Protein 9EDL (pdb70)

Structure (mmCIF, N/CA/C/O backbone):
data_9EDL
#
_entry.id   9EDL
#
_cell.length_a   43.744
_cell.length_b   57.275
_cell.length_c   168.809
_cell.angle_alpha   90.00
_cell.angle_beta   90.00
_cell.angle_gamma   90.00
#
_symmetry.space_group_name_H-M   'P 21 21 21'
#
loop_
_entity.id
_entity.type
_entity.pdbx_description
1 polymer 'Conserved hypothetical lipoprotein'
2 non-polymer 'ZINC ION'
3 non-polymer DI(HYDROXYETHYL)ETHER
4 water water
#
loop_
_atom_site.group_PDB
_atom_site.id
_atom_site.type_symbol
_atom_site.label_atom_id
_atom_site.label_alt_id
_atom_site.label_comp_id
_atom_site.label_asym_id
_atom_site.label_entity_id
_atom_site.label_seq_id
_atom_site.pdbx_PDB_ins_code
_atom_site.Cartn_x
_atom_site.Cartn_y
_atom_site.Cartn_z
_atom_site.occupancy
_atom_site.B_iso_or_equiv
_atom_site.auth_seq_i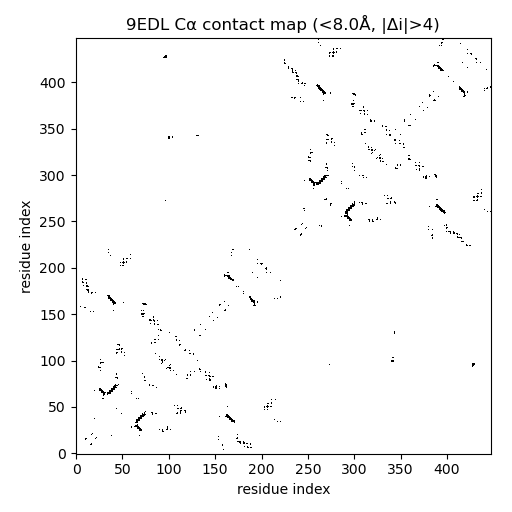d
_atom_site.auth_comp_id
_atom_site.auth_asym_id
_atom_site.auth_atom_id
_atom_site.pdbx_PDB_model_num
ATOM 1 N N . HIS A 1 14 ? 17.417 22.223 -13.380 1.00 94.55 12 HIS A N 1
ATOM 2 C CA . HIS A 1 14 ? 16.938 21.041 -12.665 1.00 99.60 12 HIS A CA 1
ATOM 3 C C . HIS A 1 14 ? 15.426 21.018 -12.509 1.00 96.58 12 HIS A C 1
ATOM 4 O O . HIS A 1 14 ? 14.915 21.001 -11.387 1.00 93.10 12 HIS A O 1
ATOM 11 N N . LYS A 1 15 ? 14.707 21.011 -13.626 1.00 92.16 13 LYS A N 1
ATOM 12 C CA . LYS A 1 15 ? 13.266 20.857 -13.550 1.00 92.39 13 LYS A CA 1
ATOM 13 C C . LYS A 1 15 ? 12.913 19.468 -13.011 1.00 92.94 13 LYS A C 1
ATOM 14 O O . LYS A 1 15 ? 13.753 18.567 -12.928 1.00 95.73 13 LYS A O 1
ATOM 16 N N . THR A 1 16 ? 11.644 19.315 -12.627 1.00 88.69 14 THR A N 1
ATOM 17 C CA . THR A 1 16 ? 11.047 18.059 -12.162 1.00 84.92 14 THR A CA 1
ATOM 18 C C . THR A 1 16 ? 11.696 17.514 -10.888 1.00 79.48 14 THR A C 1
ATOM 19 O O . THR A 1 16 ? 11.603 16.312 -10.610 1.00 79.91 14 THR A O 1
ATOM 23 N N . SER A 1 17 ? 12.338 18.359 -10.086 1.00 63.68 15 SER A N 1
ATOM 24 C CA . SER A 1 17 ? 12.833 17.941 -8.782 1.00 57.17 15 SER A CA 1
ATOM 25 C C . SER A 1 17 ? 11.860 18.406 -7.707 1.00 47.85 15 SER A C 1
ATOM 26 O O . SER A 1 17 ? 11.337 19.520 -7.765 1.00 43.35 15 SER A O 1
ATOM 29 N N . ASN A 1 18 ? 11.595 17.534 -6.742 1.00 39.46 16 ASN A N 1
ATOM 30 C CA . ASN A 1 18 ? 10.671 17.846 -5.665 1.00 33.71 16 ASN A CA 1
ATOM 31 C C . ASN A 1 18 ? 11.429 18.462 -4.495 1.00 31.70 16 ASN A C 1
ATOM 32 O O . ASN A 1 18 ? 12.526 18.015 -4.150 1.00 40.73 16 ASN A O 1
ATOM 37 N N . ASP A 1 19 ? 10.843 19.496 -3.890 1.00 32.91 17 ASP A N 1
ATOM 38 C CA . ASP A 1 19 ? 11.439 20.126 -2.707 1.00 26.13 17 ASP A CA 1
ATOM 39 C C . ASP A 1 19 ? 10.931 19.418 -1.448 1.00 28.73 17 ASP A C 1
ATOM 40 O O . ASP A 1 19 ? 10.148 19.950 -0.655 1.00 26.36 17 ASP A O 1
ATOM 45 N N . TYR A 1 20 ? 11.427 18.185 -1.277 1.00 27.28 18 TYR A N 1
ATOM 46 C CA . TYR A 1 20 ? 10.964 17.305 -0.200 1.00 30.18 18 TYR A CA 1
ATOM 47 C C . TYR A 1 20 ? 11.152 17.947 1.171 1.00 26.88 18 TYR A C 1
ATOM 48 O O . TYR A 1 20 ? 10.241 17.936 2.007 1.00 28.06 18 TYR A O 1
ATOM 57 N N . ALA A 1 21 ? 12.346 18.482 1.429 1.00 27.44 19 ALA A N 1
ATOM 58 C CA . ALA A 1 21 ? 12.634 19.076 2.731 1.00 30.54 19 ALA A CA 1
ATOM 59 C C . ALA A 1 21 ? 11.638 20.180 3.073 1.00 30.66 19 ALA A C 1
ATOM 60 O O . ALA A 1 21 ? 11.149 20.257 4.206 1.00 28.92 19 ALA A O 1
ATOM 62 N N . LYS A 1 22 ? 11.304 21.028 2.101 1.00 27.88 20 LYS A N 1
ATOM 63 C CA . LYS A 1 22 ? 10.369 22.120 2.366 1.00 30.91 20 LYS A CA 1
ATOM 64 C C . LYS A 1 22 ? 8.980 21.589 2.691 1.00 27.80 20 LYS A C 1
ATOM 65 O O . LYS A 1 22 ? 8.282 22.129 3.562 1.00 25.79 20 LYS A O 1
ATOM 71 N N . ILE A 1 23 ? 8.554 20.540 1.986 1.00 30.10 21 ILE A N 1
ATOM 72 C CA . ILE A 1 23 ? 7.268 19.912 2.275 1.00 25.37 21 ILE A CA 1
ATOM 73 C C . ILE A 1 23 ? 7.290 19.277 3.656 1.00 24.76 21 ILE A C 1
ATOM 74 O O . ILE A 1 23 ? 6.320 19.361 4.417 1.00 26.88 21 ILE A O 1
ATOM 79 N N . ILE A 1 24 ? 8.405 18.635 3.998 1.00 21.41 22 ILE A N 1
ATOM 80 C CA . ILE A 1 24 ? 8.523 17.936 5.268 1.00 25.79 22 ILE A CA 1
ATOM 81 C C . ILE A 1 24 ? 8.471 18.911 6.432 1.00 22.32 22 ILE A C 1
ATOM 82 O O . ILE A 1 24 ? 7.901 18.607 7.488 1.00 22.90 22 ILE A O 1
ATOM 87 N N . ALA A 1 25 ? 9.063 20.093 6.264 1.00 26.44 23 ALA A N 1
ATOM 88 C CA . ALA A 1 25 ? 9.342 20.992 7.384 1.00 29.92 23 ALA A CA 1
ATOM 89 C C . ALA A 1 25 ? 8.107 21.801 7.784 1.00 30.31 23 ALA A C 1
ATOM 90 O O . ALA A 1 25 ? 8.109 23.029 7.804 1.00 31.09 23 ALA A O 1
ATOM 92 N N . ILE A 1 26 ? 7.041 21.085 8.126 1.00 28.87 24 ILE A N 1
ATOM 93 C CA . ILE A 1 26 ? 5.888 21.685 8.793 1.00 29.25 24 ILE A CA 1
ATOM 94 C C . ILE A 1 26 ? 5.580 20.807 10.001 1.00 30.75 24 ILE A C 1
ATOM 95 O O . ILE A 1 26 ? 5.877 19.601 9.974 1.00 28.12 24 ILE A O 1
ATOM 100 N N . PRO A 1 27 ? 5.026 21.358 11.086 1.00 31.25 25 PRO A N 1
ATOM 101 C CA . PRO A 1 27 ? 4.896 20.557 12.324 1.00 28.81 25 PRO A CA 1
ATOM 102 C C . PRO A 1 27 ? 4.135 19.253 12.148 1.00 33.09 25 PRO A C 1
ATOM 103 O O . PRO A 1 27 ? 4.500 18.239 12.759 1.00 29.48 25 PRO A O 1
ATOM 107 N N . ASP A 1 28 ? 3.092 19.259 11.318 1.00 28.86 26 ASP A N 1
ATOM 108 C CA . ASP A 1 28 ? 2.250 18.079 11.140 1.00 34.51 26 ASP A CA 1
ATOM 109 C C . ASP A 1 28 ? 3.046 16.904 10.574 1.00 37.68 26 ASP A C 1
ATOM 110 O O . ASP A 1 28 ? 2.941 15.771 11.060 1.00 36.08 26 ASP A O 1
ATOM 115 N N . ILE A 1 29 ? 3.840 17.158 9.530 1.00 33.63 27 ILE A N 1
ATOM 116 C CA . ILE A 1 29 ? 4.582 16.090 8.875 1.00 32.23 27 ILE A CA 1
ATOM 117 C C . ILE A 1 29 ? 5.766 15.661 9.722 1.00 28.23 27 ILE A C 1
ATOM 118 O O . ILE A 1 29 ? 6.075 14.471 9.807 1.00 27.94 27 ILE A O 1
ATOM 123 N N . VAL A 1 30 ? 6.438 16.618 10.369 1.00 25.92 28 VAL A N 1
ATOM 124 C CA . VAL A 1 30 ? 7.586 16.296 11.212 1.00 27.18 28 VAL A CA 1
ATOM 125 C C . VAL A 1 30 ? 7.167 15.396 12.370 1.00 30.06 28 VAL A C 1
ATOM 126 O O . VAL A 1 30 ? 7.846 14.407 12.690 1.00 26.70 28 VAL A O 1
ATOM 130 N N . LYS A 1 31 ? 6.039 15.717 13.010 1.00 27.76 29 LYS A N 1
ATOM 131 C CA . LYS A 1 31 ? 5.574 14.893 14.115 1.00 29.29 29 LYS A CA 1
ATOM 132 C C . LYS A 1 31 ? 5.079 13.533 13.638 1.00 28.13 29 LYS A C 1
ATOM 133 O O . LYS A 1 31 ? 5.166 12.550 14.382 1.00 26.76 29 LYS A O 1
ATOM 139 N N . ASP A 1 32 ? 4.549 13.448 12.418 1.00 29.72 30 ASP A N 1
ATOM 140 C CA . ASP A 1 32 ? 4.207 12.136 11.878 1.00 25.03 30 ASP A CA 1
ATOM 141 C C . ASP A 1 32 ? 5.464 11.312 11.616 1.00 27.98 30 ASP A C 1
ATOM 142 O O . ASP A 1 32 ? 5.527 10.128 11.981 1.00 26.40 30 ASP A O 1
ATOM 147 N N . LEU A 1 33 ? 6.489 11.935 11.030 1.00 24.64 31 LEU A N 1
ATOM 148 C CA . LEU A 1 33 ? 7.740 11.231 10.754 1.00 25.32 31 LEU A CA 1
ATOM 149 C C . LEU A 1 33 ? 8.406 10.750 12.035 1.00 25.76 31 LEU A C 1
ATOM 150 O O . LEU A 1 33 ? 8.842 9.595 12.127 1.00 26.74 31 LEU A O 1
ATOM 155 N N . LEU A 1 34 ? 8.476 11.615 13.045 1.00 22.51 32 LEU A N 1
ATOM 156 C CA . LEU A 1 34 ? 9.312 11.371 14.212 1.00 23.37 32 LEU A CA 1
ATOM 157 C C . LEU A 1 34 ? 8.564 10.817 15.415 1.00 26.75 32 LEU A C 1
ATOM 158 O O . LEU A 1 34 ? 9.206 10.242 16.295 1.00 28.02 32 LEU A O 1
ATOM 163 N N . SER A 1 35 ? 7.242 11.015 15.505 1.00 25.99 33 SER A N 1
ATOM 164 C CA . SER A 1 35 ? 6.535 10.860 16.774 1.00 28.19 33 SER A CA 1
ATOM 165 C C . SER A 1 35 ? 5.273 10.019 16.642 1.00 27.91 33 SER A C 1
ATOM 166 O O . SER A 1 35 ? 4.409 10.091 17.515 1.00 30.56 33 SER A O 1
ATOM 169 N N . ASP A 1 36 ? 5.122 9.255 15.572 1.00 28.74 34 ASP A N 1
ATOM 170 C CA . ASP A 1 36 ? 3.947 8.397 15.516 1.00 27.51 34 ASP A CA 1
ATOM 171 C C . ASP A 1 36 ? 4.203 7.182 16.403 1.00 29.12 34 ASP A C 1
ATOM 172 O O . ASP A 1 36 ? 5.068 6.351 16.088 1.00 25.03 34 ASP A O 1
ATOM 177 N N . PRO A 1 37 ? 3.466 7.046 17.509 1.00 28.67 35 PRO A N 1
ATOM 178 C CA . PRO A 1 37 ? 3.750 5.952 18.461 1.00 30.37 35 PRO A CA 1
ATOM 179 C C . PRO A 1 37 ? 3.559 4.563 17.877 1.00 24.27 35 PRO A C 1
ATOM 180 O O . PRO A 1 37 ? 4.163 3.613 18.385 1.00 29.22 35 PRO A O 1
ATOM 184 N N . SER A 1 38 ? 2.749 4.417 16.835 1.00 24.28 36 SER A N 1
ATOM 185 C CA . SER A 1 38 ? 2.470 3.113 16.259 1.00 27.88 36 SER A CA 1
ATOM 186 C C . SER A 1 38 ? 3.516 2.689 15.238 1.00 26.49 36 SER A C 1
ATOM 187 O O . SER A 1 38 ? 3.550 1.516 14.863 1.00 23.80 36 SER A O 1
ATOM 190 N N . THR A 1 39 ? 4.386 3.606 14.805 1.00 26.04 37 THR A N 1
ATOM 191 C CA . THR A 1 39 ? 5.378 3.280 13.787 1.00 21.96 37 THR A CA 1
ATOM 192 C C . THR A 1 39 ? 6.564 2.561 14.411 1.00 22.69 37 THR A C 1
ATOM 193 O O . THR A 1 39 ? 7.150 3.075 15.367 1.00 18.09 37 THR A O 1
ATOM 197 N N . PRO A 1 40 ? 6.950 1.388 13.891 1.00 19.10 38 PRO A N 1
ATOM 198 C CA . PRO A 1 40 ? 8.109 0.674 14.443 1.00 20.35 38 PRO A CA 1
ATOM 199 C C . PRO A 1 40 ? 9.367 1.526 14.419 1.00 22.62 38 PRO A C 1
ATOM 200 O O . PRO A 1 40 ? 9.698 2.174 13.415 1.00 22.72 38 PRO A O 1
ATOM 204 N N . THR A 1 41 ? 10.058 1.537 15.551 1.00 18.84 39 THR A N 1
ATOM 205 C CA . THR A 1 41 ? 11.304 2.266 15.706 1.00 23.80 39 THR A CA 1
ATOM 206 C C . THR A 1 41 ? 12.344 1.357 16.342 1.00 33.98 39 THR A C 1
ATOM 207 O O . THR A 1 41 ? 12.016 0.335 16.950 1.00 33.73 39 THR A O 1
ATOM 211 N N . VAL A 1 42 ? 13.607 1.743 16.184 1.00 33.13 40 VAL A N 1
ATOM 212 C CA . VAL A 1 42 ? 14.743 1.076 16.810 1.00 30.71 40 VAL A CA 1
ATOM 213 C C . VAL A 1 42 ? 15.662 2.157 17.352 1.00 32.89 40 VAL A C 1
ATOM 214 O O . VAL A 1 42 ? 15.929 3.153 16.672 1.00 31.08 40 VAL A O 1
ATOM 218 N N . GLY A 1 43 ? 16.121 1.980 18.588 1.00 30.76 41 GLY A N 1
ATOM 219 C CA . GLY A 1 43 ? 17.019 2.929 19.197 1.00 33.38 41 GLY A CA 1
ATOM 220 C C . GLY A 1 43 ? 16.356 3.762 20.272 1.00 33.25 41 GLY A C 1
ATOM 221 O O . GLY A 1 43 ? 15.146 3.677 20.507 1.00 38.17 41 GLY A O 1
ATOM 222 N N . PRO A 1 44 ? 17.146 4.599 20.940 1.00 35.57 42 PRO A N 1
ATOM 223 C CA . PRO A 1 44 ? 16.649 5.283 22.138 1.00 43.55 42 PRO A CA 1
ATOM 224 C C . PRO A 1 44 ? 15.588 6.306 21.781 1.00 47.12 42 PRO A C 1
ATOM 225 O O . PRO A 1 44 ? 15.651 6.948 20.732 1.00 40.60 42 PRO A O 1
ATOM 229 N N . GLN A 1 45 ? 14.605 6.452 22.669 1.00 52.42 43 GLN A N 1
ATOM 230 C CA . GLN A 1 45 ? 13.579 7.460 22.438 1.00 51.86 43 GLN A CA 1
ATOM 231 C C . GLN A 1 45 ? 14.145 8.863 22.586 1.00 49.99 43 GLN A C 1
ATOM 232 O O . GLN A 1 45 ? 13.596 9.809 22.012 1.00 59.14 43 GLN A O 1
ATOM 238 N N . ASP A 1 46 ? 15.239 9.020 23.336 1.00 49.65 44 ASP A N 1
ATOM 239 C CA . ASP A 1 46 ? 15.884 10.316 23.509 1.00 47.93 44 ASP A CA 1
ATOM 240 C C . ASP A 1 46 ? 17.045 10.530 22.545 1.00 45.23 44 ASP A C 1
ATOM 241 O O . ASP A 1 46 ? 17.923 11.357 22.825 1.00 43.09 44 ASP A O 1
ATOM 246 N N . ALA A 1 47 ? 17.079 9.797 21.433 1.00 40.57 45 ALA A N 1
ATOM 247 C CA . ALA A 1 47 ? 18.093 10.032 20.417 1.00 36.19 45 ALA A CA 1
ATOM 248 C C . ALA A 1 47 ? 17.985 11.460 19.901 1.00 31.77 45 ALA A C 1
ATOM 249 O O . ALA A 1 47 ? 16.897 12.034 19.841 1.00 32.73 45 ALA A O 1
ATOM 251 N N . ASN A 1 48 ? 19.138 12.045 19.564 1.00 32.11 46 ASN A N 1
ATOM 252 C CA . ASN A 1 48 ? 19.181 13.378 18.973 1.00 35.14 46 ASN A CA 1
ATOM 253 C C . ASN A 1 48 ? 19.039 13.355 17.459 1.00 29.31 46 ASN A C 1
ATOM 254 O O . ASN A 1 48 ? 18.734 14.395 16.865 1.00 32.66 46 ASN A O 1
ATOM 259 N N . LYS A 1 49 ? 19.285 12.207 16.828 1.00 28.06 47 LYS A N 1
ATOM 260 C CA . LYS A 1 49 ? 19.209 12.052 15.386 1.00 27.20 47 LYS A CA 1
ATOM 261 C C . LYS A 1 49 ? 18.280 10.896 15.049 1.00 30.05 47 LYS A C 1
ATOM 262 O O . LYS A 1 49 ? 18.218 9.892 15.771 1.00 30.09 47 LYS A O 1
ATOM 268 N N . ALA A 1 50 ? 17.586 11.032 13.920 1.00 22.12 48 ALA A N 1
ATOM 269 C CA . ALA A 1 50 ? 16.667 10.015 13.441 1.00 25.75 48 ALA A CA 1
ATOM 270 C C . ALA A 1 50 ? 16.869 9.765 11.948 1.00 27.96 48 ALA A C 1
ATOM 271 O O . ALA A 1 50 ? 17.218 10.674 11.183 1.00 26.04 48 ALA A O 1
ATOM 273 N N . VAL A 1 51 ? 16.664 8.507 11.555 1.00 26.04 49 VAL A N 1
ATOM 274 C CA . VAL A 1 51 ? 16.631 8.072 10.163 1.00 21.76 49 VAL A CA 1
ATOM 275 C C . VAL A 1 51 ? 15.269 7.447 9.931 1.00 23.46 49 VAL A C 1
ATOM 276 O O . VAL A 1 51 ? 14.905 6.482 10.612 1.00 25.21 49 VAL A O 1
ATOM 280 N N . VAL A 1 52 ? 14.527 7.977 8.977 1.00 23.14 50 VAL A N 1
ATOM 281 C CA . VAL A 1 52 ? 13.245 7.414 8.589 1.00 24.16 50 VAL A CA 1
ATOM 282 C C . VAL A 1 52 ? 13.447 6.628 7.305 1.00 22.66 50 VAL A C 1
ATOM 283 O O . VAL A 1 52 ? 13.976 7.153 6.317 1.00 22.48 50 VAL A O 1
ATOM 287 N N . VAL A 1 53 ? 13.037 5.366 7.322 1.00 22.29 51 VAL A N 1
ATOM 288 C CA . VAL A 1 53 ? 13.212 4.451 6.200 1.00 19.60 51 VAL A CA 1
ATOM 289 C C . VAL A 1 53 ? 11.833 4.130 5.646 1.00 22.86 51 VAL A C 1
ATOM 290 O O . VAL A 1 53 ? 11.000 3.549 6.355 1.00 24.43 51 VAL A O 1
ATOM 294 N N . PHE A 1 54 ? 11.587 4.481 4.383 1.00 23.40 52 PHE A N 1
ATOM 295 C CA . PHE A 1 54 ? 10.378 4.029 3.697 1.00 24.34 52 PHE A CA 1
ATOM 296 C C . PHE A 1 54 ? 10.682 2.745 2.926 1.00 27.36 52 PHE A C 1
ATOM 297 O O . PHE A 1 54 ? 11.636 2.689 2.145 1.00 28.27 52 PHE A O 1
ATOM 305 N N . PHE A 1 55 ? 9.866 1.717 3.147 1.00 25.75 53 PHE A N 1
ATOM 306 C CA . PHE A 1 55 ? 10.246 0.359 2.774 1.00 22.03 53 PHE A CA 1
ATOM 307 C C . PHE A 1 55 ? 9.024 -0.422 2.309 1.00 25.59 53 PHE A C 1
ATOM 308 O O . PHE A 1 55 ? 7.884 -0.111 2.655 1.00 23.98 53 PHE A O 1
ATOM 316 N N . ASP A 1 56 ? 9.290 -1.504 1.589 1.00 23.23 54 ASP A N 1
ATOM 317 C CA . ASP A 1 56 ? 8.258 -2.339 0.987 1.00 25.71 54 ASP A CA 1
ATOM 318 C C . ASP A 1 56 ? 8.701 -3.782 1.215 1.00 25.50 54 ASP A C 1
ATOM 319 O O . ASP A 1 56 ? 9.705 -4.201 0.637 1.00 24.58 54 ASP A O 1
ATOM 324 N N . TYR A 1 57 ? 7.989 -4.517 2.090 1.00 25.22 55 TYR A N 1
ATOM 325 C CA . TYR A 1 57 ? 8.306 -5.925 2.376 1.00 26.36 55 TYR A CA 1
ATOM 326 C C . TYR A 1 57 ? 8.258 -6.808 1.138 1.00 28.54 55 TYR A C 1
ATOM 327 O O . TYR A 1 57 ? 8.859 -7.892 1.135 1.00 32.53 55 TYR A O 1
ATOM 336 N N . GLY A 1 58 ? 7.531 -6.396 0.105 1.00 28.99 56 GLY A N 1
ATOM 337 C CA . GLY A 1 58 ? 7.490 -7.137 -1.130 1.00 34.17 56 GLY A CA 1
ATOM 338 C C . GLY A 1 58 ? 8.569 -6.787 -2.118 1.00 36.52 56 GLY A C 1
ATOM 339 O O . GLY A 1 58 ? 8.618 -7.389 -3.190 1.00 34.51 56 GLY A O 1
ATOM 340 N N . CYS A 1 59 ? 9.435 -5.824 -1.806 1.00 38.69 57 CYS A N 1
ATOM 341 C CA . CYS A 1 59 ? 10.421 -5.321 -2.753 1.00 35.08 57 CYS A CA 1
ATOM 342 C C . CYS A 1 59 ? 11.776 -5.962 -2.474 1.00 37.97 57 CYS A C 1
ATOM 343 O O . CYS A 1 59 ? 12.287 -5.890 -1.350 1.00 36.65 57 CYS A O 1
ATOM 346 N N . GLY A 1 60 ? 12.355 -6.585 -3.506 1.00 40.42 58 GLY A N 1
ATOM 347 C CA . GLY A 1 60 ? 13.650 -7.221 -3.349 1.00 38.09 58 GLY A CA 1
ATOM 348 C C . GLY A 1 60 ? 14.764 -6.252 -3.011 1.00 35.49 58 GLY A C 1
ATOM 349 O O . GLY A 1 60 ? 15.687 -6.601 -2.273 1.00 34.71 58 GLY A O 1
ATOM 350 N N . LYS A 1 61 ? 14.689 -5.020 -3.525 1.00 37.34 59 LYS A N 1
ATOM 351 C CA . LYS A 1 61 ? 15.733 -4.042 -3.230 1.00 36.82 59 LYS A CA 1
ATOM 352 C C . LYS A 1 61 ? 15.679 -3.613 -1.767 1.00 36.05 59 LYS A C 1
ATOM 353 O O . LYS A 1 61 ? 16.717 -3.516 -1.099 1.00 30.77 59 LYS A O 1
ATOM 359 N N . CYS A 1 62 ? 14.471 -3.357 -1.252 1.00 38.01 60 CYS A N 1
ATOM 360 C CA . CYS A 1 62 ? 14.303 -3.115 0.180 1.00 35.53 60 CYS A CA 1
ATOM 361 C C . CYS A 1 62 ? 14.907 -4.228 1.026 1.00 32.61 60 CYS A C 1
ATOM 362 O O . CYS A 1 62 ? 15.406 -3.968 2.129 1.00 26.64 60 CYS A O 1
ATOM 365 N N . ALA A 1 63 ? 14.882 -5.469 0.527 1.00 33.49 61 ALA A N 1
ATOM 366 C CA . ALA A 1 63 ? 15.461 -6.574 1.284 1.00 29.03 61 ALA A CA 1
ATOM 367 C C . ALA A 1 63 ? 16.972 -6.426 1.417 1.00 33.08 61 ALA A C 1
ATOM 368 O O . ALA A 1 63 ? 17.532 -6.710 2.479 1.00 31.30 61 ALA A O 1
ATOM 370 N N . GLU A 1 64 ? 17.654 -5.985 0.353 1.00 32.48 62 GLU A N 1
ATOM 371 C CA . GLU A 1 64 ? 19.093 -5.752 0.459 1.00 32.71 62 GLU A CA 1
ATOM 372 C C . GLU A 1 64 ? 19.385 -4.526 1.312 1.00 31.19 62 GLU A C 1
ATOM 373 O O . GLU A 1 64 ? 20.309 -4.533 2.135 1.00 31.59 62 GLU A O 1
ATOM 379 N N . ILE A 1 65 ? 18.615 -3.457 1.109 1.00 29.70 63 ILE A N 1
ATOM 380 C CA . ILE A 1 65 ? 18.796 -2.251 1.902 1.00 28.40 63 ILE A CA 1
ATOM 381 C C . ILE A 1 65 ? 18.634 -2.563 3.384 1.00 29.51 63 ILE A C 1
ATOM 382 O O . ILE A 1 65 ? 19.426 -2.109 4.220 1.00 25.42 63 ILE A O 1
ATOM 387 N N . SER A 1 66 ? 17.647 -3.399 3.721 1.00 28.98 64 SER A N 1
ATOM 388 C CA . SER A 1 66 ? 17.375 -3.738 5.114 1.00 24.44 64 SER A CA 1
ATOM 389 C C . SER A 1 66 ? 18.613 -4.284 5.824 1.00 29.00 64 SER A C 1
ATOM 390 O O . SER A 1 66 ? 18.859 -3.976 6.997 1.00 30.20 64 SER A O 1
ATOM 393 N N . LYS A 1 67 ? 19.403 -5.099 5.127 1.00 31.21 65 LYS A N 1
ATOM 394 C CA . LYS A 1 67 ? 20.603 -5.670 5.734 1.00 30.64 65 LYS A CA 1
ATOM 395 C C . LYS A 1 67 ? 21.677 -4.611 5.973 1.00 32.84 65 LYS A C 1
ATOM 396 O O . LYS A 1 67 ? 22.380 -4.657 6.989 1.00 31.57 65 LYS A O 1
ATOM 402 N N . GLU A 1 68 ? 21.834 -3.659 5.044 1.00 29.46 66 GLU A N 1
ATOM 403 C CA . GLU A 1 68 ? 22.745 -2.544 5.291 1.00 31.47 66 GLU A CA 1
ATOM 404 C C . GLU A 1 68 ? 22.253 -1.662 6.431 1.00 30.42 66 GLU A C 1
ATOM 405 O O . GLU A 1 68 ? 23.062 -1.160 7.217 1.00 33.15 66 GLU A O 1
ATOM 411 N N . ILE A 1 69 ? 20.937 -1.479 6.551 1.00 26.88 67 ILE A N 1
ATOM 412 C CA . ILE A 1 69 ? 20.391 -0.703 7.658 1.00 25.56 67 ILE A CA 1
ATOM 413 C C . ILE A 1 69 ? 20.627 -1.413 8.986 1.00 26.78 67 ILE A C 1
ATOM 414 O O . ILE A 1 69 ? 20.923 -0.768 9.998 1.00 24.40 67 ILE A O 1
ATOM 419 N N . ASN A 1 70 ? 20.498 -2.747 9.008 1.00 30.31 68 ASN A N 1
ATOM 420 C CA . ASN A 1 70 ? 20.800 -3.503 10.222 1.00 29.65 68 ASN A CA 1
ATOM 421 C C . ASN A 1 70 ? 22.189 -3.153 10.745 1.00 24.36 68 ASN A C 1
ATOM 422 O O . ASN A 1 70 ? 22.372 -2.873 11.935 1.00 28.13 68 ASN A O 1
ATOM 427 N N . LYS A 1 71 ? 23.182 -3.162 9.856 1.00 26.16 69 LYS A N 1
ATOM 428 C CA . LYS A 1 71 ? 24.538 -2.802 10.257 1.00 28.94 69 LYS A CA 1
ATOM 429 C C . LYS A 1 71 ? 24.599 -1.358 10.739 1.00 30.59 69 LYS A C 1
ATOM 430 O O . LYS A 1 71 ? 25.198 -1.067 11.781 1.00 30.15 69 LYS A O 1
ATOM 436 N N . LEU A 1 72 ? 23.974 -0.445 9.993 1.00 28.77 70 LEU A N 1
ATOM 437 C CA . LEU A 1 72 ? 23.926 0.960 10.395 1.00 29.50 70 LEU A CA 1
ATOM 438 C C . LEU A 1 72 ? 23.408 1.122 11.815 1.00 28.56 70 LEU A C 1
ATOM 439 O O . LEU A 1 72 ? 23.941 1.919 12.596 1.00 29.39 70 LEU A O 1
ATOM 444 N N . MET A 1 73 ? 22.355 0.381 12.165 1.00 29.95 71 MET A N 1
ATOM 445 C CA . MET A 1 73 ? 21.791 0.489 13.506 1.00 30.62 71 MET A CA 1
ATOM 446 C C . MET A 1 73 ? 22.782 0.012 14.561 1.00 32.08 71 MET A C 1
ATOM 447 O O . MET A 1 73 ? 22.865 0.593 15.650 1.00 31.87 71 MET A O 1
ATOM 452 N N . LYS A 1 74 ? 23.549 -1.038 14.257 1.00 32.99 72 LYS A N 1
ATOM 453 C CA . LYS A 1 74 ? 24.554 -1.492 15.214 1.00 34.24 72 LYS A CA 1
ATOM 454 C C . LYS A 1 74 ? 25.696 -0.491 15.318 1.00 33.58 72 LYS A C 1
ATOM 455 O O . LYS A 1 74 ? 26.230 -0.261 16.409 1.00 38.12 72 LYS A O 1
ATOM 461 N N . GLU A 1 75 ? 26.088 0.112 14.193 1.00 32.86 73 GLU A N 1
ATOM 462 C CA . GLU A 1 75 ? 27.155 1.110 14.202 1.00 38.41 73 GLU A CA 1
ATOM 463 C C . GLU A 1 75 ? 26.719 2.416 14.844 1.00 36.71 73 GLU A C 1
ATOM 464 O O . GLU A 1 75 ? 27.574 3.169 15.326 1.00 37.95 73 GLU A O 1
ATOM 470 N N . ASN A 1 76 ? 25.417 2.704 14.854 1.00 35.74 74 ASN A N 1
ATOM 471 C CA . ASN A 1 76 ? 24.864 3.952 15.382 1.00 34.14 74 ASN A CA 1
ATOM 472 C C . ASN A 1 76 ? 23.841 3.640 16.465 1.00 33.26 74 ASN A C 1
ATOM 473 O O . ASN A 1 76 ? 22.654 3.949 16.317 1.00 30.37 74 ASN A O 1
ATOM 478 N N . PRO A 1 77 ? 24.269 3.022 17.571 1.00 34.75 75 PRO A N 1
ATOM 479 C CA . PRO A 1 77 ? 23.294 2.560 18.572 1.00 38.16 75 PRO A CA 1
ATOM 480 C C . PRO A 1 77 ? 22.512 3.682 19.226 1.00 37.32 75 PRO A C 1
ATOM 481 O O . PRO A 1 77 ? 21.430 3.422 19.762 1.00 32.71 75 PRO A O 1
ATOM 485 N N . ASN A 1 78 ? 23.014 4.917 19.189 1.00 38.53 76 ASN A N 1
ATOM 486 C CA . ASN A 1 78 ? 22.341 6.061 19.791 1.00 37.03 76 ASN A CA 1
ATOM 487 C C . ASN A 1 78 ? 21.421 6.788 18.820 1.00 35.94 76 ASN A C 1
ATOM 488 O O . ASN A 1 78 ? 20.912 7.865 19.155 1.00 32.99 76 ASN A O 1
ATOM 493 N N . VAL A 1 79 ? 21.205 6.239 17.631 1.00 36.07 77 VAL A N 1
ATOM 494 C CA . VAL A 1 79 ? 20.388 6.877 16.608 1.00 33.89 77 VAL A CA 1
ATOM 495 C C . VAL A 1 79 ? 19.061 6.141 16.533 1.00 31.05 77 VAL A C 1
ATOM 496 O O . VAL A 1 79 ? 19.004 4.915 16.691 1.00 27.30 77 VAL A O 1
ATOM 500 N N . LYS A 1 80 ? 17.995 6.897 16.321 1.00 25.62 78 LYS A N 1
ATOM 501 C CA . LYS A 1 80 ? 16.645 6.367 16.210 1.00 26.37 78 LYS A CA 1
ATOM 502 C C . LYS A 1 80 ? 16.338 6.049 14.747 1.00 26.16 78 LYS A C 1
ATOM 503 O O . LYS A 1 80 ? 16.505 6.899 13.868 1.00 27.32 78 LYS A O 1
ATOM 509 N N . PHE A 1 81 ? 15.909 4.824 14.480 1.00 25.27 79 PHE A N 1
ATOM 510 C CA . PHE A 1 81 ? 15.508 4.419 13.141 1.00 20.44 79 PHE A CA 1
ATOM 511 C C . PHE A 1 81 ? 14.010 4.165 13.143 1.00 25.67 79 PHE A C 1
ATOM 512 O O . PHE A 1 81 ? 13.505 3.420 13.988 1.00 24.12 79 PHE A O 1
ATOM 520 N N . ILE A 1 82 ? 13.311 4.779 12.194 1.00 21.96 80 ILE A N 1
ATOM 521 C CA . ILE A 1 82 ? 11.855 4.768 12.125 1.00 19.26 80 ILE A CA 1
ATOM 522 C C . ILE A 1 82 ? 11.464 4.157 10.782 1.00 23.42 80 ILE A C 1
ATOM 523 O O . ILE A 1 82 ? 11.927 4.617 9.729 1.00 22.31 80 ILE A O 1
ATOM 528 N N . PHE A 1 83 ? 10.622 3.119 10.815 1.00 19.93 81 PHE A N 1
ATOM 529 C CA . PHE A 1 83 ? 10.339 2.291 9.643 1.00 18.12 81 PHE A CA 1
ATOM 530 C C . PHE A 1 83 ? 8.910 2.530 9.175 1.00 21.78 81 PHE A C 1
ATOM 531 O O . PHE A 1 83 ? 7.955 2.112 9.837 1.00 21.88 81 PHE A O 1
ATOM 539 N N . LYS A 1 84 ? 8.779 3.216 8.027 1.00 21.55 82 LYS A N 1
ATOM 540 C CA . LYS A 1 84 ? 7.507 3.634 7.437 1.00 20.58 82 LYS A CA 1
ATOM 541 C C . LYS A 1 84 ? 7.231 2.778 6.202 1.00 21.77 82 LYS A C 1
ATOM 542 O O . LYS A 1 84 ? 7.950 2.871 5.204 1.00 25.29 82 LYS A O 1
ATOM 548 N N . ALA A 1 85 ? 6.180 1.968 6.251 1.00 24.01 83 ALA A N 1
ATOM 549 C CA . ALA A 1 85 ? 5.873 1.088 5.130 1.00 23.38 83 ALA A CA 1
ATOM 550 C C . ALA A 1 85 ? 5.321 1.880 3.950 1.00 24.41 83 ALA A C 1
ATOM 551 O O . ALA A 1 85 ? 4.405 2.695 4.103 1.00 23.84 83 ALA A O 1
ATOM 553 N N . TYR A 1 86 ? 5.866 1.619 2.766 1.00 25.14 84 TYR A N 1
ATOM 554 C CA . TYR A 1 86 ? 5.428 2.257 1.522 1.00 25.01 84 TYR A CA 1
ATOM 555 C C . TYR A 1 86 ? 5.398 1.199 0.431 1.00 24.98 84 TYR A C 1
ATOM 556 O O . TYR A 1 86 ? 6.331 1.098 -0.376 1.00 24.67 84 TYR A O 1
ATOM 565 N N . PRO A 1 87 ? 4.339 0.387 0.372 1.00 28.78 85 PRO A N 1
ATOM 566 C CA . PRO A 1 87 ? 4.258 -0.619 -0.699 1.00 30.86 85 PRO A CA 1
ATOM 567 C C . PRO A 1 87 ? 4.296 0.039 -2.068 1.00 33.51 85 PRO A C 1
ATOM 568 O O . PRO A 1 87 ? 3.647 1.063 -2.307 1.00 28.41 85 PRO A O 1
ATOM 572 N N . SER A 1 88 ? 5.085 -0.561 -2.958 1.00 31.97 86 SER A N 1
ATOM 573 C CA . SER A 1 88 ? 5.286 -0.034 -4.296 1.00 30.44 86 SER A CA 1
ATOM 574 C C . SER A 1 88 ? 3.976 -0.014 -5.066 1.00 39.21 86 SER A C 1
ATOM 575 O O . SER A 1 88 ? 3.110 -0.874 -4.896 1.00 39.14 86 SER A O 1
ATOM 578 N N . VAL A 1 89 ? 3.829 1.005 -5.914 1.00 45.13 87 VAL A N 1
ATOM 579 C CA . VAL A 1 89 ? 2.674 1.062 -6.803 1.00 47.22 87 VAL A CA 1
ATOM 580 C C . VAL A 1 89 ? 2.852 0.146 -8.002 1.00 53.40 87 VAL A C 1
ATOM 581 O O . VAL A 1 89 ? 1.899 -0.053 -8.766 1.00 61.45 87 VAL A O 1
ATOM 585 N N . LYS A 1 90 ? 4.039 -0.443 -8.173 1.00 63.65 88 LYS A N 1
ATOM 586 C CA . LYS A 1 90 ? 4.245 -1.506 -9.152 1.00 64.55 88 LYS A CA 1
ATOM 587 C C . LYS A 1 90 ? 3.302 -2.671 -8.877 1.00 65.53 88 LYS A C 1
ATOM 588 O O . LYS A 1 90 ? 2.392 -2.944 -9.666 1.00 73.51 88 LYS A O 1
ATOM 594 N N . ARG A 1 91 ? 3.511 -3.352 -7.752 1.00 61.06 89 ARG A N 1
ATOM 595 C CA . ARG A 1 91 ? 2.793 -4.567 -7.394 1.00 54.13 89 ARG A CA 1
ATOM 596 C C . ARG A 1 91 ? 1.506 -4.268 -6.630 1.00 52.19 89 ARG A C 1
ATOM 597 O O . ARG A 1 91 ? 1.346 -3.220 -5.995 1.00 45.65 89 ARG A O 1
ATOM 605 N N . ASP A 1 92 ? 0.591 -5.233 -6.676 1.00 48.32 90 ASP A N 1
ATOM 606 C CA . ASP A 1 92 ? -0.525 -5.224 -5.745 1.00 42.20 90 ASP A CA 1
ATOM 607 C C . ASP A 1 92 ? 0.011 -5.178 -4.318 1.00 42.76 90 ASP A C 1
ATOM 608 O O . ASP A 1 92 ? 1.018 -5.815 -3.990 1.00 42.30 90 ASP A O 1
ATOM 613 N N . ALA A 1 93 ? -0.656 -4.405 -3.470 1.00 35.57 91 ALA A N 1
ATOM 614 C CA . ALA A 1 93 ? -0.104 -4.050 -2.169 1.00 36.56 91 ALA A CA 1
ATOM 615 C C . ALA A 1 93 ? -0.685 -4.870 -1.030 1.00 32.18 91 ALA A C 1
ATOM 616 O O . ALA A 1 93 ? -0.278 -4.674 0.113 1.00 33.38 91 ALA A O 1
ATOM 618 N N . LYS A 1 94 ? -1.604 -5.798 -1.315 1.00 36.45 92 LYS A N 1
ATOM 619 C CA . LYS A 1 94 ? -2.346 -6.458 -0.243 1.00 38.96 92 LYS A CA 1
ATOM 620 C C . LYS A 1 94 ? -1.425 -7.243 0.682 1.00 33.22 92 LYS A C 1
ATOM 621 O O . LYS A 1 94 ? -1.549 -7.152 1.909 1.00 30.34 92 LYS A O 1
ATOM 627 N N . VAL A 1 95 ? -0.488 -8.005 0.120 1.00 31.02 93 VAL A N 1
ATOM 628 C CA . VAL A 1 95 ? 0.433 -8.761 0.964 1.00 34.24 93 VAL A CA 1
ATOM 629 C C . VAL A 1 95 ? 1.340 -7.816 1.750 1.00 29.96 93 VAL A C 1
ATOM 630 O O . VAL A 1 95 ? 1.528 -7.977 2.960 1.00 28.97 93 VAL A O 1
ATOM 634 N N . ALA A 1 96 ? 1.947 -6.842 1.069 1.00 29.66 94 ALA A N 1
ATOM 635 C CA . ALA A 1 96 ? 2.851 -5.929 1.763 1.00 28.99 94 ALA A CA 1
ATOM 636 C C . ALA A 1 96 ? 2.099 -5.116 2.808 1.00 24.39 94 ALA A C 1
ATOM 637 O O . ALA A 1 96 ? 2.625 -4.850 3.895 1.00 24.69 94 ALA A O 1
ATOM 639 N N . ASN A 1 97 ? 0.860 -4.720 2.494 1.00 28.87 95 ASN A N 1
ATOM 640 C CA . ASN A 1 97 ? -0.009 -4.089 3.481 1.00 27.66 95 ASN A CA 1
ATOM 641 C C . ASN A 1 97 ? -0.184 -4.980 4.697 1.00 27.30 95 ASN A C 1
ATOM 642 O O . ASN A 1 97 ? -0.043 -4.527 5.840 1.00 24.83 95 ASN A O 1
ATOM 647 N N . TYR A 1 98 ? -0.530 -6.256 4.465 1.00 25.96 96 TYR A N 1
ATOM 648 C CA . TYR A 1 98 ? -0.757 -7.177 5.568 1.00 26.22 96 TYR A CA 1
ATOM 649 C C . TYR A 1 98 ? 0.501 -7.329 6.403 1.00 22.24 96 TYR A C 1
ATOM 650 O O . TYR A 1 98 ? 0.452 -7.283 7.636 1.00 26.77 96 TYR A O 1
ATOM 659 N N . ALA A 1 99 ? 1.647 -7.513 5.743 1.00 23.60 97 ALA A N 1
ATOM 660 C CA . ALA A 1 99 ? 2.895 -7.694 6.477 1.00 23.07 97 ALA A CA 1
ATOM 661 C C . ALA A 1 99 ? 3.230 -6.445 7.287 1.00 20.83 97 ALA A C 1
ATOM 662 O O . ALA A 1 99 ? 3.756 -6.536 8.400 1.00 20.68 97 ALA A O 1
ATOM 664 N N . SER A 1 100 ? 2.911 -5.270 6.745 1.00 21.96 98 SER A N 1
ATOM 665 C CA . SER A 1 100 ? 3.188 -4.034 7.462 1.00 20.48 98 SER A CA 1
ATOM 666 C C . SER A 1 100 ? 2.260 -3.878 8.653 1.00 20.48 98 SER A C 1
ATOM 667 O O . SER A 1 100 ? 2.693 -3.460 9.726 1.00 22.09 98 SER A O 1
ATOM 670 N N . LEU A 1 101 ? 0.984 -4.237 8.494 1.00 23.07 99 LEU A N 1
ATOM 671 C CA . LEU A 1 101 ? 0.064 -4.153 9.625 1.00 22.95 99 LEU A CA 1
ATOM 672 C C . LEU A 1 101 ? 0.446 -5.142 10.719 1.00 27.33 99 LEU A C 1
ATOM 673 O O . LEU A 1 101 ? 0.310 -4.844 11.912 1.00 24.81 99 LEU A O 1
ATOM 678 N N . VAL A 1 102 ? 0.936 -6.321 10.333 1.00 18.87 100 VAL A N 1
ATOM 679 C CA . VAL A 1 102 ? 1.444 -7.271 11.319 1.00 21.75 100 VAL A CA 1
ATOM 680 C C . VAL A 1 102 ? 2.688 -6.715 12.004 1.00 21.62 100 VAL A C 1
ATOM 681 O O . VAL A 1 102 ? 2.869 -6.871 13.219 1.00 24.03 100 VAL A O 1
ATOM 685 N N . ALA A 1 103 ? 3.567 -6.056 11.245 1.00 19.64 101 ALA A N 1
ATOM 686 C CA . ALA A 1 103 ? 4.729 -5.427 11.865 1.00 20.37 101 ALA A CA 1
ATOM 687 C C . ALA A 1 103 ? 4.307 -4.462 12.959 1.00 20.24 101 ALA A C 1
ATOM 688 O O . ALA A 1 103 ? 4.953 -4.392 14.008 1.00 17.79 101 ALA A O 1
ATOM 690 N N . ASN A 1 104 ? 3.211 -3.728 12.743 1.00 22.08 102 ASN A N 1
ATOM 691 C CA . ASN A 1 104 ? 2.736 -2.800 13.765 1.00 22.72 102 ASN A CA 1
ATOM 692 C C . ASN A 1 104 ? 2.321 -3.536 15.036 1.00 22.96 102 ASN A C 1
ATOM 693 O O . ASN A 1 104 ? 2.580 -3.061 16.148 1.00 20.53 102 ASN A O 1
ATOM 698 N N . GLU A 1 105 ? 1.679 -4.698 14.900 1.00 22.61 103 GLU A N 1
ATOM 699 C CA . GLU A 1 105 ? 1.289 -5.421 16.106 1.00 24.43 103 GLU A CA 1
ATOM 700 C C . GLU A 1 105 ? 2.505 -6.030 16.793 1.00 21.00 103 GLU A C 1
ATOM 701 O O . GLU A 1 105 ? 2.582 -6.047 18.025 1.00 23.61 103 GLU A O 1
ATOM 707 N N . ALA A 1 106 ? 3.476 -6.513 16.015 1.00 23.79 104 ALA A N 1
ATOM 708 C CA . ALA A 1 106 ? 4.714 -7.020 16.606 1.00 22.85 104 ALA A CA 1
ATOM 709 C C . ALA A 1 106 ? 5.420 -5.938 17.413 1.00 22.83 104 ALA A C 1
ATOM 710 O O . ALA A 1 106 ? 5.971 -6.206 18.486 1.00 19.32 104 ALA A O 1
ATOM 712 N N . TYR A 1 107 ? 5.421 -4.706 16.906 1.00 23.92 105 TYR A N 1
ATOM 713 C CA . TYR A 1 107 ? 6.075 -3.620 17.615 1.00 19.33 105 TYR A CA 1
ATOM 714 C C . TYR A 1 107 ? 5.304 -3.240 18.873 1.00 17.67 105 TYR A C 1
ATOM 715 O O . TYR A 1 107 ? 5.906 -3.008 19.922 1.00 20.73 105 TYR A O 1
ATOM 724 N N . LEU A 1 108 ? 3.972 -3.206 18.799 1.00 18.96 106 LEU A N 1
ATOM 725 C CA . LEU A 1 108 ? 3.177 -2.900 19.988 1.00 20.47 106 LEU A CA 1
ATOM 726 C C . LEU A 1 108 ? 3.366 -3.958 21.074 1.00 25.71 106 LEU A C 1
ATOM 727 O O . LEU A 1 108 ? 3.398 -3.638 22.268 1.00 20.23 106 LEU A O 1
ATOM 732 N N . GLN A 1 109 ? 3.502 -5.227 20.681 1.00 20.82 107 GLN A N 1
ATOM 733 C CA . GLN A 1 109 ? 3.676 -6.299 21.661 1.00 20.86 107 GLN A CA 1
ATOM 734 C C . GLN A 1 109 ? 5.107 -6.354 22.186 1.00 21.06 107 GLN A C 1
ATOM 735 O O . GLN A 1 109 ? 5.354 -6.156 23.378 1.00 23.27 107 GLN A O 1
ATOM 741 N N . GLY A 1 110 ? 6.077 -6.574 21.304 1.00 20.89 108 GLY A N 1
ATOM 742 C CA . GLY A 1 110 ? 7.443 -6.778 21.743 1.00 23.05 108 GLY A CA 1
ATOM 743 C C . GLY A 1 110 ? 8.409 -5.635 21.536 1.00 22.57 108 GLY A C 1
ATOM 744 O O . GLY A 1 110 ? 9.614 -5.827 21.724 1.00 23.84 108 GLY A O 1
ATOM 745 N N . GLY A 1 111 ? 7.936 -4.455 21.144 1.00 21.23 109 GLY A N 1
ATOM 746 C CA . GLY A 1 111 ? 8.865 -3.348 20.994 1.00 23.68 109 GLY A CA 1
ATOM 747 C C . GLY A 1 111 ? 9.847 -3.537 19.841 1.00 21.84 109 GLY A C 1
ATOM 748 O O . GLY A 1 111 ? 9.622 -4.304 18.900 1.00 20.23 109 GLY A O 1
ATOM 749 N N . SER A 1 112 ? 10.953 -2.789 19.931 1.00 19.62 110 SER A N 1
ATOM 750 C CA . SER A 1 112 ? 11.973 -2.815 18.887 1.00 22.91 110 SER A CA 1
ATOM 751 C C . SER A 1 112 ? 12.482 -4.226 18.624 1.00 22.60 110 SER A C 1
ATOM 752 O O . SER A 1 112 ? 12.776 -4.585 17.478 1.00 23.02 110 SER A O 1
ATOM 755 N N . GLU A 1 113 ? 12.630 -5.024 19.684 1.00 21.83 111 GLU A N 1
ATOM 756 C CA . GLU A 1 113 ? 13.266 -6.335 19.556 1.00 24.91 111 GLU A CA 1
ATOM 757 C C . GLU A 1 113 ? 12.415 -7.297 18.735 1.00 25.13 111 GLU A C 1
ATOM 758 O O . GLU A 1 113 ? 12.908 -7.913 17.780 1.00 25.55 111 GLU A O 1
ATOM 764 N N . LEU A 1 114 ? 11.136 -7.454 19.094 1.00 23.20 112 LEU A N 1
ATOM 765 C CA . LEU A 1 114 ? 10.260 -8.316 18.300 1.00 22.02 112 LEU A CA 1
ATOM 766 C C . LEU A 1 114 ? 10.045 -7.746 16.902 1.00 22.78 112 LEU A C 1
ATOM 767 O O . LEU A 1 114 ? 9.963 -8.503 15.927 1.00 21.70 112 LEU A O 1
ATOM 772 N N . PHE A 1 115 ? 9.950 -6.414 16.776 1.00 20.06 113 PHE A N 1
ATOM 773 C CA . PHE A 1 115 ? 9.831 -5.843 15.436 1.00 18.56 113 PHE A CA 1
ATOM 774 C C . PHE A 1 115 ? 11.007 -6.254 14.553 1.00 21.79 113 PHE A C 1
ATOM 775 O O . PHE A 1 115 ? 10.810 -6.730 13.430 1.00 21.49 113 PHE A O 1
ATOM 783 N N . LEU A 1 116 ? 12.239 -6.065 15.043 1.00 20.45 114 LEU A N 1
ATOM 784 C CA . LEU A 1 116 ? 13.422 -6.394 14.245 1.00 23.75 114 LEU A CA 1
ATOM 785 C C . LEU A 1 116 ? 13.463 -7.868 13.864 1.00 24.45 114 LEU A C 1
ATOM 786 O O . LEU A 1 116 ? 13.851 -8.217 12.742 1.00 25.31 114 LEU A O 1
ATOM 791 N N . ALA A 1 117 ? 13.106 -8.755 14.790 1.00 23.07 115 ALA A N 1
ATOM 792 C CA . ALA A 1 117 ? 13.121 -10.174 14.442 1.00 24.46 115 ALA A CA 1
ATOM 793 C C . ALA A 1 117 ? 12.086 -10.472 13.367 1.00 25.59 115 ALA A C 1
ATOM 794 O O . ALA A 1 117 ? 12.365 -11.206 12.405 1.00 25.04 115 ALA A O 1
ATOM 796 N N . TYR A 1 118 ? 10.892 -9.887 13.498 1.00 21.18 116 TYR A N 1
ATOM 797 C CA . TYR A 1 118 ? 9.875 -10.050 12.466 1.00 24.97 116 TYR A CA 1
ATOM 798 C C . TYR A 1 118 ? 10.347 -9.450 11.151 1.00 24.04 116 TYR A C 1
ATOM 799 O O . TYR A 1 118 ? 10.286 -10.094 10.094 1.00 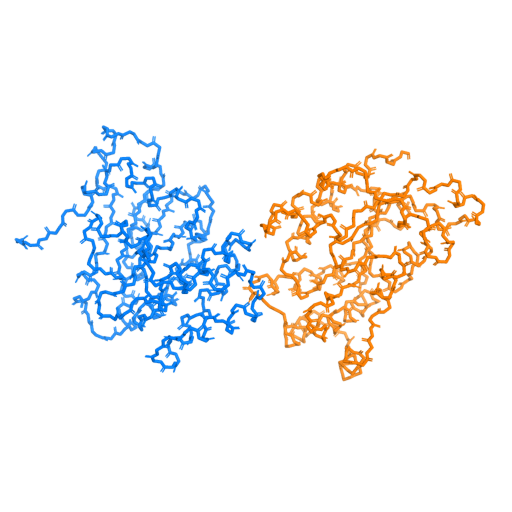26.27 116 TYR A O 1
ATOM 808 N N . ASN A 1 119 ? 10.851 -8.218 11.223 1.00 25.75 117 ASN A N 1
ATOM 809 C CA . ASN A 1 119 ? 11.322 -7.478 10.055 1.00 24.26 117 ASN A CA 1
ATOM 810 C C . ASN A 1 119 ? 12.386 -8.257 9.302 1.00 27.57 117 ASN A C 1
ATOM 811 O O . ASN A 1 119 ? 12.278 -8.469 8.089 1.00 27.58 117 ASN A O 1
ATOM 816 N N . LYS A 1 120 ? 13.417 -8.705 10.019 1.00 26.63 118 LYS A N 1
ATOM 817 C CA . LYS A 1 120 ? 14.491 -9.480 9.409 1.00 30.09 118 LYS A CA 1
ATOM 818 C C . LYS A 1 120 ? 13.966 -10.777 8.795 1.00 29.16 118 LYS A C 1
ATOM 819 O O . LYS A 1 120 ? 14.441 -11.208 7.737 1.00 31.04 118 LYS A O 1
ATOM 825 N N . ALA A 1 121 ? 12.975 -11.406 9.430 1.00 32.21 119 ALA A N 1
ATOM 826 C CA . ALA A 1 121 ? 12.491 -12.691 8.932 1.00 26.72 119 ALA A CA 1
ATOM 827 C C . ALA A 1 121 ? 11.606 -12.535 7.700 1.00 26.99 119 ALA A C 1
ATOM 828 O O . ALA A 1 121 ? 11.627 -13.394 6.809 1.00 29.15 119 ALA A O 1
ATOM 830 N N . ILE A 1 122 ? 10.808 -11.464 7.637 1.00 25.83 120 ILE A N 1
ATOM 831 C CA . ILE A 1 122 ? 9.986 -11.211 6.454 1.00 24.17 120 ILE A CA 1
ATOM 832 C C . ILE A 1 122 ? 10.864 -10.915 5.240 1.00 27.87 120 ILE A C 1
ATOM 833 O O . ILE A 1 122 ? 10.658 -11.464 4.147 1.00 25.10 120 ILE A O 1
ATOM 838 N N . PHE A 1 123 ? 11.842 -10.020 5.401 1.00 30.09 121 PHE A N 1
ATOM 839 C CA . PHE A 1 123 ? 12.704 -9.682 4.269 1.00 29.30 121 PHE A CA 1
ATOM 840 C C . PHE A 1 123 ? 13.534 -10.883 3.812 1.00 30.75 121 PHE A C 1
ATOM 841 O O . PHE A 1 123 ? 13.857 -10.993 2.624 1.00 34.66 121 PHE A O 1
ATOM 849 N N . ALA A 1 124 ? 13.907 -11.774 4.736 1.00 32.81 122 ALA A N 1
ATOM 850 C CA . ALA A 1 124 ? 14.601 -13.003 4.347 1.00 31.89 122 ALA A CA 1
ATOM 851 C C . ALA A 1 124 ? 13.730 -13.875 3.446 1.00 34.91 122 ALA A C 1
ATOM 852 O O . ALA A 1 124 ? 14.212 -14.417 2.442 1.00 37.08 122 ALA A O 1
ATOM 854 N N . GLN A 1 125 ? 12.448 -14.030 3.790 1.00 34.27 123 GLN A N 1
ATOM 855 C CA . GLN A 1 125 ? 11.526 -14.758 2.923 1.00 37.39 123 GLN A CA 1
ATOM 856 C C . GLN A 1 125 ? 11.452 -14.126 1.539 1.00 41.81 123 GLN A C 1
ATOM 857 O O . GLN A 1 125 ? 11.423 -14.832 0.519 1.00 37.74 123 GLN A O 1
ATOM 863 N N . ARG A 1 126 ? 11.408 -12.794 1.482 1.00 36.78 124 ARG A N 1
ATOM 864 C CA . ARG A 1 126 ? 11.333 -12.117 0.193 1.00 38.16 124 ARG A CA 1
ATOM 865 C C . ARG A 1 126 ? 12.624 -12.296 -0.600 1.00 41.65 124 ARG A C 1
ATOM 866 O O . ARG A 1 126 ? 12.590 -12.568 -1.807 1.00 38.80 124 ARG A O 1
ATOM 874 N N . GLU A 1 127 ? 13.774 -12.136 0.057 1.00 39.85 125 GLU A N 1
ATOM 875 C CA . GLU A 1 127 ? 15.044 -12.289 -0.645 1.00 44.73 125 GLU A CA 1
ATOM 876 C C . GLU A 1 127 ? 15.236 -13.720 -1.142 1.00 51.38 125 GLU A C 1
ATOM 877 O O . GLU A 1 127 ? 15.903 -13.945 -2.161 1.00 52.80 125 GLU A O 1
ATOM 883 N N . THR A 1 128 ? 14.633 -14.693 -0.457 1.00 44.46 126 THR A N 1
ATOM 884 C CA . THR A 1 128 ? 14.833 -16.112 -0.724 1.00 51.18 126 THR A CA 1
ATOM 885 C C . THR A 1 128 ? 13.923 -16.633 -1.830 1.00 53.89 126 THR A C 1
ATOM 886 O O . THR A 1 128 ? 14.377 -17.358 -2.722 1.00 56.03 126 THR A O 1
ATOM 890 N N . ASN A 1 129 ? 12.637 -16.286 -1.778 1.00 59.88 127 ASN A N 1
ATOM 891 C CA . ASN A 1 129 ? 11.662 -16.827 -2.713 1.00 61.55 127 ASN A CA 1
ATOM 892 C C . ASN A 1 129 ? 11.475 -15.967 -3.953 1.00 60.23 127 ASN A C 1
ATOM 893 O O . ASN A 1 129 ? 10.924 -16.453 -4.947 1.00 60.75 127 ASN A O 1
ATOM 898 N N . GLY A 1 130 ? 11.916 -14.712 -3.925 1.00 54.94 128 GLY A N 1
ATOM 899 C CA . GLY A 1 130 ? 11.635 -13.794 -5.007 1.00 49.44 128 GLY A CA 1
ATOM 900 C C . GLY A 1 130 ? 10.257 -13.173 -4.967 1.00 48.06 128 GLY A C 1
ATOM 901 O O . GLY A 1 130 ? 9.896 -12.451 -5.901 1.00 49.05 128 GLY A O 1
ATOM 902 N N . GLU A 1 131 ? 9.483 -13.427 -3.914 1.00 46.61 129 GLU A N 1
ATOM 903 C CA . GLU A 1 131 ? 8.141 -12.883 -3.752 1.00 46.10 129 GLU A CA 1
ATOM 904 C C . GLU A 1 131 ? 7.775 -12.987 -2.275 1.00 47.26 129 GLU A C 1
ATOM 905 O O . GLU A 1 131 ? 8.462 -13.650 -1.494 1.00 45.39 129 GLU A O 1
ATOM 911 N N . LEU A 1 132 ? 6.702 -12.298 -1.891 1.00 44.01 130 LEU A N 1
ATOM 912 C CA . LEU A 1 132 ? 6.153 -12.394 -0.545 1.00 40.63 130 LEU A CA 1
ATOM 913 C C . LEU A 1 132 ? 4.695 -12.816 -0.644 1.00 41.47 130 LEU A C 1
ATOM 914 O O . LEU A 1 132 ? 3.941 -12.272 -1.460 1.00 36.20 130 LEU A O 1
ATOM 919 N N . THR A 1 133 ? 4.300 -13.785 0.175 1.00 36.34 131 THR A N 1
ATOM 920 C CA . THR A 1 133 ? 2.929 -14.268 0.190 1.00 38.91 131 THR A CA 1
ATOM 921 C C . THR A 1 133 ? 2.331 -14.084 1.577 1.00 34.31 131 THR A C 1
ATOM 922 O O . THR A 1 133 ? 3.047 -13.938 2.568 1.00 34.33 131 THR A O 1
ATOM 926 N N A ASP A 1 134 ? 0.996 -14.091 1.621 0.45 35.18 132 ASP A N 1
ATOM 927 N N B ASP A 1 134 ? 0.998 -14.103 1.646 0.55 35.15 132 ASP A N 1
ATOM 928 C CA A ASP A 1 134 ? 0.282 -14.044 2.893 0.45 35.88 132 ASP A CA 1
ATOM 929 C CA B ASP A 1 134 ? 0.345 -13.999 2.946 0.55 35.88 132 ASP A CA 1
ATOM 930 C C A ASP A 1 134 ? 0.735 -15.162 3.823 0.45 36.85 132 ASP A C 1
ATOM 931 C C B ASP A 1 134 ? 0.696 -15.177 3.849 0.55 36.82 132 ASP A C 1
ATOM 932 O O A ASP A 1 134 ? 0.874 -14.955 5.034 0.45 35.78 132 ASP A O 1
ATOM 933 O O B ASP A 1 134 ? 0.731 -15.024 5.076 0.55 35.86 132 ASP A O 1
ATOM 942 N N . GLN A 1 135 ? 0.973 -16.355 3.271 1.00 33.08 133 GLN A N 1
ATOM 943 C CA . GLN A 1 135 ? 1.417 -17.480 4.093 1.00 38.21 133 GLN A CA 1
ATOM 944 C C . GLN A 1 135 ? 2.794 -17.220 4.686 1.00 32.97 133 GLN A C 1
ATOM 945 O O . GLN A 1 135 ? 3.084 -17.653 5.811 1.00 31.79 133 GLN A O 1
ATOM 951 N N . ASP A 1 136 ? 3.662 -16.537 3.936 1.00 31.97 134 ASP A N 1
ATOM 952 C CA . ASP A 1 136 ? 4.939 -16.123 4.505 1.00 38.53 134 ASP A CA 1
ATOM 953 C C . ASP A 1 136 ? 4.730 -15.309 5.770 1.00 32.13 134 ASP A C 1
ATOM 954 O O . ASP A 1 136 ? 5.445 -15.496 6.762 1.00 31.73 134 ASP A O 1
ATOM 959 N N . VAL A 1 137 ? 3.753 -14.401 5.759 1.00 30.64 135 VAL A N 1
ATOM 960 C CA . VAL A 1 137 ? 3.503 -13.597 6.954 1.00 31.97 135 VAL A CA 1
ATOM 961 C C . VAL A 1 137 ? 2.964 -14.473 8.079 1.00 28.85 135 VAL A C 1
ATOM 962 O O . VAL A 1 137 ? 3.398 -14.365 9.229 1.00 26.18 135 VAL A O 1
ATOM 966 N N . ASP A 1 138 ? 2.012 -15.358 7.762 1.00 30.21 136 ASP A N 1
ATOM 967 C CA . ASP A 1 138 ? 1.366 -16.154 8.804 1.00 32.96 136 ASP A CA 1
ATOM 968 C C . ASP A 1 138 ? 2.360 -17.081 9.488 1.00 31.30 136 ASP A C 1
ATOM 969 O O . ASP A 1 138 ? 2.326 -17.246 10.713 1.00 31.36 136 ASP A O 1
ATOM 974 N N . ASN A 1 139 ? 3.266 -17.680 8.716 1.00 31.40 137 ASN A N 1
ATOM 975 C CA . ASN A 1 139 ? 4.257 -18.576 9.296 1.00 32.23 137 ASN A CA 1
ATOM 976 C C . ASN A 1 139 ? 5.260 -17.820 10.160 1.00 26.37 137 ASN A C 1
ATOM 977 O O . ASN A 1 139 ? 5.711 -18.337 11.188 1.00 30.74 137 ASN A O 1
ATOM 982 N N . VAL A 1 140 ? 5.630 -16.599 9.769 1.00 25.90 138 VAL A N 1
ATOM 983 C CA . VAL A 1 140 ? 6.473 -15.797 10.651 1.00 25.23 138 VAL A CA 1
ATOM 984 C C . VAL A 1 140 ? 5.705 -15.437 11.913 1.00 22.37 138 VAL A C 1
ATOM 985 O O . VAL A 1 140 ? 6.243 -15.504 13.022 1.00 23.47 138 VAL A O 1
ATOM 989 N N . VAL A 1 141 ? 4.428 -15.085 11.765 1.00 25.14 139 VAL A N 1
ATOM 990 C CA . VAL A 1 141 ? 3.594 -14.754 12.920 1.00 24.27 139 VAL A CA 1
ATOM 991 C C . VAL A 1 141 ? 3.583 -15.908 13.915 1.00 28.48 139 VAL A C 1
ATOM 992 O O . VAL A 1 141 ? 3.876 -15.735 15.105 1.00 28.23 139 VAL A O 1
ATOM 996 N N . LYS A 1 142 ? 3.234 -17.103 13.436 1.00 25.62 140 LYS A N 1
ATOM 997 C CA . LYS A 1 142 ? 3.215 -18.288 14.288 1.00 27.61 140 LYS A CA 1
ATOM 998 C C . LYS A 1 142 ? 4.572 -18.525 14.930 1.00 23.46 140 LYS A C 1
ATOM 999 O O . LYS A 1 142 ? 4.669 -18.758 16.136 1.00 29.48 140 LYS A O 1
ATOM 1005 N N . ARG A 1 143 ? 5.631 -18.456 14.130 1.00 26.74 141 ARG A N 1
ATOM 1006 C CA . ARG A 1 143 ? 6.973 -18.766 14.609 1.00 26.57 141 ARG A CA 1
ATOM 1007 C C . ARG A 1 143 ? 7.409 -17.820 15.725 1.00 29.13 141 ARG A C 1
ATOM 1008 O O . ARG A 1 143 ? 7.997 -18.254 16.722 1.00 27.32 141 ARG A O 1
ATOM 1016 N N . LEU A 1 144 ? 7.124 -16.525 15.593 1.00 26.98 142 LEU A N 1
ATOM 1017 C CA . LEU A 1 144 ? 7.590 -15.560 16.576 1.00 27.93 142 LEU A CA 1
ATOM 1018 C C . LEU A 1 144 ? 6.535 -15.244 17.627 1.00 26.43 142 LEU A C 1
ATOM 1019 O O . LEU A 1 144 ? 6.746 -14.347 18.442 1.00 27.64 142 LEU A O 1
ATOM 1024 N N . GLY A 1 145 ? 5.410 -15.955 17.622 1.00 28.21 143 GLY A N 1
ATOM 1025 C CA . GLY A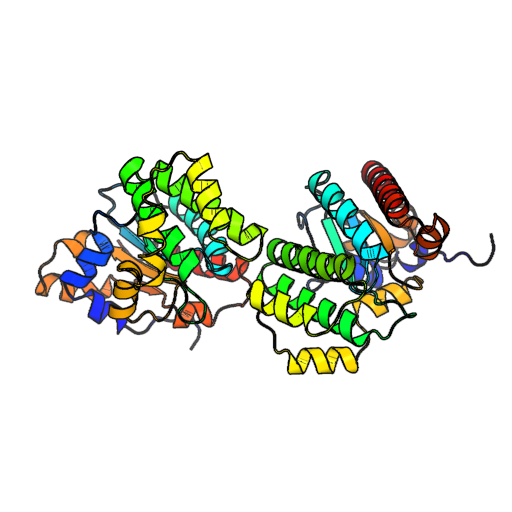 1 145 ? 4.408 -15.768 18.666 1.00 26.89 143 GLY A CA 1
ATOM 1026 C C . GLY A 1 145 ? 3.766 -14.394 18.704 1.00 26.47 143 GLY A C 1
ATOM 1027 O O . GLY A 1 145 ? 3.497 -13.867 19.791 1.00 25.89 143 GLY A O 1
ATOM 1028 N N . ILE A 1 146 ? 3.492 -13.812 17.538 1.00 25.87 144 ILE A N 1
ATOM 1029 C CA . ILE A 1 146 ? 2.814 -12.523 17.441 1.00 26.47 144 ILE A CA 1
ATOM 1030 C C . ILE A 1 146 ? 1.311 -12.763 17.478 1.00 30.22 144 ILE A C 1
ATOM 1031 O O . ILE A 1 146 ? 0.796 -13.626 16.756 1.00 26.43 144 ILE A O 1
ATOM 1036 N N . LYS A 1 147 ? 0.598 -11.999 18.304 1.00 25.19 145 LYS A N 1
ATOM 1037 C CA . LYS A 1 147 ? -0.856 -12.124 18.384 1.00 30.32 145 LYS A CA 1
ATOM 1038 C C . LYS A 1 147 ? -1.508 -11.177 17.382 1.00 33.53 145 LYS A C 1
ATOM 1039 O O . LYS A 1 147 ? -1.368 -9.952 17.495 1.00 31.01 145 LYS A O 1
ATOM 1045 N N . VAL A 1 148 ? -2.239 -11.732 16.420 1.00 29.54 146 VAL A N 1
ATOM 1046 C CA . VAL A 1 148 ? -2.950 -10.925 15.434 1.00 31.01 146 VAL A CA 1
ATOM 1047 C C . VAL A 1 148 ? -4.318 -11.531 15.170 1.00 37.00 146 VAL A C 1
ATOM 1048 O O . VAL A 1 148 ? -4.487 -12.754 15.193 1.00 38.61 146 VAL A O 1
ATOM 1052 N N . ASN A 1 149 ? -5.296 -10.663 14.919 1.00 36.73 147 ASN A N 1
ATOM 1053 C CA . ASN A 1 149 ? -6.578 -11.039 14.322 1.00 38.75 147 ASN A CA 1
ATOM 1054 C C . ASN A 1 149 ? -6.360 -11.043 12.810 1.00 40.16 147 ASN A C 1
ATOM 1055 O O . ASN A 1 149 ? -6.593 -10.046 12.120 1.00 38.43 147 ASN A O 1
ATOM 1060 N N . ASP A 1 150 ? -5.885 -12.177 12.286 1.00 40.11 148 ASP A N 1
ATOM 1061 C CA . ASP A 1 150 ? -5.416 -12.205 10.906 1.00 35.50 148 ASP A CA 1
ATOM 1062 C C . ASP A 1 150 ? -6.540 -11.886 9.930 1.00 36.90 148 ASP A C 1
ATOM 1063 O O . ASP A 1 150 ? -6.315 -11.209 8.924 1.00 33.93 148 ASP A O 1
ATOM 1068 N N . THR A 1 151 ? -7.763 -12.337 10.222 1.00 36.54 149 THR A N 1
ATOM 1069 C CA . THR A 1 151 ? -8.886 -12.031 9.342 1.00 38.73 149 THR A CA 1
ATOM 1070 C C . THR A 1 151 ? -9.134 -10.528 9.276 1.00 39.61 149 THR A C 1
ATOM 1071 O O . THR A 1 151 ? -9.342 -9.966 8.194 1.00 37.64 149 THR A O 1
ATOM 1075 N N . LYS A 1 152 ? -9.108 -9.857 10.428 1.00 39.58 150 LYS A N 1
ATOM 1076 C CA . LYS A 1 152 ? -9.360 -8.421 10.440 1.00 40.83 150 LYS A CA 1
ATOM 1077 C C . LYS A 1 152 ? -8.263 -7.676 9.691 1.00 35.95 150 LYS A C 1
ATOM 1078 O O . LYS A 1 152 ? -8.545 -6.811 8.855 1.00 36.04 150 LYS A O 1
ATOM 1084 N N . LEU A 1 153 ? -6.999 -8.034 9.947 1.00 33.45 151 LEU A N 1
ATOM 1085 C CA . LEU A 1 153 ? -5.890 -7.328 9.312 1.00 32.06 151 LEU A CA 1
ATOM 1086 C C . LEU A 1 153 ? -5.864 -7.566 7.809 1.00 36.25 151 LEU A C 1
ATOM 1087 O O . LEU A 1 153 ? -5.600 -6.635 7.037 1.00 34.95 151 LEU A O 1
ATOM 1092 N N . LYS A 1 154 ? -6.136 -8.807 7.375 1.00 33.49 152 LYS A N 1
ATOM 1093 C CA . LYS A 1 154 ? -6.211 -9.097 5.946 1.00 34.80 152 LYS A CA 1
ATOM 1094 C C . LYS A 1 154 ? -7.274 -8.248 5.274 1.00 32.04 152 LYS A C 1
ATOM 1095 O O . LYS A 1 154 ? -7.071 -7.759 4.159 1.00 32.64 152 LYS A O 1
ATOM 1101 N N . GLN A 1 155 ? -8.417 -8.062 5.932 1.00 31.92 153 GLN A N 1
ATOM 1102 C CA . GLN A 1 155 ? -9.454 -7.230 5.335 1.00 35.84 153 GLN A CA 1
ATOM 1103 C C . GLN A 1 155 ? -9.015 -5.774 5.286 1.00 34.81 153 GLN A C 1
ATOM 1104 O O . GLN A 1 155 ? -9.221 -5.095 4.276 1.00 36.25 153 GLN A O 1
ATOM 1110 N N . LYS A 1 156 ? -8.362 -5.298 6.348 1.00 38.16 154 LYS A N 1
ATOM 1111 C CA . LYS A 1 156 ? -7.833 -3.935 6.361 1.00 34.31 154 LYS A CA 1
ATOM 1112 C C . LYS A 1 156 ? -6.774 -3.739 5.282 1.00 38.18 154 LYS A C 1
ATOM 1113 O O . LYS A 1 156 ? -6.739 -2.693 4.610 1.00 36.85 154 LYS A O 1
ATOM 1119 N N . ALA A 1 157 ? -5.905 -4.740 5.101 1.00 32.23 155 ALA A N 1
ATOM 1120 C CA . ALA A 1 157 ? -4.877 -4.688 4.065 1.00 34.52 155 ALA A CA 1
ATOM 1121 C C . ALA A 1 157 ? -5.491 -4.579 2.678 1.00 37.56 155 ALA A C 1
ATOM 1122 O O . ALA A 1 157 ? -4.938 -3.910 1.797 1.00 38.37 155 ALA A O 1
ATOM 1124 N N . ALA A 1 158 ? -6.623 -5.245 2.457 1.00 36.20 156 ALA A N 1
ATOM 1125 C CA . ALA A 1 158 ? -7.245 -5.221 1.140 1.00 39.66 156 ALA A CA 1
ATOM 1126 C C . ALA A 1 158 ? -8.032 -3.942 0.906 1.00 43.53 156 ALA A C 1
ATOM 1127 O O . ALA A 1 158 ? -8.219 -3.537 -0.246 1.00 41.99 156 ALA A O 1
ATOM 1129 N N . ALA A 1 159 ? -8.493 -3.301 1.978 1.00 37.44 157 ALA A N 1
ATOM 1130 C CA . ALA A 1 159 ? -9.453 -2.209 1.893 1.00 42.99 157 ALA A CA 1
ATOM 1131 C C . ALA A 1 159 ? -8.810 -0.833 1.969 1.00 48.63 157 ALA A C 1
ATOM 1132 O O . ALA A 1 159 ? -9.248 0.087 1.271 1.00 47.64 157 ALA A O 1
ATOM 1134 N N . GLU A 1 160 ? -7.787 -0.667 2.798 1.00 49.23 158 GLU A N 1
ATOM 1135 C CA . GLU A 1 160 ? -7.223 0.641 3.085 1.00 47.11 158 GLU A CA 1
ATOM 1136 C C . GLU A 1 160 ? -5.823 0.781 2.505 1.00 50.55 158 GLU A C 1
ATOM 1137 O O . GLU A 1 160 ? -5.107 -0.199 2.269 1.00 46.37 158 GLU A O 1
ATOM 1143 N N . GLU A 1 161 ? -5.445 2.032 2.274 1.00 40.03 159 GLU A N 1
ATOM 1144 C CA . GLU A 1 161 ? -4.061 2.387 2.030 1.00 33.45 159 GLU A CA 1
ATOM 1145 C C . GLU A 1 161 ? -3.394 2.613 3.381 1.00 33.36 159 GLU A C 1
ATOM 1146 O O . GLU A 1 161 ? -4.019 3.138 4.309 1.00 38.23 159 GLU A O 1
ATOM 1152 N N . LEU A 1 162 ? -2.139 2.181 3.509 1.00 29.08 160 LEU A N 1
ATOM 1153 C CA . LEU A 1 162 ? -1.419 2.379 4.766 1.00 28.18 160 LEU A CA 1
ATOM 1154 C C . LEU A 1 162 ? -1.225 3.864 5.068 1.00 28.56 160 LEU A C 1
ATOM 1155 O O . LEU A 1 162 ? -0.887 4.651 4.183 1.00 26.26 160 LEU A O 1
ATOM 1160 N N . ASP A 1 163 ? -1.403 4.236 6.340 1.00 27.51 161 ASP A N 1
ATOM 1161 C CA . ASP A 1 163 ? -1.122 5.610 6.749 1.00 31.91 161 ASP A CA 1
ATOM 1162 C C . ASP A 1 163 ? 0.338 5.964 6.511 1.00 30.52 161 ASP A C 1
ATOM 1163 O O . ASP A 1 163 ? 0.660 7.102 6.150 1.00 23.72 161 ASP A O 1
ATOM 1168 N N . THR A 1 164 ? 1.241 5.000 6.704 1.00 23.43 162 THR A N 1
ATOM 1169 C CA . THR A 1 164 ? 2.649 5.268 6.445 1.00 23.41 162 THR A CA 1
ATOM 1170 C C . THR A 1 164 ? 2.891 5.518 4.965 1.00 26.27 162 THR A C 1
ATOM 1171 O O . THR A 1 164 ? 3.730 6.359 4.599 1.00 23.98 162 THR A O 1
ATOM 1175 N N . ARG A 1 165 ? 2.130 4.837 4.099 1.00 24.56 163 ARG A N 1
ATOM 1176 C CA . ARG A 1 165 ? 2.214 5.115 2.670 1.00 23.91 163 ARG A CA 1
ATOM 1177 C C . ARG A 1 165 ? 1.622 6.479 2.325 1.00 26.17 163 ARG A C 1
ATOM 1178 O O . ARG A 1 165 ? 2.152 7.191 1.459 1.00 26.03 163 ARG A O 1
ATOM 1186 N N . LYS A 1 166 ? 0.499 6.847 2.948 1.00 24.91 164 LYS A N 1
ATOM 1187 C CA . LYS A 1 166 ? -0.063 8.182 2.708 1.00 25.87 164 LYS A CA 1
ATOM 1188 C C . LYS A 1 166 ? 0.921 9.270 3.119 1.00 28.44 164 LYS A C 1
ATOM 1189 O O . LYS A 1 166 ? 1.041 10.306 2.446 1.00 26.41 164 LYS A O 1
ATOM 1195 N N . LEU A 1 167 ? 1.623 9.059 4.235 1.00 21.30 165 LEU A N 1
ATOM 1196 C CA . LEU A 1 167 ? 2.652 9.998 4.659 1.00 29.12 165 LEU A CA 1
ATOM 1197 C C . LEU A 1 167 ? 3.728 10.142 3.591 1.00 28.09 165 LEU A C 1
ATOM 1198 O O . LEU A 1 167 ? 4.073 11.261 3.183 1.00 25.98 165 LEU A O 1
ATOM 1203 N N . GLY A 1 168 ? 4.262 9.015 3.115 1.00 23.61 166 GLY A N 1
ATOM 1204 C CA . GLY A 1 168 ? 5.295 9.073 2.096 1.00 20.55 166 GLY A CA 1
ATOM 1205 C C . GLY A 1 168 ? 4.835 9.788 0.842 1.00 28.88 166 GLY A C 1
ATOM 1206 O O . GLY A 1 168 ? 5.580 10.587 0.260 1.00 26.43 166 GLY A O 1
ATOM 1207 N N . LYS A 1 169 ? 3.590 9.531 0.422 1.00 21.81 167 LYS A N 1
ATOM 1208 C CA . LYS A 1 169 ? 3.060 10.164 -0.781 1.00 23.76 167 LYS A CA 1
ATOM 1209 C C . LYS A 1 169 ? 2.904 11.669 -0.582 1.00 27.18 167 LYS A C 1
ATOM 1210 O O . LYS A 1 169 ? 3.241 12.452 -1.477 1.00 29.62 167 LYS A O 1
ATOM 1216 N N . LEU A 1 170 ? 2.405 12.084 0.592 1.00 28.30 168 LEU A N 1
ATOM 1217 C CA . LEU A 1 170 ? 2.240 13.505 0.905 1.00 29.37 168 LEU A CA 1
ATOM 1218 C C . LEU A 1 170 ? 3.570 14.244 0.838 1.00 28.74 168 LEU A C 1
ATOM 1219 O O . LEU A 1 170 ? 3.623 15.406 0.416 1.00 27.43 168 LEU A O 1
ATOM 1224 N N . ILE A 1 171 ? 4.656 13.581 1.244 1.00 24.41 169 ILE A N 1
ATOM 1225 C CA . ILE A 1 171 ? 5.983 14.177 1.191 1.00 27.18 169 ILE A CA 1
ATOM 1226 C C . ILE A 1 171 ? 6.472 14.324 -0.243 1.00 28.03 169 ILE A C 1
ATOM 1227 O O . ILE A 1 171 ? 7.302 15.195 -0.528 1.00 34.27 169 ILE A O 1
ATOM 1232 N N . GLY A 1 172 ? 5.944 13.532 -1.170 1.00 24.57 170 GLY A N 1
ATOM 1233 C CA . GLY A 1 172 ? 6.368 13.580 -2.553 1.00 29.71 170 GLY A CA 1
ATOM 1234 C C . GLY A 1 172 ? 7.142 12.365 -3.003 1.00 29.56 170 GLY A C 1
ATOM 1235 O O . GLY A 1 172 ? 7.558 12.318 -4.163 1.00 33.53 170 GLY A O 1
ATOM 1236 N N . PHE A 1 173 ? 7.361 11.391 -2.126 1.00 27.34 171 PHE A N 1
ATOM 1237 C CA . PHE A 1 173 ? 8.003 10.147 -2.530 1.00 27.26 171 PHE A CA 1
ATOM 1238 C C . PHE A 1 173 ? 7.056 9.326 -3.394 1.00 26.83 171 PHE A C 1
ATOM 1239 O O . PHE A 1 173 ? 5.858 9.235 -3.116 1.00 30.69 171 PHE A O 1
ATOM 1247 N N . GLN A 1 174 ? 7.586 8.730 -4.452 1.00 30.88 172 GLN A N 1
ATOM 1248 C CA . GLN A 1 174 ? 6.759 7.891 -5.310 1.00 31.64 172 GLN A CA 1
ATOM 1249 C C . GLN A 1 174 ? 6.826 6.416 -4.955 1.00 35.07 172 GLN A C 1
ATOM 1250 O O . GLN A 1 174 ? 6.185 5.601 -5.631 1.00 35.90 172 GLN A O 1
ATOM 1256 N N . GLY A 1 175 ? 7.582 6.047 -3.927 1.00 35.16 173 GLY A N 1
ATOM 1257 C CA . GLY A 1 175 ? 7.754 4.653 -3.604 1.00 27.91 173 GLY A CA 1
ATOM 1258 C C . GLY A 1 175 ? 8.752 4.436 -2.491 1.00 30.79 173 GLY A C 1
ATOM 1259 O O . GLY A 1 175 ? 9.296 5.384 -1.910 1.00 30.52 173 GLY A O 1
ATOM 1260 N N . PRO A 1 176 ? 9.020 3.162 -2.181 1.00 29.65 174 PRO A N 1
ATOM 1261 C CA . PRO A 1 176 ? 9.967 2.842 -1.108 1.00 29.21 174 PRO A CA 1
ATOM 1262 C C . PRO A 1 176 ? 11.403 3.175 -1.475 1.00 29.11 174 PRO A C 1
ATOM 1263 O O . PRO A 1 176 ? 11.672 3.728 -2.543 1.00 34.47 174 PRO A O 1
ATOM 1267 N N . HIS A 1 177 ? 12.326 2.753 -0.616 1.00 31.08 175 HIS A N 1
ATOM 1268 C CA . HIS A 1 177 ? 13.711 3.226 -0.559 1.00 31.21 175 HIS A CA 1
ATOM 1269 C C . HIS A 1 177 ? 13.795 4.734 -0.761 1.00 30.78 175 HIS A C 1
ATOM 1270 O O . HIS A 1 177 ? 14.590 5.245 -1.552 1.00 29.89 175 HIS A O 1
ATOM 1277 N N . SER A 1 178 ? 12.956 5.441 -0.004 1.00 31.01 176 SER A N 1
ATOM 1278 C CA . SER A 1 178 ? 13.088 6.860 0.284 1.00 28.06 176 SER A CA 1
ATOM 1279 C C . SER A 1 178 ? 13.484 7.004 1.747 1.00 26.69 176 SER A C 1
ATOM 1280 O O . SER A 1 178 ? 13.055 6.212 2.595 1.00 28.24 176 SER A O 1
ATOM 1283 N N . PHE A 1 179 ? 14.310 7.996 2.048 1.00 27.23 177 PHE A N 1
ATOM 1284 C CA . PHE A 1 179 ? 14.868 8.128 3.389 1.00 28.07 177 PHE A CA 1
ATOM 1285 C C . PHE A 1 179 ? 14.889 9.590 3.796 1.00 25.61 177 PHE A C 1
ATOM 1286 O O . PHE A 1 179 ? 15.106 10.471 2.953 1.00 26.42 177 PHE A O 1
ATOM 1294 N N . VAL A 1 180 ? 14.636 9.842 5.085 1.00 21.70 178 VAL A N 1
ATOM 1295 C CA . VAL A 1 180 ? 14.778 11.168 5.678 1.00 26.39 178 VAL A CA 1
ATOM 1296 C C . VAL A 1 180 ? 15.708 11.045 6.870 1.00 28.41 178 VAL A C 1
ATOM 1297 O O . VAL A 1 180 ? 15.505 10.177 7.726 1.00 26.86 178 VAL A O 1
ATOM 1301 N N . ILE A 1 181 ? 16.722 11.906 6.928 1.00 25.38 179 ILE A N 1
ATOM 1302 C CA . ILE A 1 181 ? 17.615 12.003 8.074 1.00 22.10 179 ILE A CA 1
ATOM 1303 C C . ILE A 1 181 ? 17.455 13.397 8.645 1.00 26.38 179 ILE A C 1
ATOM 1304 O O . ILE A 1 181 ? 17.575 14.384 7.908 1.00 24.78 179 ILE A O 1
ATOM 1309 N N . LEU A 1 182 ? 17.190 13.488 9.945 1.00 26.72 180 LEU A N 1
ATOM 1310 C CA . LEU A 1 182 ? 16.853 14.780 10.526 1.00 25.71 180 LEU A CA 1
ATOM 1311 C C . LEU A 1 182 ? 17.122 14.738 12.019 1.00 28.23 180 LEU A C 1
ATOM 1312 O O . LEU A 1 182 ? 17.134 13.655 12.624 1.00 25.29 180 LEU A O 1
ATOM 1317 N N . PRO A 1 183 ? 17.368 15.896 12.637 1.00 24.41 181 PRO A N 1
ATOM 1318 C CA . PRO A 1 183 ? 17.434 15.954 14.102 1.00 25.49 181 PRO A CA 1
ATOM 1319 C C . PRO A 1 183 ? 16.063 15.715 14.710 1.00 27.79 181 PRO A C 1
ATOM 1320 O O . PRO A 1 183 ? 15.039 16.128 14.157 1.00 27.65 181 PRO A O 1
ATOM 1324 N N . THR A 1 184 ? 16.052 15.062 15.876 1.00 24.30 182 THR A N 1
ATOM 1325 C CA . THR A 1 184 ? 14.803 14.810 16.585 1.00 25.53 182 THR A CA 1
ATOM 1326 C C . THR A 1 184 ? 14.234 16.059 17.250 1.00 30.73 182 THR A C 1
ATOM 1327 O O . THR A 1 184 ? 13.046 16.068 17.590 1.00 30.16 182 THR A O 1
ATOM 1331 N N . ASN A 1 185 ? 15.034 17.114 17.438 1.00 29.80 183 ASN A N 1
ATOM 1332 C CA . ASN A 1 185 ? 14.490 18.312 18.073 1.00 34.37 183 ASN A CA 1
ATOM 1333 C C . ASN A 1 185 ? 13.570 19.112 17.156 1.00 31.22 183 ASN A C 1
ATOM 1334 O O . ASN A 1 185 ? 12.919 20.044 17.636 1.00 34.26 183 ASN A O 1
ATOM 1339 N N . LEU A 1 186 ? 13.482 18.773 15.864 1.00 29.52 184 LEU A N 1
ATOM 1340 C CA . LEU A 1 186 ? 12.492 19.422 15.009 1.00 33.13 184 LEU A CA 1
ATOM 1341 C C . LEU A 1 186 ? 11.067 19.066 15.416 1.00 31.45 184 LEU A C 1
ATOM 1342 O O . LEU A 1 186 ? 10.134 19.796 15.063 1.00 33.19 184 LEU A O 1
ATOM 1347 N N . ALA A 1 187 ? 10.877 17.963 16.145 1.00 29.89 185 ALA A N 1
ATOM 1348 C CA . ALA A 1 187 ? 9.544 17.593 16.612 1.00 33.52 185 ALA A CA 1
ATOM 1349 C C . ALA A 1 187 ? 8.964 18.601 17.594 1.00 37.68 185 ALA A C 1
ATOM 1350 O O . ALA A 1 187 ? 7.741 18.665 17.748 1.00 35.35 185 ALA A O 1
ATOM 1352 N N . SER A 1 188 ? 9.799 19.375 18.276 1.00 29.54 186 SER A N 1
ATOM 1353 C CA . SER A 1 188 ? 9.308 20.309 19.273 1.00 32.20 186 SER A CA 1
ATOM 1354 C C . SER A 1 188 ? 9.251 21.740 18.748 1.00 36.88 186 SER A C 1
ATOM 1355 O O . SER A 1 188 ? 9.117 22.678 19.542 1.00 38.25 186 SER A O 1
ATOM 1358 N N . MET A 1 189 ? 9.346 21.929 17.434 1.00 30.22 187 MET A N 1
ATOM 1359 C CA . MET A 1 189 ? 9.379 23.261 16.844 1.00 34.47 187 MET A CA 1
ATOM 1360 C C . MET A 1 189 ? 8.012 23.629 16.289 1.00 35.83 187 MET A C 1
ATOM 1361 O O . MET A 1 189 ? 7.255 22.767 15.835 1.00 35.71 187 MET A O 1
ATOM 1366 N N . ASN A 1 190 ? 7.702 24.920 16.309 1.00 35.52 188 ASN A N 1
ATOM 1367 C CA . ASN A 1 190 ? 6.471 25.363 15.682 1.00 34.12 188 ASN A CA 1
ATOM 1368 C C . ASN A 1 190 ? 6.748 25.638 14.215 1.00 32.80 188 ASN A C 1
ATOM 1369 O O . ASN A 1 190 ? 7.871 25.467 13.733 1.00 32.75 188 ASN A O 1
ATOM 1374 N N . ALA A 1 191 ? 5.712 26.083 13.499 1.00 32.92 189 ALA A N 1
ATOM 1375 C CA . ALA A 1 191 ? 5.824 26.258 12.055 1.00 31.86 189 ALA A CA 1
ATOM 1376 C C . ALA A 1 191 ? 6.869 27.305 11.699 1.00 36.26 189 ALA A C 1
ATOM 1377 O O . ALA A 1 191 ? 7.618 27.132 10.730 1.00 27.63 189 ALA A O 1
ATOM 1379 N N A ASN A 1 192 ? 6.934 28.399 12.469 0.51 33.73 190 ASN A N 1
ATOM 1380 N N B ASN A 1 192 ? 6.937 28.404 12.465 0.49 33.57 190 ASN A N 1
ATOM 1381 C CA A ASN A 1 192 ? 7.924 29.437 12.201 0.51 32.86 190 ASN A CA 1
ATOM 1382 C CA B ASN A 1 192 ? 7.940 29.426 12.179 0.49 33.02 190 ASN A CA 1
ATOM 1383 C C A ASN A 1 192 ? 9.342 28.925 12.442 0.51 33.01 190 ASN A C 1
ATOM 1384 C C B ASN A 1 192 ? 9.349 28.901 12.428 0.49 33.56 190 ASN A C 1
ATOM 1385 O O A ASN A 1 192 ? 10.228 29.114 11.600 0.51 32.68 190 ASN A O 1
ATOM 1386 O O B ASN A 1 192 ? 10.238 29.069 11.585 0.49 33.10 190 ASN A O 1
ATOM 1395 N N . ASP A 1 193 ? 9.575 28.279 13.590 1.00 32.67 191 ASP A N 1
ATOM 1396 C CA . ASP A 1 193 ? 10.859 27.622 13.856 1.00 34.92 191 ASP A CA 1
ATOM 1397 C C . ASP A 1 193 ? 11.258 26.691 12.713 1.00 35.04 191 ASP A C 1
ATOM 1398 O O . ASP A 1 193 ? 12.387 26.737 12.210 1.00 35.23 191 ASP A O 1
ATOM 1403 N N . LEU A 1 194 ? 10.337 25.813 12.317 1.00 33.98 192 LEU A N 1
ATOM 1404 C CA . LEU A 1 194 ? 10.660 24.754 11.363 1.00 36.25 192 LEU A CA 1
ATOM 1405 C C . LEU A 1 194 ? 11.032 25.313 9.999 1.00 34.95 192 LEU A C 1
ATOM 1406 O O . LEU A 1 194 ? 11.929 24.784 9.334 1.00 36.68 192 LEU A O 1
ATOM 1411 N N . GLY A 1 195 ? 10.326 26.356 9.549 1.00 35.92 193 GLY A N 1
ATOM 1412 C CA . GLY A 1 195 ? 10.626 26.941 8.251 1.00 38.60 193 GLY A CA 1
ATOM 1413 C C . GLY A 1 195 ? 12.013 27.548 8.179 1.00 43.41 193 GLY A C 1
ATOM 1414 O O . GLY A 1 195 ? 12.638 27.557 7.114 1.00 53.30 193 GLY A O 1
ATOM 1415 N N . ASN A 1 196 ? 12.514 28.060 9.302 1.00 39.92 194 ASN A N 1
ATOM 1416 C CA . ASN A 1 196 ? 13.890 28.532 9.388 1.00 41.37 194 ASN A CA 1
ATOM 1417 C C . ASN A 1 196 ? 14.894 27.398 9.512 1.00 37.70 194 ASN A C 1
ATOM 1418 O O . ASN A 1 196 ? 16.093 27.673 9.618 1.00 38.85 194 ASN A O 1
ATOM 1423 N N . ASN A 1 197 ? 14.439 26.136 9.515 1.00 36.86 195 ASN A N 1
ATOM 1424 C CA . ASN A 1 197 ? 15.309 24.983 9.729 1.00 35.70 195 ASN A CA 1
ATOM 1425 C C . ASN A 1 197 ? 15.129 23.916 8.650 1.00 38.86 195 ASN A C 1
ATOM 1426 O O . ASN A 1 197 ? 15.460 22.748 8.889 1.00 35.21 195 ASN A O 1
ATOM 1431 N N . VAL A 1 198 ? 14.615 24.291 7.471 1.00 32.25 196 VAL A N 1
ATOM 1432 C CA . VAL A 1 198 ? 14.482 23.359 6.349 1.00 38.31 196 VAL A CA 1
ATOM 1433 C C . VAL A 1 198 ? 15.814 22.692 6.039 1.00 36.81 196 VAL A C 1
ATOM 1434 O O . VAL A 1 198 ? 15.853 21.532 5.612 1.00 34.32 196 VAL A O 1
ATOM 1438 N N . ASP A 1 199 ? 16.924 23.399 6.279 1.00 30.92 197 ASP A N 1
ATOM 1439 C CA . ASP A 1 199 ? 18.262 22.894 5.972 1.00 37.10 197 ASP A CA 1
ATOM 1440 C C . ASP A 1 199 ? 18.641 21.666 6.788 1.00 34.37 197 ASP A C 1
ATOM 1441 O O . ASP A 1 199 ? 19.546 20.926 6.389 1.00 38.71 197 ASP A O 1
ATOM 1446 N N . LYS A 1 200 ? 18.002 21.453 7.934 1.00 32.81 198 LYS A N 1
ATOM 1447 C CA . LYS A 1 200 ? 18.317 20.320 8.782 1.00 33.88 198 LYS A CA 1
ATOM 1448 C C . LYS A 1 200 ? 17.581 19.059 8.358 1.00 31.58 198 LYS A C 1
ATOM 1449 O O . LYS A 1 200 ? 17.855 17.987 8.902 1.00 32.86 198 LYS A O 1
ATOM 1455 N N . VAL A 1 201 ? 16.670 19.167 7.400 1.00 32.05 199 VAL A N 1
ATOM 1456 C CA . VAL A 1 201 ? 15.965 18.018 6.847 1.00 30.20 199 VAL A CA 1
ATOM 1457 C C . VAL A 1 201 ? 16.729 17.531 5.622 1.00 32.69 199 VAL A C 1
ATOM 1458 O O . VAL A 1 201 ? 16.818 18.239 4.614 1.00 28.75 199 VAL A O 1
ATOM 1462 N N . TYR A 1 202 ? 17.277 16.324 5.693 1.00 25.59 200 TYR A N 1
ATOM 1463 C CA . TYR A 1 202 ? 17.976 15.744 4.555 1.00 27.24 200 TYR A CA 1
ATOM 1464 C C . TYR A 1 202 ? 17.189 14.563 4.002 1.00 30.12 200 TYR A C 1
ATOM 1465 O O . TYR A 1 202 ? 16.698 13.724 4.764 1.00 30.51 200 TYR A O 1
ATOM 1474 N N . VAL A 1 203 ? 17.104 14.479 2.676 1.00 26.76 201 VAL A N 1
ATOM 1475 C CA . VAL A 1 203 ? 16.244 13.514 1.999 1.00 25.27 201 VAL A CA 1
ATOM 1476 C C . VAL A 1 203 ? 17.048 12.778 0.937 1.00 31.80 201 VAL A C 1
ATOM 1477 O O . VAL A 1 203 ? 17.732 13.409 0.121 1.00 29.16 201 VAL A O 1
ATOM 1481 N N . ILE A 1 204 ? 16.967 11.450 0.954 1.00 26.33 202 ILE A N 1
ATOM 1482 C CA . ILE A 1 204 ? 17.345 10.607 -0.176 1.00 29.92 202 ILE A CA 1
ATOM 1483 C C . ILE A 1 204 ? 16.046 10.100 -0.790 1.00 26.37 202 ILE A C 1
ATOM 1484 O O . ILE A 1 204 ? 15.358 9.260 -0.200 1.00 27.31 202 ILE A O 1
ATOM 1489 N N . SER A 1 205 ? 15.696 10.597 -1.969 1.00 24.86 203 SER A N 1
ATOM 1490 C CA . SER A 1 205 ? 14.405 10.231 -2.521 1.00 27.86 203 SER A CA 1
ATOM 1491 C C . SER A 1 205 ? 14.472 8.867 -3.204 1.00 32.29 203 SER A C 1
ATOM 1492 O O . SER A 1 205 ? 15.547 8.332 -3.492 1.00 28.13 203 SER A O 1
ATOM 1495 N N . ASP A 1 206 ? 13.289 8.311 -3.473 1.00 29.98 204 ASP A N 1
ATOM 1496 C CA . ASP A 1 206 ? 13.217 7.079 -4.247 1.00 36.67 204 ASP A CA 1
ATOM 1497 C C . ASP A 1 206 ? 13.719 7.288 -5.667 1.00 40.12 204 ASP A C 1
ATOM 1498 O O . ASP A 1 206 ? 14.278 6.362 -6.266 1.00 36.08 204 ASP A O 1
ATOM 1503 N N . LYS A 1 207 ? 13.530 8.491 -6.223 1.00 35.94 205 LYS A N 1
ATOM 1504 C CA . LYS A 1 207 ? 14.077 8.772 -7.545 1.00 40.20 205 LYS A CA 1
ATOM 1505 C C . LYS A 1 207 ? 15.598 8.735 -7.521 1.00 38.97 205 LYS A C 1
ATOM 1506 O O . LYS A 1 207 ? 16.230 8.255 -8.469 1.00 38.11 205 LYS A O 1
ATOM 1512 N N . GLN A 1 208 ? 16.200 9.232 -6.441 1.00 32.64 206 GLN A N 1
ATOM 1513 C CA . GLN A 1 208 ? 17.649 9.154 -6.295 1.00 36.82 206 GLN A CA 1
ATOM 1514 C C . GLN A 1 2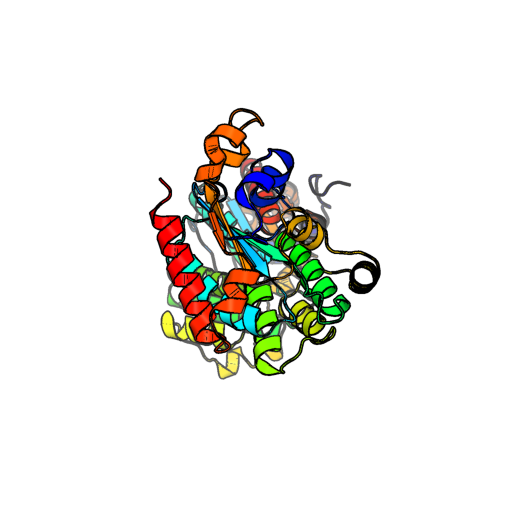08 ? 18.102 7.705 -6.126 1.00 40.65 206 GLN A C 1
ATOM 1515 O O . GLN A 1 208 ? 19.019 7.243 -6.816 1.00 39.60 206 GLN A O 1
ATOM 1521 N N . THR A 1 209 ? 17.448 6.965 -5.229 1.00 32.45 207 THR A N 1
ATOM 1522 C CA . THR A 1 209 ? 17.851 5.587 -4.978 1.00 36.67 207 THR A CA 1
ATOM 1523 C C . THR A 1 209 ? 17.712 4.732 -6.228 1.00 35.69 207 THR A C 1
ATOM 1524 O O . THR A 1 209 ? 18.562 3.881 -6.500 1.00 42.03 207 THR A O 1
ATOM 1528 N N . ASN A 1 210 ? 16.653 4.950 -7.007 1.00 35.70 208 ASN A N 1
ATOM 1529 C CA . ASN A 1 210 ? 16.445 4.153 -8.214 1.00 42.85 208 ASN A CA 1
ATOM 1530 C C . ASN A 1 210 ? 17.385 4.551 -9.343 1.00 45.42 208 ASN A C 1
ATOM 1531 O O . ASN A 1 210 ? 17.632 3.741 -10.240 1.00 45.15 208 ASN A O 1
ATOM 1536 N N . ALA A 1 211 ? 17.914 5.773 -9.318 1.00 48.27 209 ALA A N 1
ATOM 1537 C CA . ALA A 1 211 ? 18.846 6.216 -10.343 1.00 53.32 209 ALA A CA 1
ATOM 1538 C C . ALA A 1 211 ? 20.261 5.695 -10.136 1.00 57.04 209 ALA A C 1
ATOM 1539 O O . ALA A 1 211 ? 21.077 5.808 -11.056 1.00 61.62 209 ALA A O 1
ATOM 1541 N N . ILE A 1 212 ? 20.571 5.136 -8.962 1.00 62.30 210 ILE A N 1
ATOM 1542 C CA . ILE A 1 212 ? 21.943 4.722 -8.665 1.00 59.55 210 ILE A CA 1
ATOM 1543 C C . ILE A 1 212 ? 22.397 3.655 -9.651 1.00 64.23 210 ILE A C 1
ATOM 1544 O O . ILE A 1 212 ? 23.356 3.843 -10.410 1.00 66.70 210 ILE A O 1
ATOM 1549 N N . THR A 1 213 ? 21.701 2.527 -9.658 1.00 64.16 211 THR A N 1
ATOM 1550 C CA . THR A 1 213 ? 22.194 1.304 -10.273 1.00 57.53 211 THR A CA 1
ATOM 1551 C C . THR A 1 213 ? 21.037 0.316 -10.289 1.00 65.49 211 THR A C 1
ATOM 1552 O O . THR A 1 213 ? 19.935 0.620 -9.823 1.00 67.23 211 THR A O 1
ATOM 1556 N N . ASP A 1 214 ? 21.289 -0.870 -10.842 1.00 74.07 212 ASP A N 1
ATOM 1557 C CA . ASP A 1 214 ? 20.380 -1.998 -10.706 1.00 69.48 212 ASP A CA 1
ATOM 1558 C C . ASP A 1 214 ? 20.968 -3.124 -9.864 1.00 70.78 212 ASP A C 1
ATOM 1559 O O . ASP A 1 214 ? 20.250 -4.080 -9.545 1.00 74.25 212 ASP A O 1
ATOM 1564 N N . ASN A 1 215 ? 22.249 -3.035 -9.507 1.00 59.75 213 ASN A N 1
ATOM 1565 C CA . ASN A 1 215 ? 22.853 -3.866 -8.468 1.00 50.18 213 ASN A CA 1
ATOM 1566 C C . ASN A 1 215 ? 22.233 -3.485 -7.128 1.00 49.57 213 ASN A C 1
ATOM 1567 O O . ASN A 1 215 ? 22.493 -2.395 -6.604 1.00 45.09 213 ASN A O 1
ATOM 1572 N N . TYR A 1 216 ? 21.407 -4.380 -6.576 1.00 35.36 214 TYR A N 1
ATOM 1573 C CA . TYR A 1 216 ? 20.718 -4.096 -5.322 1.00 37.70 214 TYR A CA 1
ATOM 1574 C C . TYR A 1 216 ? 21.705 -3.873 -4.184 1.00 38.04 214 TYR A C 1
ATOM 1575 O O . TYR A 1 216 ? 21.493 -3.010 -3.324 1.00 37.49 214 TYR A O 1
ATOM 1584 N N . GLN A 1 217 ? 22.792 -4.636 -4.162 1.00 32.91 215 GLN A N 1
ATOM 1585 C CA . GLN A 1 217 ? 23.696 -4.561 -3.022 1.00 37.98 215 GLN A CA 1
ATOM 1586 C C . GLN A 1 217 ? 24.496 -3.258 -3.016 1.00 37.44 215 GLN A C 1
ATOM 1587 O O . GLN A 1 217 ? 24.688 -2.647 -1.959 1.00 34.73 215 GLN A O 1
ATOM 1593 N N . GLN A 1 218 ? 24.995 -2.836 -4.178 1.00 38.24 216 GLN A N 1
ATOM 1594 C CA . GLN A 1 218 ? 25.780 -1.612 -4.226 1.00 38.28 216 GLN A CA 1
ATOM 1595 C C . GLN A 1 218 ? 24.893 -0.390 -4.015 1.00 36.78 216 GLN A C 1
ATOM 1596 O O . GLN A 1 218 ? 25.356 0.625 -3.488 1.00 40.37 216 GLN A O 1
ATOM 1602 N N . ALA A 1 219 ? 23.615 -0.482 -4.394 1.00 35.24 217 ALA A N 1
ATOM 1603 C CA . ALA A 1 219 ? 22.660 0.563 -4.058 1.00 36.00 217 ALA A CA 1
ATOM 1604 C C . ALA A 1 219 ? 22.463 0.653 -2.551 1.00 35.26 217 ALA A C 1
ATOM 1605 O O . ALA A 1 219 ? 22.466 1.748 -1.975 1.00 29.55 217 ALA A O 1
ATOM 1607 N N . ALA A 1 220 ? 22.278 -0.498 -1.901 1.00 26.23 218 ALA A N 1
ATOM 1608 C CA . ALA A 1 220 ? 22.121 -0.538 -0.453 1.00 30.04 218 ALA A CA 1
ATOM 1609 C C . ALA A 1 220 ? 23.353 0.009 0.251 1.00 28.87 218 ALA A C 1
ATOM 1610 O O . ALA A 1 220 ? 23.241 0.717 1.262 1.00 29.45 218 ALA A O 1
ATOM 1612 N N . LYS A 1 221 ? 24.535 -0.312 -0.263 1.00 24.20 219 LYS A N 1
ATOM 1613 C CA . LYS A 1 221 ? 25.755 0.180 0.358 1.00 29.65 219 LYS A CA 1
ATOM 1614 C C . LYS A 1 221 ? 25.927 1.683 0.141 1.00 27.33 219 LYS A C 1
ATOM 1615 O O . LYS A 1 221 ? 26.353 2.393 1.055 1.00 26.67 219 LYS A O 1
ATOM 1621 N N . TRP A 1 222 ? 25.596 2.190 -1.046 1.00 27.65 220 TRP A N 1
ATOM 1622 C CA . TRP A 1 222 ? 25.651 3.638 -1.241 1.00 27.13 220 TRP A CA 1
ATOM 1623 C C . TRP A 1 222 ? 24.689 4.349 -0.296 1.00 30.14 220 TRP A C 1
ATOM 1624 O O . TRP A 1 222 ? 25.042 5.364 0.326 1.00 26.37 220 TRP A O 1
ATOM 1635 N N . VAL A 1 223 ? 23.453 3.849 -0.202 1.00 23.96 221 VAL A N 1
ATOM 1636 C CA . VAL A 1 223 ? 22.476 4.447 0.704 1.00 24.23 221 VAL A CA 1
ATOM 1637 C C . VAL A 1 223 ? 23.015 4.464 2.125 1.00 28.69 221 VAL A C 1
ATOM 1638 O O . VAL A 1 223 ? 22.928 5.478 2.830 1.00 25.52 221 VAL A O 1
ATOM 1642 N N . ALA A 1 224 ? 23.585 3.343 2.571 1.00 24.62 222 ALA A N 1
ATOM 1643 C CA . ALA A 1 224 ? 24.069 3.279 3.947 1.00 25.27 222 ALA A CA 1
ATOM 1644 C C . ALA A 1 224 ? 25.218 4.259 4.179 1.00 24.02 222 ALA A C 1
ATOM 1645 O O . ALA A 1 224 ? 25.279 4.922 5.221 1.00 24.43 222 ALA A O 1
ATOM 1647 N N . THR A 1 225 ? 26.141 4.350 3.219 1.00 22.10 223 THR A N 1
ATOM 1648 C CA . THR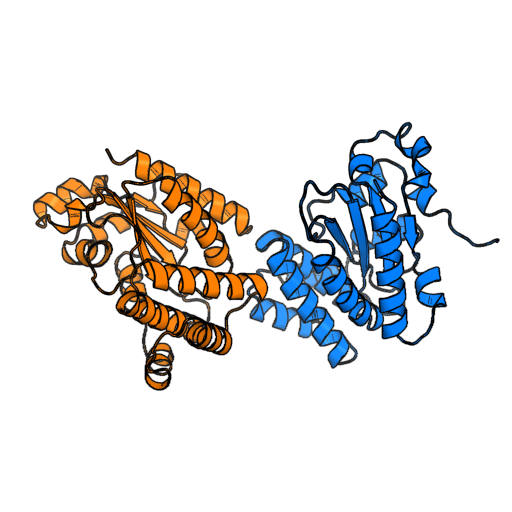 A 1 225 ? 27.279 5.259 3.334 1.00 25.35 223 THR A CA 1
ATOM 1649 C C . THR A 1 225 ? 26.818 6.713 3.365 1.00 29.81 223 THR A C 1
ATOM 1650 O O . THR A 1 225 ? 27.367 7.546 4.104 1.00 24.70 223 THR A O 1
ATOM 1654 N N . ASN A 1 226 ? 25.805 7.027 2.561 1.00 23.95 224 ASN A N 1
ATOM 1655 C CA . ASN A 1 226 ? 25.281 8.378 2.510 1.00 25.65 224 ASN A CA 1
ATOM 1656 C C . ASN A 1 226 ? 24.537 8.729 3.792 1.00 29.09 224 ASN A C 1
ATOM 1657 O O . ASN A 1 226 ? 24.692 9.838 4.315 1.00 26.07 224 ASN A O 1
ATOM 1662 N N . ILE A 1 227 ? 23.742 7.797 4.326 1.00 23.42 225 ILE A N 1
ATOM 1663 C CA . ILE A 1 227 ? 23.058 8.048 5.593 1.00 23.69 225 ILE A CA 1
ATOM 1664 C C . I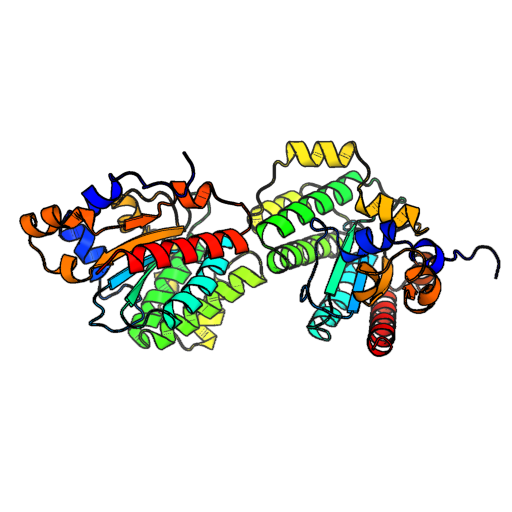LE A 1 227 ? 24.067 8.307 6.706 1.00 27.46 225 ILE A C 1
ATOM 1665 O O . ILE A 1 227 ? 23.886 9.213 7.533 1.00 23.86 225 ILE A O 1
ATOM 1670 N N . GLN A 1 228 ? 25.140 7.515 6.751 1.00 25.48 226 GLN A N 1
ATOM 1671 C CA . GLN A 1 228 ? 26.140 7.696 7.796 1.00 26.46 226 GLN A CA 1
ATOM 1672 C C . GLN A 1 228 ? 26.739 9.091 7.746 1.00 25.03 226 GLN A C 1
ATOM 1673 O O . GLN A 1 228 ? 26.931 9.730 8.787 1.00 24.86 226 GLN A O 1
ATOM 1679 N N . ALA A 1 229 ? 27.067 9.567 6.546 1.00 26.21 227 ALA A N 1
ATOM 1680 C CA . ALA A 1 229 ? 27.645 10.898 6.411 1.00 26.96 227 ALA A CA 1
ATOM 1681 C C . ALA A 1 229 ? 26.677 11.969 6.895 1.00 29.48 227 ALA A C 1
ATOM 1682 O O . ALA A 1 229 ? 27.075 12.894 7.610 1.00 27.85 227 ALA A O 1
ATOM 1684 N N . GLN A 1 230 ? 25.397 11.850 6.526 1.00 24.09 228 GLN A N 1
ATOM 1685 C CA . GLN A 1 230 ? 24.408 12.825 6.975 1.00 30.48 228 GLN A CA 1
ATOM 1686 C C . GLN A 1 230 ? 24.241 12.779 8.484 1.00 33.23 228 GLN A C 1
ATOM 1687 O O . GLN A 1 230 ? 24.131 13.826 9.137 1.00 32.21 228 GLN A O 1
ATOM 1693 N N . LEU A 1 231 ? 24.208 11.568 9.051 1.00 27.68 229 LEU A N 1
ATOM 1694 C CA . LEU A 1 231 ? 24.218 11.413 10.500 1.00 28.84 229 LEU A CA 1
ATOM 1695 C C . LEU A 1 231 ? 25.416 12.122 11.114 1.00 31.79 229 LEU A C 1
ATOM 1696 O O . LEU A 1 231 ? 25.269 12.900 12.063 1.00 36.14 229 LEU A O 1
ATOM 1701 N N . ASN A 1 232 ? 26.613 11.862 10.578 1.00 27.46 230 ASN A N 1
ATOM 1702 C CA . ASN A 1 232 ? 27.823 12.513 11.067 1.00 30.76 230 ASN A CA 1
ATOM 1703 C C . ASN A 1 232 ? 27.708 14.030 10.998 1.00 35.91 230 ASN A C 1
ATOM 1704 O O . ASN A 1 232 ? 28.337 14.740 11.791 1.00 36.95 230 ASN A O 1
ATOM 1709 N N . ASN A 1 233 ? 26.923 14.546 10.059 1.00 37.28 231 ASN A N 1
ATOM 1710 C CA . ASN A 1 233 ? 26.845 15.983 9.856 1.00 36.83 231 ASN A CA 1
ATOM 1711 C C . ASN A 1 233 ? 25.829 16.665 10.761 1.00 38.17 231 ASN A C 1
ATOM 1712 O O . ASN A 1 233 ? 25.860 17.893 10.874 1.00 41.06 231 ASN A O 1
ATOM 1717 N N . ILE A 1 234 ? 24.946 15.910 11.413 1.00 36.64 232 ILE A N 1
ATOM 1718 C CA . ILE A 1 234 ? 24.020 16.477 12.388 1.00 42.62 232 ILE A CA 1
ATOM 1719 C C . ILE A 1 234 ? 24.712 16.591 13.740 1.00 48.34 232 ILE A C 1
ATOM 1720 O O . ILE A 1 234 ? 25.383 15.656 14.195 1.00 44.30 232 ILE A O 1
ATOM 1725 N N . LYS A 1 235 ? 24.539 17.740 14.389 1.00 62.30 233 LYS A N 1
ATOM 1726 C CA . LYS A 1 235 ? 25.135 18.011 15.699 1.00 64.93 233 LYS A CA 1
ATOM 1727 C C . LYS A 1 235 ? 24.755 16.961 16.748 1.00 68.63 233 LYS A C 1
ATOM 1728 O O . LYS A 1 235 ? 23.730 17.072 17.420 1.00 70.56 233 LYS A O 1
ATOM 1730 N N . ALA B 1 10 ? -13.552 -6.883 36.688 1.00 95.16 8 ALA B N 1
ATOM 1731 C CA . ALA B 1 10 ? -12.531 -6.801 37.727 1.00 87.56 8 ALA B CA 1
ATOM 1732 C C . ALA B 1 10 ? -11.163 -6.518 37.118 1.00 85.79 8 ALA B C 1
ATOM 1733 O O . ALA B 1 10 ? -10.676 -7.287 36.284 1.00 86.62 8 ALA B O 1
ATOM 1735 N N . SER B 1 11 ? -10.552 -5.407 37.530 1.00 62.18 9 SER B N 1
ATOM 1736 C CA . SER B 1 11 ? -9.203 -5.099 37.081 1.00 53.39 9 SER B CA 1
ATOM 1737 C C . SER B 1 11 ? -8.217 -6.122 37.629 1.00 48.51 9 SER B C 1
ATOM 1738 O O . SER B 1 11 ? -8.418 -6.709 38.696 1.00 43.54 9 SER B O 1
ATOM 1741 N N . VAL B 1 12 ? -7.129 -6.322 36.887 1.00 46.83 10 VAL B N 1
ATOM 1742 C CA . VAL B 1 12 ? -6.082 -7.243 37.297 1.00 46.81 10 VAL B CA 1
ATOM 1743 C C . VAL B 1 12 ? -5.407 -6.816 38.591 1.00 45.85 10 VAL B C 1
ATOM 1744 O O . VAL B 1 12 ? -4.697 -7.619 39.206 1.00 34.49 10 VAL B O 1
ATOM 1748 N N . ASN B 1 13 ? -5.628 -5.570 39.024 1.00 44.86 11 ASN B N 1
ATOM 1749 C CA . ASN B 1 13 ? -4.973 -5.018 40.204 1.00 44.17 11 ASN B CA 1
ATOM 1750 C C . ASN B 1 13 ? -5.642 -5.423 41.510 1.00 46.98 11 ASN B C 1
ATOM 1751 O O . ASN B 1 13 ? -4.994 -5.377 42.564 1.00 46.41 11 ASN B O 1
ATOM 1756 N N . HIS B 1 14 ? -6.917 -5.803 41.469 1.00 42.70 12 HIS B N 1
ATOM 1757 C CA . HIS B 1 14 ? -7.635 -6.128 42.689 1.00 45.29 12 HIS B CA 1
ATOM 1758 C C . HIS B 1 14 ? -7.081 -7.402 43.314 1.00 48.73 12 HIS B C 1
ATOM 1759 O O . HIS B 1 14 ? -6.280 -8.129 42.717 1.00 44.62 12 HIS B O 1
ATOM 1766 N N . LYS B 1 15 ? -7.516 -7.655 44.549 1.00 59.98 13 LYS B N 1
ATOM 1767 C CA . LYS B 1 15 ? -7.059 -8.821 45.292 1.00 61.01 13 LYS B CA 1
ATOM 1768 C C . LYS B 1 15 ? -7.472 -10.097 44.568 1.00 57.75 13 LYS B C 1
ATOM 1769 O O . LYS B 1 15 ? -8.646 -10.285 44.235 1.00 63.44 13 LYS B O 1
ATOM 1775 N N . THR B 1 16 ? -6.497 -10.961 44.300 1.00 48.44 14 THR B N 1
ATOM 1776 C CA . THR B 1 16 ? -6.765 -12.154 43.512 1.00 49.88 14 THR B CA 1
ATOM 1777 C C . THR B 1 16 ? -7.595 -13.157 44.314 1.00 50.02 14 THR B C 1
ATOM 1778 O O . THR B 1 16 ? -7.736 -13.054 45.537 1.00 42.77 14 THR B O 1
ATOM 1782 N N . SER B 1 17 ? -8.170 -14.124 43.598 1.00 52.05 15 SER B N 1
ATOM 1783 C CA . SER B 1 17 ? -8.816 -15.259 44.246 1.00 49.33 15 SER B CA 1
ATOM 1784 C C . SER B 1 17 ? -7.885 -15.867 45.287 1.00 46.75 15 SER B C 1
ATOM 1785 O O . SER B 1 17 ? -6.673 -15.960 45.075 1.00 44.70 15 SER B O 1
ATOM 1788 N N . ASN B 1 18 ? -8.449 -16.249 46.431 1.00 45.42 16 ASN B N 1
ATOM 1789 C CA . ASN B 1 18 ? -7.688 -16.948 47.462 1.00 44.12 16 ASN B CA 1
ATOM 1790 C C . ASN B 1 18 ? -7.651 -18.459 47.251 1.00 42.51 16 ASN B C 1
ATOM 1791 O O . ASN B 1 18 ? -7.236 -19.190 48.156 1.00 37.76 16 ASN B O 1
ATOM 1796 N N . ASP B 1 19 ? -8.080 -18.948 46.086 1.00 37.87 17 ASP B N 1
ATOM 1797 C CA . ASP B 1 19 ? -8.001 -20.383 45.839 1.00 41.60 17 ASP B CA 1
ATOM 1798 C C . ASP B 1 19 ? -6.556 -20.861 45.784 1.00 37.41 17 ASP B C 1
ATOM 1799 O O . ASP B 1 19 ? -6.254 -21.983 46.219 1.00 33.54 17 ASP B O 1
ATOM 1804 N N . TYR B 1 20 ? -5.649 -20.026 45.273 1.00 32.13 18 TYR B N 1
ATOM 1805 C CA . TYR B 1 20 ? -4.257 -20.442 45.142 1.00 30.43 18 TYR B CA 1
ATOM 1806 C C . TYR B 1 20 ? -3.597 -20.589 46.504 1.00 33.04 18 TYR B C 1
ATOM 1807 O O . TYR B 1 20 ? -2.908 -21.584 46.768 1.00 28.75 18 TYR B O 1
ATOM 1816 N N . ALA B 1 21 ? -3.802 -19.606 47.388 1.00 28.13 19 ALA B N 1
ATOM 1817 C CA . ALA B 1 21 ? -3.225 -19.680 48.724 1.00 28.42 19 ALA B CA 1
ATOM 1818 C C . ALA B 1 21 ? -3.741 -20.887 49.494 1.00 30.58 19 ALA B C 1
ATOM 1819 O O . ALA B 1 21 ? -2.999 -21.465 50.295 1.00 26.73 19 ALA B O 1
ATOM 1821 N N . LYS B 1 22 ? -5.000 -21.288 49.268 1.00 29.00 20 LYS B N 1
ATOM 1822 C CA . LYS B 1 22 ? -5.535 -22.455 49.967 1.00 31.46 20 LYS B CA 1
ATOM 1823 C C . LYS B 1 22 ? -4.757 -23.721 49.625 1.00 32.45 20 LYS B C 1
ATOM 1824 O O . LYS B 1 22 ? -4.610 -24.609 50.472 1.00 32.12 20 LYS B O 1
ATOM 1830 N N . ILE B 1 23 ? -4.261 -23.826 48.393 1.00 30.99 21 ILE B N 1
ATOM 1831 C CA . ILE B 1 23 ? -3.407 -24.949 48.023 1.00 30.96 21 ILE B CA 1
ATOM 1832 C C . ILE B 1 23 ? -2.011 -24.765 48.605 1.00 28.60 21 ILE B C 1
ATOM 1833 O O . ILE B 1 23 ? -1.390 -25.719 49.097 1.00 25.41 21 ILE B O 1
ATOM 1838 N N . ILE B 1 24 ? -1.495 -23.534 48.567 1.00 24.99 22 ILE B N 1
ATOM 1839 C CA . ILE B 1 24 ? -0.184 -23.264 49.145 1.00 27.84 22 ILE B CA 1
ATOM 1840 C C . ILE B 1 24 ? -0.188 -23.516 50.652 1.00 27.93 22 ILE B C 1
ATOM 1841 O O . ILE B 1 24 ? 0.864 -23.777 51.244 1.00 27.89 22 ILE B O 1
ATOM 1846 N N . ALA B 1 25 ? -1.366 -23.489 51.277 1.00 29.88 23 ALA B N 1
ATOM 1847 C CA . ALA B 1 25 ? -1.541 -23.803 52.688 1.00 28.18 23 ALA B CA 1
ATOM 1848 C C . ALA B 1 25 ? -1.249 -25.258 53.022 1.00 30.77 23 ALA B C 1
ATOM 1849 O O . ALA B 1 25 ? -1.247 -25.613 54.205 1.00 36.40 23 ALA B O 1
ATOM 1851 N N . ILE B 1 26 ? -1.056 -26.113 52.025 1.00 26.74 24 ILE B N 1
ATOM 1852 C CA . ILE B 1 26 ? -0.679 -27.500 52.260 1.00 29.06 24 ILE B CA 1
ATOM 1853 C C . ILE B 1 26 ? 0.822 -27.523 52.519 1.00 26.61 24 ILE B C 1
ATOM 1854 O O . ILE B 1 26 ? 1.593 -27.015 51.688 1.00 26.39 24 ILE B O 1
ATOM 1859 N N . PRO B 1 27 ? 1.271 -28.061 53.660 1.00 24.80 25 PRO B N 1
ATOM 1860 C CA . PRO B 1 27 ? 2.717 -28.091 53.958 1.00 25.10 25 PRO B CA 1
ATOM 1861 C C . PRO B 1 27 ? 3.588 -28.568 52.808 1.00 30.15 25 PRO B C 1
ATOM 1862 O O . PRO B 1 27 ? 4.627 -27.962 52.515 1.00 24.16 25 PRO B O 1
ATOM 1866 N N . ASP B 1 28 ? 3.169 -29.625 52.118 1.00 25.33 26 ASP B N 1
ATOM 1867 C CA . ASP B 1 28 ? 4.001 -30.185 51.058 1.00 26.34 26 ASP B CA 1
ATOM 1868 C C . ASP B 1 28 ? 4.066 -29.268 49.840 1.00 26.16 26 ASP B C 1
ATOM 1869 O O . ASP B 1 28 ? 5.063 -29.278 49.108 1.00 30.33 26 ASP B O 1
ATOM 1874 N N . ILE B 1 29 ? 3.029 -28.468 49.611 1.00 21.53 27 ILE B N 1
ATOM 1875 C CA . ILE B 1 29 ? 3.069 -27.493 48.525 1.00 23.81 27 ILE B CA 1
ATOM 1876 C C . ILE B 1 29 ? 4.022 -26.347 48.865 1.00 23.97 27 ILE B C 1
ATOM 1877 O O . ILE B 1 29 ? 4.897 -25.993 48.068 1.00 23.74 27 ILE B O 1
ATOM 1882 N N . VAL B 1 30 ? 3.887 -25.760 50.062 1.00 19.76 28 VAL B N 1
ATOM 1883 C CA . VAL B 1 30 ? 4.702 -24.578 50.364 1.00 23.31 28 VAL B CA 1
ATOM 1884 C C . VAL B 1 30 ? 6.173 -24.962 50.509 1.00 24.75 28 VAL B C 1
ATOM 1885 O O . VAL B 1 30 ? 7.069 -24.164 50.197 1.00 20.50 28 VAL B O 1
ATOM 1889 N N . LYS B 1 31 ? 6.452 -26.185 50.963 1.00 23.64 29 LYS B N 1
ATOM 1890 C CA . LYS B 1 31 ? 7.837 -26.638 51.058 1.00 26.89 29 LYS B CA 1
ATOM 1891 C C . LYS B 1 31 ? 8.457 -26.820 49.682 1.00 24.59 29 LYS B C 1
ATOM 1892 O O . LYS B 1 31 ? 9.641 -26.527 49.485 1.00 24.79 29 LYS B O 1
ATOM 1898 N N . ASP B 1 32 ? 7.689 -27.354 48.730 1.00 26.81 30 ASP B N 1
ATOM 1899 C CA . ASP B 1 32 ? 8.180 -27.453 47.359 1.00 22.41 30 ASP B CA 1
ATOM 1900 C C . ASP B 1 32 ? 8.393 -26.068 46.751 1.00 26.22 30 ASP B C 1
ATOM 1901 O O . ASP B 1 32 ? 9.367 -25.839 46.023 1.00 21.87 30 ASP B O 1
ATOM 1906 N N . LEU B 1 33 ? 7.480 -25.136 47.028 1.00 20.97 31 LEU B N 1
ATOM 1907 C CA . LEU B 1 33 ? 7.663 -23.767 46.556 1.00 22.99 31 LEU B CA 1
ATOM 1908 C C . LEU B 1 33 ? 8.952 -23.162 47.095 1.00 23.28 31 LEU B C 1
ATOM 1909 O O . LEU B 1 33 ? 9.748 -22.596 46.336 1.00 26.53 31 LEU B O 1
ATOM 1914 N N . LEU B 1 34 ? 9.175 -23.277 48.409 1.00 25.89 32 LEU B N 1
ATOM 1915 C CA . LEU B 1 34 ? 10.196 -22.502 49.109 1.00 23.73 32 LEU B CA 1
ATOM 1916 C C . LEU B 1 34 ? 11.516 -23.224 49.306 1.00 28.62 32 LEU B C 1
ATOM 1917 O O . LEU B 1 34 ? 12.535 -22.551 49.492 1.00 26.62 32 LEU B O 1
ATOM 1922 N N . SER B 1 35 ? 11.525 -24.562 49.298 1.00 24.59 33 SER B N 1
ATOM 1923 C CA . SER B 1 35 ? 12.649 -25.321 49.834 1.00 30.11 33 SER B CA 1
ATOM 1924 C C . SER B 1 35 ? 13.164 -26.417 48.906 1.00 30.00 33 SER B C 1
ATOM 1925 O O . SER B 1 35 ? 14.001 -27.220 49.340 1.00 30.72 33 SER B O 1
ATOM 1928 N N . ASP B 1 36 ? 12.690 -26.497 47.669 1.00 28.04 34 ASP B N 1
ATOM 1929 C CA . ASP B 1 36 ? 13.202 -27.515 46.741 1.00 29.74 34 ASP B CA 1
ATOM 1930 C C . ASP B 1 36 ? 14.681 -27.268 46.468 1.00 27.92 34 ASP B C 1
ATOM 1931 O O . ASP B 1 36 ? 15.021 -26.249 45.854 1.00 29.22 34 ASP B O 1
ATOM 1936 N N . PRO B 1 37 ? 15.582 -28.176 46.852 1.00 28.48 35 PRO B N 1
ATOM 1937 C CA . PRO B 1 37 ? 17.016 -27.908 46.668 1.00 28.82 35 PRO B CA 1
ATOM 1938 C C . PRO B 1 37 ? 17.456 -27.880 45.214 1.00 25.99 35 PRO B C 1
ATOM 1939 O O . PRO B 1 37 ? 18.529 -27.343 44.921 1.00 32.91 35 PRO B O 1
ATOM 1943 N N . SER B 1 38 ? 16.673 -28.432 44.291 1.00 25.72 36 SER B N 1
ATOM 1944 C CA . SER B 1 38 ? 17.057 -28.389 42.890 1.00 32.07 36 SER B CA 1
ATOM 1945 C C . SER B 1 38 ? 16.548 -27.146 42.160 1.00 29.17 36 SER B C 1
ATOM 1946 O O . SER B 1 38 ? 16.985 -26.889 41.036 1.00 27.65 36 SER B O 1
ATOM 1949 N N . THR B 1 39 ? 15.644 -26.382 42.748 1.00 20.38 37 THR B N 1
ATOM 1950 C CA . THR B 1 39 ? 15.116 -25.204 42.037 1.00 25.33 37 THR B CA 1
ATOM 1951 C C . THR B 1 39 ? 16.108 -24.043 42.098 1.00 22.63 37 THR B C 1
ATOM 1952 O O . THR B 1 39 ? 16.540 -23.667 43.188 1.00 19.86 37 THR B O 1
ATOM 1956 N N . PRO B 1 40 ? 16.472 -23.442 40.965 1.00 22.44 38 PRO B N 1
ATOM 1957 C CA . PRO B 1 40 ? 17.385 -22.288 41.012 1.00 25.24 38 PRO B CA 1
ATOM 1958 C C . PRO B 1 40 ? 16.829 -21.170 41.885 1.00 25.99 38 PRO B C 1
ATOM 1959 O O . PRO B 1 40 ? 15.641 -20.836 41.830 1.00 20.95 38 PRO B O 1
ATOM 1963 N N . THR B 1 41 ? 17.717 -20.597 42.699 1.00 23.66 39 THR B N 1
ATOM 1964 C CA . THR B 1 41 ? 17.373 -19.645 43.748 1.00 27.35 39 THR B CA 1
ATOM 1965 C C . THR B 1 41 ? 18.465 -18.582 43.829 1.00 31.63 39 THR B C 1
ATOM 1966 O O . THR B 1 41 ? 19.652 -18.908 43.736 1.00 34.20 39 THR B O 1
ATOM 1970 N N . VAL B 1 42 ? 18.076 -17.312 43.991 1.00 28.17 40 VAL B N 1
ATOM 1971 C CA . VAL B 1 42 ? 19.025 -16.203 44.074 1.00 25.67 40 VAL B CA 1
ATOM 1972 C C . VAL B 1 42 ? 18.682 -15.353 45.292 1.00 26.45 40 VAL B C 1
ATOM 1973 O O . VAL B 1 42 ? 17.522 -14.975 45.482 1.00 26.00 40 VAL B O 1
ATOM 1977 N N . GLY B 1 43 ? 19.686 -15.049 46.109 1.00 30.55 41 GLY B N 1
ATOM 1978 C CA . GLY B 1 43 ? 19.491 -14.221 47.276 1.00 34.18 41 GLY B CA 1
ATOM 1979 C C . GLY B 1 43 ? 19.920 -14.913 48.553 1.00 35.92 41 GLY B C 1
ATOM 1980 O O . GLY B 1 43 ? 20.310 -16.083 48.549 1.00 33.87 41 GLY B O 1
ATOM 1981 N N . PRO B 1 44 ? 19.863 -14.194 49.675 1.00 36.62 42 PRO B N 1
ATOM 1982 C CA . PRO B 1 44 ? 20.370 -14.750 50.938 1.00 33.12 42 PRO B CA 1
ATOM 1983 C C . PRO B 1 44 ? 19.570 -15.974 51.357 1.00 42.98 42 PRO B C 1
ATOM 1984 O O . PRO B 1 44 ? 18.337 -15.944 51.393 1.00 34.59 42 PRO B O 1
ATOM 1988 N N A GLN B 1 45 ? 20.286 -17.063 51.672 0.59 41.15 43 GLN B N 1
ATOM 1989 N N B GLN B 1 45 ? 20.292 -17.058 51.671 0.41 41.16 43 GLN B N 1
ATOM 1990 C CA A GLN B 1 45 ? 19.615 -18.290 52.100 0.59 42.45 43 GLN B CA 1
ATOM 1991 C CA B GLN B 1 45 ? 19.646 -18.293 52.108 0.41 42.48 43 GLN B CA 1
ATOM 1992 C C A GLN B 1 45 ? 18.714 -18.039 53.300 0.59 42.19 43 GLN B C 1
ATOM 1993 C C B GLN B 1 45 ? 18.736 -18.052 53.304 0.41 42.21 43 GLN B C 1
ATOM 1994 O O A GLN B 1 45 ? 17.672 -18.687 53.444 0.59 40.64 43 GLN B O 1
ATOM 1995 O O B GLN B 1 45 ? 17.711 -18.727 53.454 0.41 40.68 43 GLN B O 1
ATOM 2006 N N . ASP B 1 46 ? 19.083 -17.084 54.150 1.00 43.58 44 ASP B N 1
ATOM 2007 C CA . ASP B 1 46 ? 18.314 -16.721 55.326 1.00 44.81 44 ASP B CA 1
ATOM 2008 C C . ASP B 1 46 ? 17.307 -15.600 55.067 1.00 34.22 44 ASP B C 1
ATOM 2009 O O . ASP B 1 46 ? 16.899 -14.927 56.017 1.00 41.71 44 ASP B O 1
ATOM 2014 N N . ALA B 1 47 ? 16.916 -15.361 53.818 1.00 40.21 45 ALA B N 1
ATOM 2015 C CA . ALA B 1 47 ? 15.964 -14.289 53.547 1.00 33.86 45 ALA B CA 1
ATOM 2016 C C . ALA B 1 47 ? 14.666 -14.542 54.302 1.00 28.80 45 ALA B C 1
ATOM 2017 O O . ALA B 1 47 ? 14.246 -15.686 54.464 1.00 27.33 45 ALA B O 1
ATOM 2019 N N . ASN B 1 48 ? 14.042 -13.472 54.798 1.00 28.63 46 ASN B N 1
ATOM 2020 C CA . ASN B 1 48 ? 12.751 -13.633 55.448 1.00 28.35 46 ASN B CA 1
ATOM 2021 C C . ASN B 1 48 ? 11.586 -13.612 54.461 1.00 25.95 46 ASN B C 1
ATOM 2022 O O . ASN B 1 48 ? 10.464 -13.955 54.848 1.00 27.07 46 ASN B O 1
ATOM 2027 N N . LYS B 1 49 ? 11.826 -13.257 53.198 1.00 27.55 47 LYS B N 1
ATOM 2028 C CA . LYS B 1 49 ? 10.784 -13.178 52.181 1.00 27.07 47 LYS B CA 1
ATOM 2029 C C . LYS B 1 49 ? 11.239 -13.884 50.913 1.00 23.55 47 LYS B C 1
ATOM 2030 O O . LYS B 1 49 ? 12.430 -13.927 50.598 1.00 24.38 47 LYS B O 1
ATOM 2036 N N . ALA B 1 50 ? 10.273 -14.399 50.161 1.00 21.92 48 ALA B N 1
ATOM 2037 C CA . ALA B 1 50 ? 10.555 -15.034 48.888 1.00 23.29 48 ALA B CA 1
ATOM 2038 C C . ALA B 1 50 ? 9.619 -14.532 47.799 1.00 19.49 48 ALA B C 1
ATOM 2039 O O . ALA B 1 50 ? 8.445 -14.232 48.046 1.00 17.17 48 ALA B O 1
ATOM 2041 N N . VAL B 1 51 ? 10.152 -14.467 46.583 1.00 17.91 49 VAL B N 1
ATOM 2042 C CA . VAL B 1 51 ? 9.354 -14.299 45.370 1.00 19.94 49 VAL B CA 1
ATOM 2043 C C . VAL B 1 51 ? 9.560 -15.546 44.521 1.00 22.23 49 VAL B C 1
ATOM 2044 O O . VAL B 1 51 ? 10.694 -15.847 44.125 1.00 24.76 49 VAL B O 1
ATOM 2048 N N . VAL B 1 52 ? 8.479 -16.280 44.257 1.00 21.21 50 VAL B N 1
ATOM 2049 C CA . VAL B 1 52 ? 8.503 -17.433 43.361 1.00 20.07 50 VAL B CA 1
ATOM 2050 C C . VAL B 1 52 ? 8.021 -16.979 41.991 1.00 19.60 50 VAL B C 1
ATOM 2051 O O . VAL B 1 52 ? 6.900 -16.478 41.845 1.00 23.98 50 VAL B O 1
ATOM 2055 N N . VAL B 1 53 ? 8.861 -17.183 40.989 1.00 19.64 51 VAL B N 1
ATOM 2056 C CA . VAL B 1 53 ? 8.643 -16.712 39.630 1.00 22.01 51 VAL B CA 1
ATOM 2057 C C . VAL B 1 53 ? 8.414 -17.920 38.726 1.00 18.22 51 VAL B C 1
ATOM 2058 O O . VAL B 1 53 ? 9.330 -18.720 38.523 1.00 18.66 51 VAL B O 1
ATOM 2062 N N . PHE B 1 54 ? 7.220 -18.032 38.148 1.00 18.20 52 PHE B N 1
ATOM 2063 C CA . PHE B 1 54 ? 6.940 -19.065 37.154 1.00 22.70 52 PHE B CA 1
ATOM 2064 C C . PHE B 1 54 ? 7.197 -18.502 35.758 1.00 23.41 52 PHE B C 1
ATOM 2065 O O . PHE B 1 54 ? 6.588 -17.504 35.368 1.00 25.11 52 PHE B O 1
ATOM 2073 N N . PHE B 1 55 ? 8.093 -19.145 35.005 1.00 23.27 53 PHE B N 1
ATOM 2074 C CA . PHE B 1 55 ? 8.648 -18.540 33.801 1.00 18.62 53 PHE B CA 1
ATOM 2075 C C . PHE B 1 55 ? 8.730 -19.551 32.664 1.00 22.80 53 PHE B C 1
ATOM 2076 O O . PHE B 1 55 ? 8.858 -20.758 32.885 1.00 19.38 53 PHE B O 1
ATOM 2084 N N . ASP B 1 56 ? 8.723 -19.021 31.443 1.00 22.02 54 ASP B N 1
ATOM 2085 C CA . ASP B 1 56 ? 8.790 -19.797 30.212 1.00 21.67 54 ASP B CA 1
ATOM 2086 C C . ASP B 1 56 ? 9.943 -19.243 29.384 1.00 24.25 54 ASP B C 1
ATOM 2087 O O . ASP B 1 56 ? 9.831 -18.145 28.827 1.00 22.64 54 ASP B O 1
ATOM 2092 N N . TYR B 1 57 ? 11.051 -19.999 29.306 1.00 19.59 55 TYR B N 1
ATOM 2093 C CA . TYR B 1 57 ? 12.209 -19.575 28.517 1.00 22.28 55 TYR B CA 1
ATOM 2094 C C . TYR B 1 57 ? 11.865 -19.356 27.049 1.00 21.04 55 TYR B C 1
ATOM 2095 O O . TYR B 1 57 ? 12.584 -18.631 26.348 1.00 23.56 55 TYR B O 1
ATOM 2104 N N . GLY B 1 58 ? 10.792 -19.958 26.564 1.00 20.64 56 GLY B N 1
ATOM 2105 C CA . GLY B 1 58 ? 10.367 -19.756 25.197 1.00 20.82 56 GLY B CA 1
ATOM 2106 C C . GLY B 1 58 ? 9.447 -18.575 24.961 1.00 26.80 56 GLY B C 1
ATOM 2107 O O . GLY B 1 58 ? 8.949 -18.415 23.843 1.00 24.34 56 GLY B O 1
ATOM 2108 N N . CYS B 1 59 ? 9.216 -17.726 25.963 1.00 24.50 57 CYS B N 1
ATOM 2109 C CA . CYS B 1 59 ? 8.161 -16.724 25.912 1.00 25.54 57 CYS B CA 1
ATOM 2110 C C . CYS B 1 59 ? 8.768 -15.325 25.948 1.00 25.14 57 CYS B C 1
ATOM 2111 O O . CYS B 1 59 ? 9.606 -15.027 26.804 1.00 21.84 57 CYS B O 1
ATOM 2114 N N . GLY B 1 60 ? 8.345 -14.471 25.013 1.00 25.03 58 GLY B N 1
ATOM 2115 C CA . GLY B 1 60 ? 8.910 -13.138 24.936 1.00 26.95 58 GLY B CA 1
ATOM 2116 C C . GLY B 1 60 ? 8.496 -12.254 26.092 1.00 24.20 58 GLY B C 1
ATOM 2117 O O . GLY B 1 60 ? 9.262 -11.383 26.510 1.00 24.07 58 GLY B O 1
ATOM 2118 N N . LYS B 1 61 ? 7.296 -12.478 26.646 1.00 24.17 59 LYS B N 1
ATOM 2119 C CA . LYS B 1 61 ? 6.880 -11.688 27.800 1.00 22.13 59 LYS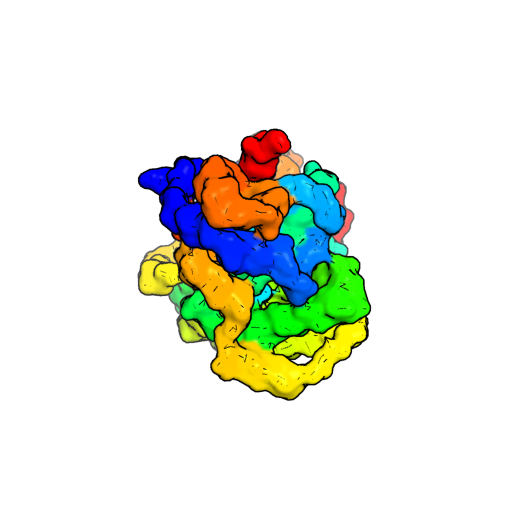 B CA 1
ATOM 2120 C C . LYS B 1 61 ? 7.709 -12.033 29.030 1.00 22.78 59 LYS B C 1
ATOM 2121 O O . LYS B 1 61 ? 8.127 -11.139 29.769 1.00 17.28 59 LYS B O 1
ATOM 2127 N N . CYS B 1 62 ? 7.968 -13.327 29.260 1.00 22.32 60 CYS B N 1
ATOM 2128 C CA . CYS B 1 62 ? 8.877 -13.728 30.331 1.00 18.46 60 CYS B CA 1
ATOM 2129 C C . CYS B 1 62 ? 10.270 -13.148 30.131 1.00 19.89 60 CYS B C 1
ATOM 2130 O O . CYS B 1 62 ? 10.956 -12.826 31.107 1.00 19.30 60 CYS B O 1
ATOM 2133 N N . ALA B 1 63 ? 10.728 -13.050 28.880 1.00 20.22 61 ALA B N 1
ATOM 2134 C CA . ALA B 1 63 ? 12.073 -12.531 28.650 1.00 24.73 61 ALA B CA 1
ATOM 2135 C C . ALA B 1 63 ? 12.179 -11.084 29.114 1.00 22.03 61 ALA B C 1
ATOM 2136 O O . ALA B 1 63 ? 13.223 -10.656 29.620 1.00 25.14 61 ALA B O 1
ATOM 2138 N N . GLU B 1 64 ? 11.093 -10.331 28.973 1.00 24.24 62 GLU B N 1
ATOM 2139 C CA . GLU B 1 64 ? 11.065 -8.935 29.400 1.00 24.26 62 GLU B CA 1
ATOM 2140 C C . GLU B 1 64 ? 10.851 -8.835 30.909 1.00 23.31 62 GLU B C 1
ATOM 2141 O O . GLU B 1 64 ? 11.534 -8.063 31.589 1.00 19.90 62 GLU B O 1
ATOM 2147 N N . ILE B 1 65 ? 9.937 -9.649 31.451 1.00 21.21 63 ILE B N 1
ATOM 2148 C CA . ILE B 1 65 ? 9.768 -9.755 32.901 1.00 17.92 63 ILE B CA 1
ATOM 2149 C C . ILE B 1 65 ? 11.097 -10.071 33.577 1.00 22.12 63 ILE B C 1
ATOM 2150 O O . ILE B 1 65 ? 11.441 -9.495 34.620 1.00 22.36 63 ILE B O 1
ATOM 2155 N N . SER B 1 66 ? 11.885 -10.957 32.965 1.00 18.63 64 SER B N 1
ATOM 2156 C CA . SER B 1 66 ? 13.165 -11.361 33.536 1.00 19.01 64 SER B CA 1
ATOM 2157 C C . SER B 1 66 ? 14.052 -10.158 33.839 1.00 24.29 64 SER B C 1
ATOM 2158 O O . SER B 1 66 ? 14.728 -10.121 34.870 1.00 21.01 64 SER B O 1
ATOM 2161 N N . LYS B 1 67 ? 14.071 -9.168 32.949 1.00 17.80 65 LYS B N 1
ATOM 2162 C CA . LYS B 1 67 ? 14.932 -8.015 33.178 1.00 24.33 65 LYS B CA 1
ATOM 2163 C C . LYS B 1 67 ? 14.420 -7.152 34.323 1.00 22.97 65 LYS B C 1
ATOM 2164 O O . LYS B 1 67 ? 15.216 -6.575 35.069 1.00 24.54 65 LYS B O 1
ATOM 2170 N N . GLU B 1 68 ? 13.100 -7.062 34.493 1.00 23.08 66 GLU B N 1
ATOM 2171 C CA . GLU B 1 68 ? 12.570 -6.328 35.638 1.00 24.74 66 GLU B CA 1
ATOM 2172 C C . GLU B 1 68 ? 12.809 -7.074 36.947 1.00 25.03 66 GLU B C 1
ATOM 2173 O O . GLU B 1 68 ? 13.035 -6.436 37.979 1.00 23.01 66 GLU B O 1
ATOM 2179 N N . ILE B 1 69 ? 12.762 -8.412 36.929 1.00 22.81 67 ILE B N 1
ATOM 2180 C CA . ILE B 1 69 ? 13.130 -9.181 38.118 1.00 26.40 67 ILE B CA 1
ATOM 2181 C C . ILE B 1 69 ? 14.584 -8.931 38.477 1.00 22.77 67 ILE B C 1
ATOM 2182 O O . ILE B 1 69 ? 14.925 -8.791 39.657 1.00 25.17 67 ILE B O 1
ATOM 2187 N N . ASN B 1 70 ? 15.467 -8.898 37.471 1.00 22.24 68 ASN B N 1
ATOM 2188 C CA . ASN B 1 70 ? 16.875 -8.595 37.722 1.00 23.62 68 ASN B CA 1
ATOM 2189 C C . ASN B 1 70 ? 17.021 -7.322 38.552 1.00 24.20 68 ASN B C 1
ATOM 2190 O O . ASN B 1 70 ? 17.768 -7.293 39.534 1.00 26.10 68 ASN B O 1
ATOM 2195 N N . LYS B 1 71 ? 16.295 -6.265 38.174 1.00 23.64 69 LYS B N 1
ATOM 2196 C CA . LYS B 1 71 ? 16.319 -5.033 38.955 1.00 24.83 69 LYS B CA 1
ATOM 2197 C C . LYS B 1 71 ? 15.707 -5.245 40.328 1.00 26.55 69 LYS B C 1
ATOM 2198 O O . LYS B 1 71 ? 16.256 -4.776 41.326 1.00 25.65 69 LYS B O 1
ATOM 2204 N N . LEU B 1 72 ? 14.576 -5.965 40.404 1.00 25.86 70 LEU B N 1
ATOM 2205 C CA . LEU B 1 72 ? 13.959 -6.235 41.706 1.00 23.90 70 LEU B CA 1
ATOM 2206 C C . LEU B 1 72 ? 14.934 -6.914 42.654 1.00 21.12 70 LEU B C 1
ATOM 2207 O O . LEU B 1 72 ? 14.975 -6.591 43.849 1.00 26.08 70 LEU B O 1
ATOM 2212 N N . MET B 1 73 ? 15.726 -7.858 42.140 1.00 25.14 71 MET B N 1
ATOM 2213 C CA . MET B 1 73 ? 16.678 -8.582 42.980 1.00 27.16 71 MET B CA 1
ATOM 2214 C C . MET B 1 73 ? 17.757 -7.657 43.519 1.00 30.01 71 MET B C 1
ATOM 2215 O O . MET B 1 73 ? 18.286 -7.885 44.609 1.00 32.81 71 MET B O 1
ATOM 2220 N N . LYS B 1 74 ? 18.098 -6.613 42.776 1.00 28.44 72 LYS B N 1
ATOM 2221 C CA . LYS B 1 74 ? 19.082 -5.665 43.280 1.00 27.03 72 LYS B CA 1
ATOM 2222 C C . LYS B 1 74 ? 18.487 -4.739 44.333 1.00 29.34 72 LYS B C 1
ATOM 2223 O O . LYS B 1 74 ? 19.209 -4.290 45.230 1.00 30.63 72 LYS B O 1
ATOM 2229 N N . GLU B 1 75 ? 17.178 -4.485 44.275 1.00 26.84 73 GLU B N 1
ATOM 2230 C CA . GLU B 1 75 ? 16.529 -3.503 45.141 1.00 29.33 73 GLU B CA 1
ATOM 2231 C C . GLU B 1 75 ? 15.911 -4.105 46.403 1.00 28.36 73 GLU B C 1
ATOM 2232 O O . GLU B 1 75 ? 15.265 -3.383 47.168 1.00 29.90 73 GLU B O 1
ATOM 2238 N N . ASN B 1 76 ? 16.090 -5.396 46.651 1.00 28.67 74 ASN B N 1
ATOM 2239 C CA . ASN B 1 76 ? 15.430 -6.067 47.773 1.00 27.86 74 ASN B CA 1
ATOM 2240 C C . ASN B 1 76 ? 16.402 -7.038 48.413 1.00 33.23 74 ASN B C 1
ATOM 2241 O O . ASN B 1 76 ? 16.365 -8.252 48.156 1.00 30.56 74 ASN B O 1
ATOM 2246 N N . PRO B 1 77 ? 17.276 -6.536 49.288 1.00 30.67 75 PRO B N 1
ATOM 2247 C CA . PRO B 1 77 ? 18.346 -7.383 49.835 1.00 29.16 75 PRO B CA 1
ATOM 2248 C C . PRO B 1 77 ? 17.867 -8.443 50.810 1.00 33.96 75 PRO B C 1
ATOM 2249 O O . PRO B 1 77 ? 18.643 -9.356 51.114 1.00 32.74 75 PRO B O 1
ATOM 2253 N N . ASN B 1 78 ? 16.637 -8.362 51.318 1.00 29.83 76 ASN B N 1
ATOM 2254 C CA . ASN B 1 78 ? 16.144 -9.343 52.278 1.00 32.26 76 ASN B CA 1
ATOM 2255 C C . ASN B 1 78 ? 15.257 -10.407 51.628 1.00 31.49 76 ASN B C 1
ATOM 2256 O O . ASN B 1 78 ? 14.509 -11.100 52.332 1.00 27.60 76 ASN B O 1
ATOM 2261 N N . VAL B 1 79 ? 15.333 -10.555 50.305 1.00 27.51 77 VAL B N 1
ATOM 2262 C CA . VAL B 1 79 ? 14.386 -11.360 49.547 1.00 27.83 77 VAL B CA 1
ATOM 2263 C C . VAL B 1 79 ? 15.128 -12.439 48.775 1.00 27.41 77 VAL B C 1
ATOM 2264 O O . VAL B 1 79 ? 16.162 -12.181 48.150 1.00 29.44 77 VAL B O 1
ATOM 2268 N N . LYS B 1 80 ? 14.583 -13.649 48.821 1.00 22.26 78 LYS B N 1
ATOM 2269 C CA . LYS B 1 80 ? 15.025 -14.773 48.018 1.00 24.52 78 LYS B CA 1
ATOM 2270 C C . LYS B 1 80 ? 14.132 -14.894 46.783 1.00 24.59 78 LYS B C 1
ATOM 2271 O O . LYS B 1 80 ? 12.904 -14.796 46.887 1.00 23.13 78 LYS B O 1
ATOM 2277 N N . PHE B 1 81 ? 14.743 -15.078 45.616 1.00 19.81 79 PHE B N 1
ATOM 2278 C CA . PHE B 1 81 ? 14.011 -15.239 44.370 1.00 18.80 79 PHE B CA 1
ATOM 2279 C C . PHE B 1 81 ? 14.165 -16.668 43.857 1.00 23.27 79 PHE B C 1
ATOM 2280 O O . PHE B 1 81 ? 15.286 -17.178 43.727 1.00 19.88 79 PHE B O 1
ATOM 2288 N N . ILE B 1 82 ? 13.034 -17.295 43.549 1.00 21.94 80 ILE B N 1
ATOM 2289 C CA . ILE B 1 82 ? 12.952 -18.728 43.273 1.00 21.16 80 ILE B CA 1
ATOM 2290 C C . ILE B 1 82 ? 12.301 -18.903 41.908 1.00 18.90 80 ILE B C 1
ATOM 2291 O O . ILE B 1 82 ? 11.183 -18.429 41.685 1.00 21.85 80 ILE B O 1
ATOM 2296 N N . PHE B 1 83 ? 12.987 -19.583 41.001 1.00 21.56 81 PHE B N 1
ATOM 2297 C CA . PHE B 1 83 ? 12.587 -19.619 39.600 1.00 21.80 81 PHE B CA 1
ATOM 2298 C C . PHE B 1 83 ? 12.082 -21.017 39.231 1.00 20.49 81 PHE B C 1
ATOM 2299 O O . PHE B 1 83 ? 12.865 -21.965 39.148 1.00 20.33 81 PHE B O 1
ATOM 2307 N N . LYS B 1 84 ? 10.775 -21.112 38.971 1.00 22.21 82 LYS B N 1
ATOM 2308 C CA . LYS B 1 84 ? 10.051 -22.348 38.689 1.00 22.72 82 LYS B CA 1
ATOM 2309 C C . LYS B 1 84 ? 9.623 -22.323 37.223 1.00 23.80 82 LYS B C 1
ATOM 2310 O O . LYS B 1 84 ? 8.788 -21.503 36.829 1.00 22.29 82 LYS B O 1
ATOM 2316 N N . ALA B 1 85 ? 10.178 -23.221 36.418 1.00 21.57 83 ALA B N 1
ATOM 2317 C CA . ALA B 1 85 ? 9.874 -23.209 34.994 1.00 19.11 83 ALA B CA 1
ATOM 2318 C C . ALA B 1 85 ? 8.453 -23.698 34.748 1.00 22.44 83 ALA B C 1
ATOM 2319 O O . ALA B 1 85 ? 8.000 -24.679 35.349 1.00 24.28 83 ALA B O 1
ATOM 2321 N N . TYR B 1 86 ? 7.745 -23.001 33.862 1.00 20.31 84 TYR B N 1
ATOM 2322 C CA . TYR B 1 86 ? 6.371 -23.354 33.498 1.00 18.56 84 TYR B CA 1
ATOM 2323 C C . TYR B 1 86 ? 6.150 -22.953 32.049 1.00 22.40 84 TYR B C 1
ATOM 2324 O O . TYR B 1 86 ? 5.598 -21.888 31.757 1.00 23.23 84 TYR B O 1
ATOM 2333 N N . PRO B 1 87 ? 6.575 -23.799 31.107 1.00 24.96 85 PRO B N 1
ATOM 2334 C CA . PRO B 1 87 ? 6.348 -23.497 29.688 1.00 20.93 85 PRO B CA 1
ATOM 2335 C C . PRO B 1 87 ? 4.863 -23.442 29.365 1.00 23.45 85 PRO B C 1
ATOM 2336 O O . PRO B 1 87 ? 4.053 -24.187 29.928 1.00 23.77 85 PRO B O 1
ATOM 2340 N N . SER B 1 88 ? 4.508 -22.510 28.477 1.00 29.26 86 SER B N 1
ATOM 2341 C CA . SER B 1 88 ? 3.114 -22.303 28.113 1.00 28.73 86 SER B CA 1
ATOM 2342 C C . SER B 1 88 ? 2.488 -23.599 27.623 1.00 26.46 86 SER B C 1
ATOM 2343 O O . SER B 1 88 ? 3.125 -24.396 26.929 1.00 29.76 86 SER B O 1
ATOM 2346 N N . VAL B 1 89 ? 1.229 -23.815 28.011 1.00 26.11 87 VAL B N 1
ATOM 2347 C CA . VAL B 1 89 ? 0.518 -25.016 27.584 1.00 36.63 87 VAL B CA 1
ATOM 2348 C C . VAL B 1 89 ? -0.029 -24.873 26.175 1.00 36.85 87 VAL B C 1
ATOM 2349 O O . VAL B 1 89 ? -0.459 -25.869 25.580 1.00 35.43 87 VAL B O 1
ATOM 2353 N N . LYS B 1 90 ? 0.013 -23.671 25.613 1.00 35.75 88 LYS B N 1
ATOM 2354 C CA . LYS B 1 90 ? -0.519 -23.404 24.287 1.00 38.67 88 LYS B CA 1
ATOM 2355 C C . LYS B 1 90 ? 0.536 -23.468 23.188 1.00 40.33 88 LYS B C 1
ATOM 2356 O O . LYS B 1 90 ? 0.196 -23.283 22.016 1.00 42.91 88 LYS B O 1
ATOM 2362 N N . ARG B 1 91 ? 1.799 -23.715 23.525 1.00 34.09 89 ARG B N 1
ATOM 2363 C CA . ARG B 1 91 ? 2.854 -23.835 22.531 1.00 32.94 89 ARG B CA 1
ATOM 2364 C C . ARG B 1 91 ? 3.681 -25.080 22.825 1.00 30.42 89 ARG B C 1
ATOM 2365 O O . ARG B 1 91 ? 3.629 -25.641 23.923 1.00 33.21 89 ARG B O 1
ATOM 2373 N N . ASP B 1 92 ? 4.442 -25.519 21.827 1.00 29.64 90 ASP B N 1
ATOM 2374 C CA . ASP B 1 92 ? 5.286 -26.693 22.013 1.00 29.88 90 ASP B CA 1
ATOM 2375 C C . ASP B 1 92 ? 6.337 -26.394 23.073 1.00 33.16 90 ASP B C 1
ATOM 2376 O O . ASP B 1 92 ? 7.038 -25.376 22.998 1.00 33.34 90 ASP B O 1
ATOM 2381 N N . ALA B 1 93 ? 6.419 -27.262 24.081 1.00 23.46 91 ALA B N 1
ATOM 2382 C CA . ALA B 1 93 ? 7.231 -27.001 25.259 1.00 28.87 91 ALA B CA 1
ATOM 2383 C C . ALA B 1 93 ? 8.619 -27.622 25.201 1.00 26.66 91 ALA B C 1
ATOM 2384 O O . ALA B 1 93 ? 9.377 -27.488 26.162 1.00 29.30 91 ALA B O 1
ATOM 2386 N N . LYS B 1 94 ? 8.975 -28.293 24.108 1.00 28.65 92 LYS B N 1
ATOM 2387 C CA . LYS B 1 94 ? 10.190 -29.104 24.095 1.00 27.01 92 LYS B CA 1
ATOM 2388 C C . LYS B 1 94 ? 11.446 -28.269 24.350 1.00 26.63 92 LYS B C 1
ATOM 2389 O O . LYS B 1 94 ? 12.287 -28.634 25.178 1.00 25.60 92 LYS B O 1
ATOM 2395 N N . VAL B 1 95 ? 11.608 -27.164 23.627 1.00 20.48 93 VAL B N 1
ATOM 2396 C CA . VAL B 1 95 ? 12.824 -26.368 23.771 1.00 28.62 93 VAL B CA 1
ATOM 2397 C C . VAL B 1 95 ? 12.885 -25.732 25.160 1.00 25.84 93 VAL B C 1
ATOM 2398 O O . VAL B 1 95 ? 13.930 -25.746 25.820 1.00 22.98 93 VAL B O 1
ATOM 2402 N N . ALA B 1 96 ? 11.764 -25.188 25.634 1.00 22.18 94 ALA B N 1
ATOM 2403 C CA . ALA B 1 96 ? 11.747 -24.599 26.971 1.00 26.86 94 ALA B CA 1
ATOM 2404 C C . ALA B 1 96 ? 11.980 -25.654 28.047 1.00 24.08 94 ALA B C 1
ATOM 2405 O O . ALA B 1 96 ? 12.704 -25.400 29.012 1.00 21.99 94 ALA B O 1
ATOM 2407 N N . ASN B 1 97 ? 11.376 -26.840 27.901 1.00 21.49 95 ASN B N 1
ATOM 2408 C CA . ASN B 1 97 ? 11.656 -27.935 28.828 1.00 24.82 95 ASN B CA 1
ATOM 2409 C C . ASN B 1 97 ? 13.152 -28.206 28.891 1.00 25.58 95 ASN B C 1
ATOM 2410 O O . ASN B 1 97 ? 13.744 -28.287 29.974 1.00 25.54 95 ASN B O 1
ATOM 2415 N N . TYR B 1 98 ? 13.777 -28.338 27.719 1.00 24.42 96 TYR B N 1
ATOM 2416 C CA . TYR B 1 98 ? 15.211 -28.592 27.650 1.00 26.99 96 TYR B CA 1
ATOM 2417 C C . TYR B 1 98 ? 15.999 -27.474 28.322 1.00 25.55 96 TYR B C 1
ATOM 2418 O O . TYR B 1 98 ? 16.876 -27.730 29.158 1.00 27.34 96 TYR B O 1
ATOM 2427 N N . ALA B 1 99 ? 15.677 -26.221 27.982 1.00 24.41 97 ALA B N 1
ATOM 2428 C CA . ALA B 1 99 ? 16.373 -25.078 28.573 1.00 25.35 97 ALA B CA 1
ATOM 2429 C C . ALA B 1 99 ? 16.190 -25.042 30.081 1.00 21.60 97 ALA B C 1
ATOM 2430 O O . ALA B 1 99 ? 17.114 -24.681 30.815 1.00 23.26 97 ALA B O 1
ATOM 2432 N N . SER B 1 100 ? 14.991 -25.384 30.559 1.00 22.62 98 SER B N 1
ATOM 2433 C CA . SER B 1 100 ? 14.735 -25.413 31.997 1.00 20.27 98 SER B CA 1
ATOM 2434 C C . SER B 1 100 ? 15.542 -26.503 32.686 1.00 25.95 98 SER B C 1
ATOM 2435 O O . SER B 1 100 ? 16.103 -26.276 33.762 1.00 21.17 98 SER B O 1
ATOM 2438 N N . LEU B 1 101 ? 15.571 -27.709 32.102 1.00 24.31 99 LEU B N 1
ATOM 2439 C CA . LEU B 1 101 ? 16.371 -28.786 32.671 1.00 26.58 99 LEU B CA 1
ATOM 2440 C C . LEU B 1 101 ? 17.841 -28.403 32.715 1.00 26.11 99 LEU B C 1
ATOM 2441 O O . LEU B 1 101 ? 18.557 -28.761 33.659 1.00 26.48 99 LEU B O 1
ATOM 2446 N N . VAL B 1 102 ? 18.309 -27.685 31.691 1.00 23.97 100 VAL B N 1
ATOM 2447 C CA . VAL B 1 102 ? 19.706 -27.270 31.643 1.00 25.85 100 VAL B CA 1
ATOM 2448 C C . VAL B 1 102 ? 20.002 -26.251 32.736 1.00 27.56 100 VAL B C 1
ATOM 2449 O O . VAL B 1 102 ? 21.083 -26.272 33.342 1.00 24.34 100 VAL B O 1
ATOM 2453 N N . ALA B 1 103 ? 19.045 -25.348 33.014 1.00 21.43 101 ALA B N 1
ATOM 2454 C CA . ALA B 1 103 ? 19.225 -24.390 34.103 1.00 23.60 101 ALA B CA 1
ATOM 2455 C C . ALA B 1 103 ? 19.371 -25.093 35.443 1.00 25.96 101 ALA B C 1
ATOM 2456 O O . ALA B 1 103 ? 20.091 -24.605 36.325 1.00 21.81 101 ALA B O 1
ATOM 2458 N N . ASN B 1 104 ? 18.699 -26.232 35.618 1.00 21.93 102 ASN B N 1
ATOM 2459 C CA . ASN B 1 104 ? 18.874 -27.002 36.844 1.00 27.14 102 ASN B CA 1
ATOM 2460 C C . ASN B 1 104 ? 20.303 -27.506 36.981 1.00 26.30 102 ASN B C 1
ATOM 2461 O O . ASN B 1 104 ? 20.847 -27.546 38.092 1.00 28.84 102 ASN B O 1
ATOM 2466 N N . GLU B 1 105 ? 20.930 -27.884 35.862 1.00 27.17 103 GLU B N 1
ATOM 2467 C CA . GLU B 1 105 ? 22.318 -28.333 35.910 1.00 29.65 103 GLU B CA 1
ATOM 2468 C C . GLU B 1 105 ? 23.261 -27.165 36.171 1.00 27.76 103 GLU B C 1
ATOM 2469 O O . GLU B 1 105 ? 24.203 -27.291 36.958 1.00 29.92 103 GLU B O 1
ATOM 2475 N N . ALA B 1 106 ? 23.030 -26.028 35.510 1.00 27.64 104 ALA B N 1
ATOM 2476 C CA . ALA B 1 106 ? 23.815 -24.830 35.787 1.00 28.51 104 ALA B CA 1
ATOM 2477 C C . ALA B 1 106 ? 23.780 -24.485 37.272 1.00 27.00 104 ALA B C 1
ATOM 2478 O O . ALA B 1 106 ? 24.815 -24.170 37.868 1.00 25.95 104 ALA B O 1
ATOM 2480 N N . TYR B 1 107 ? 22.599 -24.572 37.890 1.00 26.21 105 TYR B N 1
ATOM 2481 C CA . TYR B 1 107 ? 22.462 -24.242 39.307 1.00 23.17 105 TYR B CA 1
ATOM 2482 C C . TYR B 1 107 ? 23.237 -25.220 40.190 1.00 28.34 105 TYR B C 1
ATOM 2483 O O . TYR B 1 107 ? 23.896 -24.810 41.151 1.00 26.63 105 TYR B O 1
ATOM 2492 N N . LEU B 1 108 ? 23.176 -26.518 39.884 1.00 27.28 106 LEU B N 1
ATOM 2493 C CA . LEU B 1 108 ? 23.946 -27.482 40.667 1.00 30.65 106 LEU B CA 1
ATOM 2494 C C . LEU B 1 108 ? 25.442 -27.279 40.482 1.00 28.42 106 LEU B C 1
ATOM 2495 O O . LEU B 1 108 ? 26.219 -27.450 41.425 1.00 31.63 106 LEU B O 1
ATOM 2500 N N . GLN B 1 109 ? 25.864 -26.910 39.277 1.00 24.64 107 GLN B N 1
ATOM 2501 C CA . GLN B 1 109 ? 27.288 -26.855 38.970 1.00 31.26 107 GLN B CA 1
ATOM 2502 C C . GLN B 1 109 ? 27.941 -25.542 39.390 1.00 30.01 107 GLN B C 1
ATOM 2503 O O . GLN B 1 109 ? 29.114 -25.547 39.771 1.00 31.66 107 GLN B O 1
ATOM 2509 N N . GLY B 1 110 ? 27.213 -24.426 39.364 1.00 28.49 108 GLY B N 1
ATOM 2510 C CA . GLY B 1 110 ? 27.813 -23.147 39.705 1.00 26.28 108 GLY B CA 1
ATOM 2511 C C . GLY B 1 110 ? 26.929 -22.209 40.513 1.00 29.64 108 GLY B C 1
ATOM 2512 O O . GLY B 1 110 ? 27.204 -21.008 40.596 1.00 30.18 108 GLY B O 1
ATOM 2513 N N . GLY B 1 111 ? 25.865 -22.742 41.111 1.00 31.76 109 GLY B N 1
ATOM 2514 C CA . GLY B 1 111 ? 25.011 -22.004 42.020 1.00 30.03 109 GLY B CA 1
ATOM 2515 C C . GLY B 1 111 ? 24.299 -20.830 41.364 1.00 28.02 109 GLY B C 1
ATOM 2516 O O . GLY B 1 111 ? 24.057 -20.801 40.149 1.00 25.37 109 GLY B O 1
ATOM 2517 N N . SER B 1 112 ? 23.947 -19.845 42.200 1.00 28.63 110 SER B N 1
ATOM 2518 C CA . SER B 1 112 ? 23.210 -18.664 41.740 1.00 27.54 110 SER B CA 1
ATOM 2519 C C . SER B 1 112 ? 23.918 -17.971 40.589 1.00 27.07 110 SER B C 1
ATOM 2520 O O . SER B 1 112 ? 23.284 -17.564 39.609 1.00 26.99 110 SER B O 1
ATOM 2523 N N . GLU B 1 113 ? 25.240 -17.836 40.693 1.00 30.48 111 GLU B N 1
ATOM 2524 C CA . GLU B 1 113 ? 26.001 -17.073 39.713 1.00 31.27 111 GLU B CA 1
ATOM 2525 C C . GLU B 1 113 ? 25.935 -17.711 38.331 1.00 27.86 111 GLU B C 1
ATOM 2526 O O . GLU B 1 113 ? 25.635 -17.036 37.340 1.00 28.25 111 GLU B O 1
ATOM 2532 N N . LEU B 1 114 ? 26.248 -19.008 38.236 1.00 31.76 112 LEU B N 1
ATOM 2533 C CA . LEU B 1 114 ? 26.186 -19.673 36.934 1.00 28.91 112 LEU B CA 1
ATOM 2534 C C . LEU B 1 114 ? 24.755 -19.744 36.417 1.00 24.73 112 LEU B C 1
ATOM 2535 O O . LEU B 1 114 ? 24.517 -19.543 35.221 1.00 26.38 112 LEU B O 1
ATOM 2540 N N . PHE B 1 115 ? 23.785 -20.026 37.294 1.00 27.61 113 PHE B N 1
ATOM 2541 C CA . PHE B 1 115 ? 22.390 -19.981 36.859 1.00 27.02 113 PHE B CA 1
ATOM 2542 C C . PHE B 1 115 ? 22.035 -18.621 36.272 1.00 24.89 113 PHE B C 1
ATOM 2543 O O . PHE B 1 115 ? 21.347 -18.539 35.248 1.00 22.87 113 PHE B O 1
ATOM 2551 N N . LEU B 1 116 ? 22.488 -17.540 36.908 1.00 25.57 114 LEU B N 1
ATOM 2552 C CA . LEU B 1 116 ? 22.115 -16.206 36.438 1.00 24.64 114 LEU B CA 1
ATOM 2553 C C . LEU B 1 116 ? 22.725 -15.908 35.076 1.00 23.50 114 LEU B C 1
ATOM 2554 O O . LEU B 1 116 ? 22.060 -15.335 34.200 1.00 24.84 114 LEU B O 1
ATOM 2559 N N . ALA B 1 117 ? 23.988 -16.281 34.879 1.00 24.56 115 ALA B N 1
ATOM 2560 C CA . ALA B 1 117 ? 24.611 -16.091 33.573 1.00 27.68 115 ALA B CA 1
ATOM 2561 C C . ALA B 1 117 ? 23.847 -16.861 32.504 1.00 26.02 115 ALA B C 1
ATOM 2562 O O . ALA B 1 117 ? 23.526 -16.326 31.437 1.00 24.37 115 ALA B O 1
ATOM 2564 N N . TYR B 1 118 ? 23.518 -18.119 32.799 1.00 25.01 116 TYR B N 1
ATOM 2565 C CA . TYR B 1 118 ? 22.764 -18.934 31.857 1.00 22.64 116 TYR B CA 1
ATOM 2566 C C . TYR B 1 118 ? 21.389 -18.342 31.602 1.00 21.74 116 TYR B C 1
ATOM 2567 O O . TYR B 1 118 ? 20.944 -18.239 30.454 1.00 23.06 116 TYR B O 1
ATOM 2576 N N . ASN B 1 119 ? 20.697 -17.965 32.681 1.00 19.26 117 ASN B N 1
ATOM 2577 C CA . ASN B 1 119 ? 19.333 -17.454 32.602 1.00 22.73 117 ASN B CA 1
ATOM 2578 C C . ASN B 1 119 ? 19.279 -16.183 31.766 1.00 23.17 117 ASN B C 1
ATOM 2579 O O . ASN B 1 119 ? 18.384 -16.007 30.928 1.00 20.99 117 ASN B O 1
ATOM 2584 N N . LYS B 1 120 ? 20.234 -15.289 31.982 1.00 22.96 118 LYS B N 1
ATOM 2585 C CA . LYS B 1 120 ? 20.257 -14.042 31.231 1.00 25.57 118 LYS B CA 1
ATOM 2586 C C . LYS B 1 120 ? 20.546 -14.307 29.761 1.00 24.63 118 LYS B C 1
ATOM 2587 O O . LYS B 1 120 ? 19.897 -13.731 28.881 1.00 24.70 118 LYS B O 1
ATOM 2593 N N . ALA B 1 121 ? 21.494 -15.208 29.483 1.00 22.48 119 ALA B N 1
ATOM 2594 C CA . ALA B 1 121 ? 21.863 -15.505 28.102 1.00 23.97 119 ALA B CA 1
ATOM 2595 C C . ALA B 1 121 ? 20.709 -16.144 27.337 1.00 23.87 119 ALA B C 1
ATOM 2596 O O . ALA B 1 121 ? 20.434 -15.762 26.194 1.00 26.30 119 ALA B O 1
ATOM 2598 N N . ILE B 1 122 ? 20.013 -17.107 27.949 1.00 22.92 120 ILE B N 1
ATOM 2599 C CA . ILE B 1 122 ? 18.910 -17.778 27.258 1.00 20.87 120 ILE B CA 1
ATOM 2600 C C . ILE B 1 122 ? 17.808 -16.779 26.929 1.00 19.90 120 ILE B C 1
ATOM 2601 O O . ILE B 1 122 ? 17.278 -16.758 25.812 1.00 19.54 120 ILE B O 1
ATOM 2606 N N . PHE B 1 123 ? 17.424 -15.961 27.911 1.00 20.20 121 PHE B N 1
ATOM 2607 C CA . PHE B 1 123 ? 16.354 -14.998 27.690 1.00 21.82 121 PHE B CA 1
ATOM 2608 C C . PHE B 1 123 ? 16.773 -13.945 26.679 1.00 22.31 121 PHE B C 1
ATOM 2609 O O . PHE B 1 123 ? 15.957 -13.510 25.862 1.00 26.42 121 PHE B O 1
ATOM 2617 N N . ALA B 1 124 ? 18.046 -13.538 26.706 1.00 22.53 122 ALA B N 1
ATOM 2618 C CA . ALA B 1 124 ? 18.533 -12.572 25.721 1.00 23.68 122 ALA B CA 1
ATOM 2619 C C . ALA B 1 124 ? 18.429 -13.132 24.310 1.00 26.10 122 ALA B C 1
ATOM 2620 O O . ALA B 1 124 ? 18.101 -12.401 23.365 1.00 26.48 122 ALA B O 1
ATOM 2622 N N . GLN B 1 125 ? 18.700 -14.432 24.149 1.00 22.95 123 GLN B N 1
ATOM 2623 C CA . GLN B 1 125 ? 18.537 -15.065 22.843 1.00 22.17 123 GLN B CA 1
ATOM 2624 C C . GLN B 1 125 ? 17.082 -15.058 22.414 1.00 23.29 123 GLN B C 1
ATOM 2625 O O . GLN B 1 125 ? 16.765 -14.745 21.264 1.00 24.97 123 GLN B O 1
ATOM 2631 N N . ARG B 1 126 ? 16.184 -15.455 23.321 1.00 25.49 124 ARG B N 1
ATOM 2632 C CA . ARG B 1 126 ? 14.760 -15.459 23.006 1.00 22.63 124 ARG B CA 1
ATOM 2633 C C . ARG B 1 126 ? 14.289 -14.062 22.630 1.00 25.01 124 ARG B C 1
ATOM 2634 O O . ARG B 1 126 ? 13.488 -13.886 21.709 1.00 26.18 124 ARG B O 1
ATOM 2642 N N . GLU B 1 127 ? 14.789 -13.059 23.340 1.00 23.88 125 GLU B N 1
ATOM 2643 C CA . GLU B 1 127 ? 14.382 -11.683 23.098 1.00 29.92 125 GLU B CA 1
ATOM 2644 C C . GLU B 1 127 ? 14.873 -11.219 21.735 1.00 27.08 125 GLU B C 1
ATOM 2645 O O . GLU B 1 127 ? 14.101 -10.692 20.931 1.00 34.83 125 GLU B O 1
ATOM 2651 N N . THR B 1 128 ? 16.141 -11.485 21.432 1.00 29.31 126 THR B N 1
ATOM 2652 C CA . THR B 1 128 ? 16.731 -11.032 20.178 1.00 28.16 126 THR B CA 1
ATOM 2653 C C . THR B 1 128 ? 16.098 -11.714 18.964 1.00 31.66 126 THR B C 1
ATOM 2654 O O . THR B 1 128 ? 15.824 -11.060 17.955 1.00 30.94 126 THR B O 1
ATOM 2658 N N . ASN B 1 129 ? 15.826 -13.014 19.033 1.00 25.05 127 ASN B N 1
ATOM 2659 C CA . ASN B 1 129 ? 15.387 -13.708 17.830 1.00 26.42 127 ASN B CA 1
ATOM 2660 C C . ASN B 1 129 ? 13.879 -13.888 17.725 1.00 21.85 127 ASN B C 1
ATOM 2661 O O . ASN B 1 129 ? 13.408 -14.388 16.700 1.00 22.91 127 ASN B O 1
ATOM 2666 N N . GLY B 1 130 ? 13.112 -13.514 18.745 1.00 22.79 128 GLY B N 1
ATOM 2667 C CA . GLY B 1 130 ? 11.691 -13.789 18.737 1.00 24.38 128 GLY B CA 1
ATOM 2668 C C . GLY B 1 130 ? 11.313 -15.234 19.003 1.00 25.89 128 GLY B C 1
ATOM 2669 O O . GLY B 1 130 ? 10.119 -15.565 18.971 1.00 22.47 128 GLY B O 1
ATOM 2670 N N . GLU B 1 131 ? 12.285 -16.103 19.263 1.00 23.60 129 GLU B N 1
ATOM 2671 C CA . GLU B 1 131 ? 12.021 -17.514 19.517 1.00 27.83 129 GLU B CA 1
ATOM 2672 C C . GLU B 1 131 ? 13.266 -18.118 20.144 1.00 24.99 129 GLU B C 1
ATOM 2673 O O . GLU B 1 131 ? 14.350 -17.536 20.088 1.00 25.40 129 GLU B O 1
ATOM 2679 N N . LEU B 1 132 ? 13.102 -19.292 20.751 1.00 24.56 130 LEU B N 1
ATOM 2680 C CA . LEU B 1 132 ? 14.218 -20.032 21.324 1.00 28.41 130 LEU B CA 1
ATOM 2681 C C . LEU B 1 132 ? 14.263 -21.434 20.717 1.00 23.49 130 LEU B C 1
ATOM 2682 O O . LEU B 1 132 ? 13.229 -22.095 20.598 1.00 28.51 130 LEU B O 1
ATOM 2687 N N . THR B 1 133 ? 15.457 -21.883 20.331 1.00 24.39 131 THR B N 1
ATOM 2688 C CA . THR B 1 133 ? 15.661 -23.206 19.744 1.00 26.98 131 THR B CA 1
ATOM 2689 C C . THR B 1 133 ? 16.588 -24.043 20.621 1.00 29.07 131 THR B C 1
ATOM 2690 O O . THR B 1 133 ? 17.258 -23.532 21.522 1.00 29.20 131 THR B O 1
ATOM 2694 N N . ASP B 1 134 ? 16.629 -25.354 20.338 1.00 30.31 132 ASP B N 1
ATOM 2695 C CA . ASP B 1 134 ? 17.596 -26.220 21.011 1.00 30.48 132 ASP B CA 1
ATOM 2696 C C . ASP B 1 134 ? 19.017 -25.750 20.750 1.00 32.30 132 ASP B C 1
ATOM 2697 O O . ASP B 1 134 ? 19.851 -25.738 21.663 1.00 32.83 132 ASP B O 1
ATOM 2702 N N . GLN B 1 135 ? 19.307 -25.333 19.513 1.00 33.39 133 GLN B N 1
ATOM 2703 C CA . GLN B 1 135 ? 20.649 -24.859 19.193 1.00 34.34 133 GLN B CA 1
ATOM 2704 C C . GLN B 1 135 ? 21.047 -23.685 20.079 1.00 33.31 133 GLN B C 1
ATOM 2705 O O . GLN B 1 135 ? 22.185 -23.622 20.559 1.00 34.25 133 GLN B O 1
ATOM 2711 N N . ASP B 1 136 ? 20.121 -22.754 20.316 1.00 29.24 134 ASP B N 1
ATOM 2712 C CA . ASP B 1 136 ? 20.375 -21.657 21.251 1.00 30.23 134 ASP B CA 1
ATOM 2713 C C . ASP B 1 136 ? 20.837 -22.177 22.607 1.00 32.11 134 ASP B C 1
ATOM 2714 O O . ASP B 1 136 ? 21.819 -21.683 23.173 1.00 29.65 134 ASP B O 1
ATOM 2719 N N . VAL B 1 137 ? 20.127 -23.176 23.148 1.00 28.37 135 VAL B N 1
ATOM 2720 C CA . VAL B 1 137 ? 20.496 -23.750 24.442 1.00 30.91 135 VAL B CA 1
ATOM 2721 C C . VAL B 1 137 ? 21.868 -24.407 24.359 1.00 32.35 135 VAL B C 1
ATOM 2722 O O . VAL B 1 137 ? 22.727 -24.202 25.226 1.00 29.43 135 VAL B O 1
ATOM 2726 N N . ASP B 1 138 ? 22.092 -25.215 23.316 1.00 30.62 136 ASP B N 1
ATOM 2727 C CA . ASP B 1 138 ? 23.379 -25.889 23.175 1.00 36.38 136 ASP B CA 1
ATOM 2728 C C . ASP B 1 138 ? 24.518 -24.878 23.051 1.00 32.64 136 ASP B C 1
ATOM 2729 O O . ASP B 1 138 ? 25.614 -25.102 23.576 1.00 34.15 136 ASP B O 1
ATOM 2734 N N . ASN B 1 139 ? 24.277 -23.751 22.375 1.00 31.49 137 ASN B N 1
ATOM 2735 C CA . ASN B 1 139 ? 25.333 -22.751 22.235 1.00 33.87 137 ASN B CA 1
ATOM 2736 C C . ASN B 1 139 ? 25.673 -22.115 23.575 1.00 32.71 137 ASN B C 1
ATOM 2737 O O . ASN B 1 139 ? 26.851 -21.925 23.899 1.00 34.92 137 ASN B O 1
ATOM 2742 N N . VAL B 1 140 ? 24.656 -21.804 24.375 1.00 30.72 138 VAL B N 1
ATOM 2743 C CA . VAL B 1 140 ? 24.900 -21.232 25.695 1.00 31.17 138 VAL B CA 1
ATOM 2744 C C . VAL B 1 140 ? 25.581 -22.251 26.603 1.00 34.67 138 VAL B C 1
ATOM 2745 O O . VAL B 1 140 ? 26.496 -21.911 27.362 1.00 34.31 138 VAL B O 1
ATOM 2749 N N . VAL B 1 141 ? 25.156 -23.516 26.531 1.00 30.77 139 VAL B N 1
ATOM 2750 C CA . VAL B 1 141 ? 25.815 -24.584 27.281 1.00 30.59 139 VAL B CA 1
ATOM 2751 C C . VAL B 1 141 ? 27.302 -24.617 26.959 1.00 35.56 139 VAL B C 1
ATOM 2752 O O . VAL B 1 141 ? 28.155 -24.658 27.857 1.00 36.04 139 VAL B O 1
ATOM 2756 N N . LYS B 1 142 ? 27.630 -24.621 25.663 1.00 34.77 140 LYS B N 1
ATOM 2757 C CA . LYS B 1 142 ? 29.027 -24.654 25.242 1.00 35.23 140 LYS B CA 1
ATOM 2758 C C . LYS B 1 142 ? 29.770 -23.394 25.672 1.00 36.74 140 LYS B C 1
ATOM 2759 O O . LYS B 1 142 ? 30.919 -23.466 26.125 1.00 37.20 140 LYS B O 1
ATOM 2765 N N . ARG B 1 143 ? 29.138 -22.229 25.535 1.00 34.17 141 ARG B N 1
ATOM 2766 C CA . ARG B 1 143 ? 29.808 -20.994 25.919 1.00 40.26 141 ARG B CA 1
ATOM 2767 C C . ARG B 1 143 ? 30.113 -20.973 27.413 1.00 35.12 141 ARG B C 1
ATOM 2768 O O . ARG B 1 143 ? 31.220 -20.611 27.824 1.00 36.77 141 ARG B O 1
ATOM 2776 N N . LEU B 1 144 ? 29.152 -21.375 28.239 1.00 37.26 142 LEU B N 1
ATOM 2777 C CA . LEU B 1 144 ? 29.277 -21.241 29.683 1.00 36.22 142 LEU B CA 1
ATOM 2778 C C . LEU B 1 144 ? 29.921 -22.450 30.345 1.00 36.62 142 LEU B C 1
ATOM 2779 O O . LEU B 1 144 ? 30.095 -22.446 31.567 1.00 42.80 142 LEU B O 1
ATOM 2784 N N . GLY B 1 145 ? 30.287 -23.474 29.580 1.00 35.68 143 GLY B N 1
ATOM 2785 C CA . GLY B 1 145 ? 30.925 -24.635 30.166 1.00 35.76 143 GLY B CA 1
ATOM 2786 C C . GLY B 1 145 ? 30.040 -25.454 31.079 1.00 34.27 143 GLY B C 1
ATOM 2787 O O . GLY B 1 145 ? 30.542 -26.048 32.033 1.00 32.90 143 GLY B O 1
ATOM 2788 N N . ILE B 1 146 ? 28.731 -25.502 30.811 1.00 33.41 144 ILE B N 1
ATOM 2789 C CA . ILE B 1 146 ? 27.803 -26.316 31.592 1.00 30.85 144 ILE B CA 1
ATOM 2790 C C . ILE B 1 146 ? 27.855 -27.759 31.104 1.00 34.52 144 ILE B C 1
ATOM 2791 O O . ILE B 1 146 ? 27.861 -28.027 29.895 1.00 33.87 144 ILE B O 1
ATOM 2796 N N . LYS B 1 147 ? 27.904 -28.695 32.046 1.00 31.15 145 LYS B N 1
ATOM 2797 C CA . LYS B 1 147 ? 27.954 -30.119 31.735 1.00 32.79 145 LYS B CA 1
ATOM 2798 C C . LYS B 1 147 ? 26.529 -30.653 31.673 1.00 31.10 145 LYS B C 1
ATOM 2799 O O . LYS B 1 147 ? 25.784 -30.551 32.654 1.00 30.20 145 LYS B O 1
ATOM 2805 N N . VAL B 1 148 ? 26.140 -31.203 30.523 1.00 30.19 146 VAL B N 1
ATOM 2806 C CA . VAL B 1 148 ? 24.791 -31.725 30.343 1.00 33.90 146 VAL B CA 1
ATOM 2807 C C . VAL B 1 148 ? 24.866 -33.093 29.678 1.00 37.16 146 VAL B C 1
ATOM 2808 O O . VAL B 1 148 ? 25.714 -33.338 28.814 1.00 35.85 146 VAL B O 1
ATOM 2812 N N . ASN B 1 149 ? 23.995 -33.997 30.123 1.00 35.26 147 ASN B N 1
ATOM 2813 C CA . ASN B 1 149 ? 23.644 -35.205 29.381 1.00 37.97 147 ASN B CA 1
ATOM 2814 C C . ASN B 1 149 ? 22.545 -34.781 28.409 1.00 36.95 147 ASN B C 1
ATOM 2815 O O . ASN B 1 149 ? 21.346 -34.926 28.661 1.00 33.47 147 ASN B O 1
ATOM 2820 N N . ASP B 1 150 ? 22.978 -34.192 27.292 1.00 34.57 148 ASP B N 1
ATOM 2821 C CA . ASP B 1 150 ? 22.043 -33.546 26.376 1.00 40.45 148 ASP B CA 1
ATOM 2822 C C . ASP B 1 150 ? 21.086 -34.549 25.742 1.00 39.80 148 ASP B C 1
ATOM 2823 O O . ASP B 1 150 ? 19.904 -34.242 25.549 1.00 37.34 148 ASP B O 1
ATOM 2828 N N . THR B 1 151 ? 21.563 -35.753 25.419 1.00 34.45 149 THR B N 1
ATOM 2829 C CA . THR B 1 151 ? 20.658 -36.739 24.838 1.00 36.02 149 THR B CA 1
ATOM 2830 C C . THR B 1 151 ? 19.556 -37.112 25.827 1.00 38.55 149 THR B C 1
ATOM 2831 O O . THR B 1 151 ? 18.381 -37.196 25.453 1.00 39.10 149 THR B O 1
ATOM 2835 N N . LYS B 1 152 ? 19.901 -37.276 27.105 1.00 34.55 150 LYS B N 1
ATOM 2836 C CA . LYS B 1 152 ? 18.884 -37.618 28.095 1.00 36.46 150 LYS B CA 1
ATOM 2837 C C . LYS B 1 152 ? 17.975 -36.434 28.402 1.00 34.74 150 LYS B C 1
ATOM 2838 O O . LYS B 1 152 ? 16.760 -36.607 28.553 1.00 34.76 150 LYS B O 1
ATOM 2844 N N . LEU B 1 153 ? 18.543 -35.233 28.539 1.00 31.92 151 LEU B N 1
ATOM 2845 C CA . LEU B 1 153 ? 17.712 -34.062 28.819 1.00 30.82 151 LEU B CA 1
ATOM 2846 C C . LEU B 1 153 ? 16.746 -33.792 27.671 1.00 30.94 151 LEU B C 1
ATOM 2847 O O . LEU B 1 153 ? 15.579 -33.455 27.900 1.00 26.83 151 LEU B O 1
ATOM 2852 N N . LYS B 1 154 ? 17.197 -33.971 26.426 1.00 29.24 152 LYS B N 1
ATOM 2853 C CA . LYS B 1 154 ? 16.301 -33.739 25.296 1.00 30.82 152 LYS B CA 1
ATOM 2854 C C . LYS B 1 154 ? 15.207 -34.800 25.235 1.00 31.62 152 LYS B C 1
ATOM 2855 O O . LYS B 1 154 ? 14.070 -34.497 24.859 1.00 32.19 152 LYS B O 1
ATOM 2861 N N A GLN B 1 155 ? 15.510 -36.041 25.615 0.41 32.01 153 GLN B N 1
ATOM 2862 N N B GLN B 1 155 ? 15.538 -36.048 25.584 0.59 32.66 153 GLN B N 1
ATOM 2863 C CA A GLN B 1 155 ? 14.440 -37.033 25.682 0.41 33.26 153 GLN B CA 1
ATOM 2864 C CA B GLN B 1 155 ? 14.516 -37.083 25.723 0.59 33.30 153 GLN B CA 1
ATOM 2865 C C A GLN B 1 155 ? 13.498 -36.738 26.842 0.41 31.44 153 GLN B C 1
ATOM 2866 C C B GLN B 1 155 ? 13.528 -36.717 26.823 0.59 31.97 153 GLN B C 1
ATOM 2867 O O A GLN B 1 155 ? 12.275 -36.865 26.707 0.41 31.03 153 GLN B O 1
ATOM 2868 O O B GLN B 1 155 ? 12.307 -36.771 26.629 0.59 31.05 153 GLN B O 1
ATOM 2879 N N . LYS B 1 156 ? 14.050 -36.350 27.992 1.00 30.28 154 LYS B N 1
ATOM 2880 C CA . LYS B 1 156 ? 13.212 -35.933 29.111 1.00 31.68 154 LYS B CA 1
ATOM 2881 C C . LYS B 1 156 ? 12.331 -34.739 28.729 1.00 28.78 154 LYS B C 1
ATOM 2882 O O . LYS B 1 156 ? 11.154 -34.679 29.107 1.00 28.16 154 LYS B O 1
ATOM 2888 N N . ALA B 1 157 ? 12.869 -33.807 27.933 1.00 28.68 155 ALA B N 1
ATOM 2889 C CA . ALA B 1 157 ? 12.104 -32.631 27.520 1.00 25.92 155 ALA B CA 1
ATOM 2890 C C . ALA B 1 157 ? 10.944 -32.994 26.604 1.00 28.31 155 ALA B C 1
ATOM 2891 O O . ALA B 1 157 ? 9.894 -32.341 26.640 1.00 29.11 155 ALA B O 1
ATOM 2893 N N . ALA B 1 158 ? 11.115 -34.021 25.775 1.00 29.85 156 ALA B N 1
ATOM 2894 C CA . ALA B 1 158 ? 10.051 -34.467 24.882 1.00 35.96 156 ALA B CA 1
ATOM 2895 C C . ALA B 1 158 ? 9.002 -35.320 25.586 1.00 29.14 156 ALA B C 1
ATOM 2896 O O . ALA B 1 158 ? 7.816 -35.238 25.248 1.00 36.73 156 ALA B O 1
ATOM 2898 N N . ALA B 1 159 ? 9.405 -36.131 26.559 1.00 30.04 157 ALA B N 1
ATOM 2899 C CA . ALA B 1 159 ? 8.527 -37.153 27.110 1.00 34.80 157 ALA B CA 1
ATOM 2900 C C . ALA B 1 159 ? 7.823 -36.739 28.391 1.00 37.81 157 ALA B C 1
ATOM 2901 O O . ALA B 1 159 ? 6.860 -37.403 28.788 1.00 34.00 157 ALA B O 1
ATOM 2903 N N . GLU B 1 160 ? 8.273 -35.687 29.060 1.00 31.30 158 GLU B N 1
ATOM 2904 C CA . GLU B 1 160 ? 7.788 -35.401 30.398 1.00 34.36 158 GLU B CA 1
ATOM 2905 C C . GLU B 1 160 ? 7.363 -33.949 30.516 1.00 28.65 158 GLU B C 1
ATOM 2906 O O . GLU B 1 160 ? 7.821 -33.078 29.770 1.00 32.61 158 GLU B O 1
ATOM 2912 N N . GLU B 1 161 ? 6.476 -33.713 31.470 1.00 28.50 159 GLU B N 1
ATOM 2913 C CA . GLU B 1 161 ? 6.202 -32.380 31.973 1.00 30.86 159 GLU B CA 1
ATOM 2914 C C . GLU B 1 161 ? 7.183 -32.076 33.098 1.00 31.38 159 GLU B C 1
ATOM 2915 O O . GLU B 1 161 ? 7.476 -32.943 33.926 1.00 27.33 159 GLU B O 1
ATOM 2921 N N . LEU B 1 162 ? 7.712 -30.850 33.107 1.00 25.47 160 LEU B N 1
ATOM 2922 C CA . LEU B 1 162 ? 8.605 -30.434 34.182 1.00 23.47 160 LEU B CA 1
ATOM 2923 C C . LEU B 1 162 ? 7.911 -30.543 35.536 1.00 24.85 160 LEU B C 1
ATOM 2924 O O . LEU B 1 162 ? 6.739 -30.180 35.680 1.00 26.27 160 LEU B O 1
ATOM 2929 N N . ASP B 1 163 ? 8.652 -31.050 36.528 1.00 22.35 161 ASP B N 1
ATOM 2930 C CA . ASP B 1 163 ? 8.206 -31.010 37.920 1.00 22.98 161 ASP B CA 1
ATOM 2931 C C . ASP B 1 163 ? 7.755 -29.610 38.334 1.00 22.60 161 ASP B C 1
ATOM 2932 O O . ASP B 1 163 ? 6.721 -29.444 38.988 1.00 21.42 161 ASP B O 1
ATOM 2937 N N . THR B 1 164 ? 8.527 -28.584 37.973 1.00 20.58 162 THR B N 1
ATOM 2938 C CA . THR B 1 164 ? 8.144 -27.225 38.366 1.00 21.26 162 THR B CA 1
ATOM 2939 C C . THR B 1 164 ? 6.816 -26.808 37.728 1.00 20.01 162 THR B C 1
ATOM 2940 O O . THR B 1 164 ? 6.002 -26.120 38.358 1.00 22.99 162 THR B O 1
ATOM 2944 N N . ARG B 1 165 ? 6.568 -27.220 36.485 1.00 22.21 163 ARG B N 1
ATOM 2945 C CA . ARG B 1 165 ? 5.270 -26.942 35.871 1.00 20.95 163 ARG B CA 1
ATOM 2946 C C . ARG B 1 165 ? 4.152 -27.726 36.551 1.00 24.70 163 ARG B C 1
ATOM 2947 O O . ARG B 1 165 ? 3.052 -27.194 36.751 1.00 26.69 163 ARG B O 1
ATOM 2955 N N . LYS B 1 166 ? 4.399 -28.997 36.891 1.00 22.23 164 LYS B N 1
ATOM 2956 C CA . LYS B 1 166 ? 3.417 -29.742 37.679 1.00 21.90 164 LYS B CA 1
ATOM 2957 C C . LYS B 1 166 ? 3.077 -29.012 38.976 1.00 21.96 164 LYS B C 1
ATOM 2958 O O . LYS B 1 166 ? 1.906 -28.934 39.363 1.00 21.57 164 LYS B O 1
ATOM 2964 N N . LEU B 1 167 ? 4.087 -28.467 39.661 1.00 22.89 165 LEU B N 1
ATOM 2965 C CA . LEU B 1 167 ? 3.833 -27.701 40.883 1.00 22.10 165 LEU B CA 1
ATOM 2966 C C . LEU B 1 167 ? 2.902 -26.520 40.617 1.00 21.99 165 LEU B C 1
ATOM 2967 O O . LEU B 1 167 ? 1.905 -26.330 41.326 1.00 24.70 165 LEU B O 1
ATOM 2972 N N . GLY B 1 168 ? 3.199 -25.727 39.584 1.00 23.64 166 GLY B N 1
ATOM 2973 C CA . GLY B 1 168 ? 2.329 -24.612 39.246 1.00 23.46 166 GLY B CA 1
ATOM 2974 C C . GLY B 1 168 ? 0.894 -25.033 38.989 1.00 23.73 166 GLY B C 1
ATOM 2975 O O . GLY B 1 168 ? -0.044 -24.366 39.430 1.00 22.89 166 GLY B O 1
ATOM 2976 N N . LYS B 1 169 ? 0.705 -26.166 38.301 1.00 24.40 167 LYS B N 1
ATOM 2977 C CA . LYS B 1 169 ? -0.645 -26.659 38.023 1.00 26.09 167 LYS B CA 1
ATOM 2978 C C . LYS B 1 169 ? -1.363 -27.115 39.291 1.00 24.61 167 LYS B C 1
ATOM 2979 O O . LYS B 1 169 ? -2.576 -26.909 39.424 1.00 26.34 167 LYS B O 1
ATOM 2985 N N . LEU B 1 170 ? -0.646 -27.753 40.224 1.00 20.73 168 LEU B N 1
ATOM 2986 C CA . LEU B 1 170 ? -1.234 -28.082 41.524 1.00 19.20 168 LEU B CA 1
ATOM 2987 C C . LEU B 1 170 ? -1.798 -26.838 42.213 1.00 26.77 168 LEU B C 1
ATOM 2988 O O . LEU B 1 170 ? -2.908 -26.861 42.755 1.00 25.30 168 LEU B O 1
ATOM 2993 N N . ILE B 1 171 ? -1.043 -25.740 42.201 1.00 23.88 169 ILE B N 1
ATOM 2994 C CA . ILE B 1 171 ? -1.499 -24.516 42.845 1.00 24.12 169 ILE B CA 1
ATOM 2995 C C . ILE B 1 171 ? -2.650 -23.894 42.064 1.00 25.93 169 ILE B C 1
ATOM 2996 O O . ILE B 1 171 ? -3.436 -23.114 42.618 1.00 29.62 169 ILE B O 1
ATOM 3001 N N . GLY B 1 172 ? -2.795 -24.252 40.792 1.00 24.98 170 GLY B N 1
ATOM 3002 C CA . GLY B 1 172 ? -3.848 -23.717 39.956 1.00 27.39 170 GLY B CA 1
ATOM 3003 C C . GLY B 1 172 ? -3.384 -22.781 38.859 1.00 26.08 170 GLY B C 1
ATOM 3004 O O . GLY B 1 172 ? -4.225 -22.273 38.110 1.00 26.84 170 GLY B O 1
ATOM 3005 N N . PHE B 1 173 ? -2.090 -22.538 38.725 1.00 21.37 171 PHE B N 1
ATOM 3006 C CA . PHE B 1 173 ? -1.617 -21.700 37.634 1.00 27.34 171 PHE B CA 1
ATOM 3007 C C . PHE B 1 173 ? -1.756 -22.449 36.319 1.00 27.39 171 PHE B C 1
ATOM 3008 O O . PHE B 1 173 ? -1.368 -23.615 36.221 1.00 24.43 171 PHE B O 1
ATOM 3016 N N . GLN B 1 174 ? -2.318 -21.790 35.310 1.00 24.44 172 GLN B N 1
ATOM 3017 C CA . GLN B 1 174 ? -2.477 -22.396 33.995 1.00 31.13 172 GLN B CA 1
ATOM 3018 C C . GLN B 1 174 ? -1.423 -21.921 33.001 1.00 33.82 172 GLN B C 1
ATOM 3019 O O . GLN B 1 174 ? -1.513 -22.244 31.811 1.00 32.83 172 GLN B O 1
ATOM 3025 N N . GLY B 1 175 ? -0.423 -21.170 33.459 1.00 28.30 173 GLY B N 1
ATOM 3026 C CA . GLY B 1 175 ? 0.591 -20.658 32.575 1.00 31.32 173 GLY B CA 1
ATOM 3027 C C . GLY B 1 175 ? 1.679 -19.911 33.311 1.00 28.56 173 GLY B C 1
ATOM 3028 O O . GLY B 1 175 ? 1.622 -19.715 34.530 1.00 26.51 173 GLY B O 1
ATOM 3029 N N . PRO B 1 176 ? 2.707 -19.482 32.580 1.00 24.02 174 PRO B N 1
ATOM 3030 C CA . PRO B 1 176 ? 3.777 -18.724 33.223 1.00 25.10 174 PRO B CA 1
ATOM 3031 C C . PRO B 1 176 ? 3.294 -17.308 33.506 1.00 23.04 174 PRO B C 1
ATOM 3032 O O . PRO B 1 176 ? 2.093 -17.030 33.411 1.00 26.68 174 PRO B O 1
ATOM 3036 N N . HIS B 1 177 ? 4.223 -16.410 33.792 1.00 25.55 175 HIS B N 1
ATOM 3037 C CA . HIS B 1 177 ? 3.948 -15.126 34.455 1.00 23.30 175 HIS B CA 1
ATOM 3038 C C . HIS B 1 177 ? 2.906 -15.281 35.566 1.00 25.93 175 HIS B C 1
ATOM 3039 O O . HIS B 1 177 ? 1.934 -14.527 35.676 1.00 26.55 175 HIS B O 1
ATOM 3046 N N . SER B 1 178 ? 3.154 -16.276 36.419 1.00 22.16 176 SER B N 1
ATOM 3047 C CA . SER B 1 178 ? 2.516 -16.471 37.712 1.00 19.30 176 SER B CA 1
ATOM 3048 C C . SER B 1 178 ? 3.562 -16.271 38.805 1.00 20.63 176 SER B C 1
ATOM 3049 O O . SER B 1 178 ? 4.737 -16.603 38.626 1.00 22.46 176 SER B O 1
ATOM 3052 N N . PHE B 1 179 ? 3.132 -15.750 39.953 1.00 18.14 177 PHE B N 1
ATOM 3053 C CA . PHE B 1 179 ? 4.070 -15.295 40.969 1.00 21.72 177 PHE B CA 1
ATOM 3054 C C . PHE B 1 179 ? 3.474 -15.523 42.348 1.00 20.93 177 PHE B C 1
ATOM 3055 O O . PHE B 1 179 ? 2.270 -15.333 42.552 1.00 24.15 177 PHE B O 1
ATOM 3063 N N . VAL B 1 180 ? 4.326 -15.912 43.290 1.00 18.11 178 VAL B N 1
ATOM 3064 C CA . VAL B 1 180 ? 3.945 -16.075 44.685 1.00 18.40 178 VAL B CA 1
ATOM 3065 C C . VAL B 1 180 ? 4.929 -15.290 45.543 1.00 20.30 178 VAL B C 1
ATOM 3066 O O . VAL B 1 180 ? 6.146 -15.421 45.383 1.00 24.31 178 VAL B O 1
ATOM 3070 N N . ILE B 1 181 ? 4.409 -14.444 46.416 1.00 21.01 179 ILE B N 1
ATOM 3071 C CA . ILE B 1 181 ? 5.218 -13.676 47.352 1.00 23.06 179 ILE B CA 1
ATOM 3072 C C . ILE B 1 181 ? 4.767 -14.068 48.749 1.00 19.42 179 ILE B C 1
ATOM 3073 O O . ILE B 1 181 ? 3.569 -14.010 49.047 1.00 20.10 179 ILE B O 1
ATOM 3078 N N . LEU B 1 182 ? 5.708 -14.499 49.591 1.00 22.70 180 LEU B N 1
ATOM 3079 C CA . LEU B 1 182 ? 5.321 -15.146 50.839 1.00 23.71 180 LEU B CA 1
ATOM 3080 C C . LEU B 1 182 ? 6.510 -15.146 51.795 1.00 23.93 180 LEU B C 1
ATOM 3081 O O . LEU B 1 182 ? 7.667 -15.057 51.359 1.00 22.05 180 LEU B O 1
ATOM 3086 N N . PRO B 1 183 ? 6.258 -15.214 53.104 1.00 28.32 181 PRO B N 1
ATOM 3087 C CA . PRO B 1 183 ? 7.365 -15.355 54.060 1.00 24.99 181 PRO B CA 1
ATOM 3088 C C . PRO B 1 183 ? 8.010 -16.733 53.951 1.00 27.37 181 PRO B C 1
ATOM 3089 O O . PRO B 1 183 ? 7.345 -17.737 53.682 1.00 24.72 181 PRO B O 1
ATOM 3093 N N . THR B 1 184 ? 9.326 -16.768 54.151 1.00 25.58 182 THR B N 1
ATOM 3094 C CA . THR B 1 184 ? 10.051 -18.025 54.061 1.00 26.69 182 THR B CA 1
ATOM 3095 C C . THR B 1 184 ? 9.793 -18.930 55.255 1.00 26.91 182 THR B C 1
ATOM 3096 O O . THR B 1 184 ? 9.942 -20.152 55.130 1.00 27.02 182 THR B O 1
ATOM 3100 N N . ASN B 1 185 ? 9.398 -18.371 56.403 1.00 28.46 183 ASN B N 1
ATOM 3101 C CA . ASN B 1 185 ? 9.205 -19.223 57.572 1.00 29.82 183 ASN B CA 1
ATOM 3102 C C . ASN B 1 185 ? 7.991 -20.136 57.445 1.00 28.86 183 ASN B C 1
ATOM 3103 O O . ASN B 1 185 ? 7.810 -21.005 58.302 1.00 28.25 183 ASN B O 1
ATOM 3108 N N . LEU B 1 186 ? 7.163 -19.967 56.407 1.00 24.44 184 LEU B N 1
ATOM 3109 C CA . LEU B 1 186 ? 6.039 -20.882 56.209 1.00 27.93 184 LEU B CA 1
ATOM 3110 C C . LEU B 1 186 ? 6.512 -22.302 55.908 1.00 30.28 184 LEU B C 1
ATOM 3111 O O . LEU B 1 186 ? 5.810 -23.269 56.226 1.00 27.86 184 LEU B O 1
ATOM 3116 N N . ALA B 1 187 ? 7.694 -22.452 55.306 1.00 26.59 185 ALA B N 1
ATOM 3117 C CA . ALA B 1 187 ? 8.208 -23.781 54.997 1.00 29.17 185 ALA B CA 1
ATOM 3118 C C . ALA B 1 187 ? 8.557 -24.589 56.244 1.00 35.68 185 ALA B C 1
ATOM 3119 O O . ALA B 1 187 ? 8.911 -25.766 56.118 1.00 35.32 185 ALA B O 1
ATOM 3121 N N . SER B 1 188 ? 8.452 -24.004 57.438 1.00 31.17 186 SER B N 1
ATOM 3122 C CA . SER B 1 188 ? 8.779 -24.701 58.674 1.00 36.55 186 SER B CA 1
ATOM 3123 C C . SER B 1 188 ? 7.564 -24.989 59.545 1.00 35.99 186 SER B C 1
ATOM 3124 O O . SER B 1 188 ? 7.723 -25.526 60.644 1.00 35.25 186 SER B O 1
ATOM 3127 N N . MET B 1 189 ? 6.364 -24.649 59.098 1.00 29.71 187 MET B N 1
ATOM 3128 C CA . MET B 1 189 ? 5.194 -24.748 59.952 1.00 32.02 187 MET B CA 1
ATOM 3129 C C . MET B 1 189 ? 4.462 -26.057 59.722 1.00 27.67 187 MET B C 1
ATOM 3130 O O . MET B 1 189 ? 4.411 -26.570 58.604 1.00 25.18 187 MET B O 1
ATOM 3135 N N . ASN B 1 190 ? 3.875 -26.582 60.793 1.00 27.98 188 ASN B N 1
ATOM 3136 C CA . ASN B 1 190 ? 2.936 -27.680 60.628 1.00 27.16 188 ASN B CA 1
ATOM 3137 C C . ASN B 1 190 ? 1.653 -27.138 60.001 1.00 26.30 188 ASN B C 1
ATOM 3138 O O . ASN B 1 190 ? 1.489 -25.927 59.802 1.00 25.77 188 ASN B O 1
ATOM 3143 N N . ALA B 1 191 ? 0.722 -28.050 59.706 1.00 24.14 189 ALA B N 1
ATOM 3144 C CA . ALA B 1 191 ? -0.482 -27.688 58.959 1.00 27.74 189 ALA B CA 1
ATOM 3145 C C . ALA B 1 191 ? -1.306 -26.620 59.674 1.00 24.53 189 ALA B C 1
ATOM 3146 O O . ALA B 1 191 ? -1.939 -25.784 59.024 1.00 25.18 189 ALA B O 1
ATOM 3148 N N . ASN B 1 192 ? -1.343 -26.654 61.006 1.00 25.37 190 ASN B N 1
ATOM 3149 C CA . ASN B 1 192 ? -2.168 -25.693 61.738 1.00 27.17 190 ASN B CA 1
ATOM 3150 C C . ASN B 1 192 ? -1.581 -24.290 61.661 1.00 29.13 190 ASN B C 1
ATOM 3151 O O . ASN B 1 192 ? -2.287 -23.327 61.345 1.00 25.05 190 ASN B O 1
ATOM 3156 N N . ASP B 1 193 ? -0.288 -24.155 61.956 1.00 28.33 191 ASP B N 1
ATOM 3157 C CA . ASP B 1 193 ? 0.343 -22.848 61.852 1.00 28.01 191 ASP B CA 1
ATOM 3158 C C . ASP B 1 193 ? 0.290 -22.329 60.424 1.00 28.36 191 ASP B C 1
ATOM 3159 O O . ASP B 1 193 ? -0.048 -21.162 60.195 1.00 30.06 191 ASP B O 1
ATOM 3164 N N . LEU B 1 194 ? 0.576 -23.197 59.449 1.00 24.60 192 LEU B N 1
ATOM 3165 C CA . LEU B 1 194 ? 0.593 -22.779 58.051 1.00 25.87 192 LEU B CA 1
ATOM 3166 C C . LEU B 1 194 ? -0.774 -22.275 57.606 1.00 30.00 192 LEU B C 1
ATOM 3167 O O . LEU B 1 194 ? -0.874 -21.233 56.942 1.00 25.47 192 LEU B O 1
ATOM 3172 N N . GLY B 1 195 ? -1.836 -23.006 57.956 1.00 26.98 193 GLY B N 1
ATOM 3173 C CA . GLY B 1 195 ? -3.180 -22.545 57.645 1.00 27.70 193 GLY B CA 1
ATOM 3174 C C . GLY B 1 195 ? -3.501 -21.213 58.294 1.00 32.55 193 GLY B C 1
ATOM 3175 O O . GLY B 1 195 ? -4.178 -20.371 57.699 1.00 32.70 193 GLY B O 1
ATOM 3176 N N . ASN B 1 196 ? -2.998 -20.995 59.515 1.00 31.48 194 ASN B N 1
ATOM 3177 C CA . ASN B 1 196 ? -3.144 -19.713 60.206 1.00 35.14 194 ASN B CA 1
ATOM 3178 C C . ASN B 1 196 ? -2.390 -18.573 59.524 1.00 31.58 194 ASN B C 1
ATOM 3179 O O . ASN B 1 196 ? -2.592 -17.407 59.885 1.00 37.47 194 ASN B O 1
ATOM 3184 N N . ASN B 1 197 ? -1.516 -18.868 58.567 1.00 30.69 195 ASN B N 1
ATOM 3185 C CA . ASN B 1 197 ? -0.673 -17.853 57.955 1.00 30.83 195 ASN B CA 1
ATOM 3186 C C . ASN B 1 197 ? -0.879 -17.748 56.448 1.00 33.32 195 ASN B C 1
ATOM 3187 O O . ASN B 1 197 ? -0.040 -17.156 55.762 1.00 36.19 195 ASN B O 1
ATOM 3192 N N . VAL B 1 198 ? -1.985 -18.293 55.923 1.00 33.46 196 VAL B N 1
ATOM 3193 C CA . VAL B 1 198 ? -2.305 -18.184 54.496 1.00 36.78 196 VAL B CA 1
ATOM 3194 C C . VAL B 1 198 ? -2.502 -16.744 54.070 1.00 31.74 196 VAL B C 1
ATOM 3195 O O . VAL B 1 198 ? -2.341 -16.423 52.888 1.00 27.41 196 VAL B O 1
ATOM 3199 N N . ASP B 1 199 ? -2.894 -15.871 55.005 1.00 36.19 197 ASP B N 1
ATOM 3200 C CA . ASP B 1 199 ? -3.088 -14.455 54.713 1.00 35.02 197 ASP B CA 1
ATOM 3201 C C . ASP B 1 199 ? -1.790 -13.749 54.354 1.00 33.81 197 ASP B C 1
ATOM 3202 O O . ASP B 1 199 ? -1.836 -12.621 53.852 1.00 35.48 197 ASP B O 1
ATOM 3207 N N . LYS B 1 200 ? -0.640 -14.378 54.579 1.00 31.49 198 LYS B N 1
ATOM 3208 C CA . LYS B 1 200 ? 0.629 -13.782 54.197 1.00 32.58 198 LYS B CA 1
ATOM 3209 C C . LYS B 1 200 ? 1.136 -14.289 52.850 1.00 26.20 198 LYS B C 1
ATOM 3210 O O . LYS B 1 200 ? 2.227 -13.897 52.423 1.00 24.59 198 LYS B O 1
ATOM 3216 N N . VAL B 1 201 ? 0.365 -15.129 52.163 1.00 23.98 199 VAL B N 1
ATOM 3217 C CA . VAL B 1 201 ? 0.708 -15.602 50.825 1.00 25.70 199 VAL B CA 1
ATOM 3218 C C . VAL B 1 201 ? -0.001 -14.709 49.816 1.00 24.84 199 VAL B C 1
ATOM 3219 O O . VAL B 1 201 ? -1.234 -14.679 49.769 1.00 29.83 199 VAL B O 1
ATOM 3223 N N . TYR B 1 202 ? 0.767 -13.988 49.008 1.00 24.38 200 TYR B N 1
ATOM 3224 C CA . TYR B 1 202 ? 0.231 -13.107 47.979 1.00 26.62 200 TYR B CA 1
ATOM 3225 C C . TYR B 1 202 ? 0.526 -13.710 46.618 1.00 24.19 200 TYR B C 1
ATOM 3226 O O . TYR B 1 202 ? 1.669 -14.085 46.342 1.00 23.50 200 TYR B O 1
ATOM 3235 N N . VAL B 1 203 ? -0.492 -13.788 45.767 1.00 18.59 201 VAL B N 1
ATOM 3236 C CA . VAL B 1 203 ? -0.365 -14.436 44.471 1.00 22.15 201 VAL B CA 1
ATOM 3237 C C . VAL B 1 203 ? -0.695 -13.440 43.372 1.00 26.91 201 VAL B C 1
ATOM 3238 O O . VAL B 1 203 ? -1.601 -12.613 43.518 1.00 30.81 201 VAL B O 1
ATOM 3242 N N . ILE B 1 204 ? 0.078 -13.494 42.292 1.00 22.00 202 ILE B N 1
ATOM 3243 C CA . ILE B 1 204 ? -0.247 -12.830 41.037 1.00 25.88 202 ILE B CA 1
ATOM 3244 C C . ILE B 1 204 ? -0.459 -13.947 40.028 1.00 22.66 202 ILE B C 1
ATOM 3245 O O . ILE B 1 204 ? 0.500 -14.608 39.617 1.00 27.18 202 ILE B O 1
ATOM 3250 N N . SER B 1 205 ? -1.704 -14.186 39.648 1.00 26.80 203 SER B N 1
ATOM 3251 C CA . SER B 1 205 ? -1.982 -15.365 38.841 1.00 28.29 203 SER B CA 1
ATOM 3252 C C . SER B 1 205 ? -1.767 -15.076 37.358 1.00 30.41 203 SER B C 1
ATOM 3253 O O . SER B 1 205 ? -1.719 -13.922 36.911 1.00 29.52 203 SER B O 1
ATOM 3256 N N . ASP B 1 206 ? -1.628 -16.161 36.598 1.00 29.47 204 ASP B N 1
ATOM 3257 C CA . ASP B 1 206 ? -1.575 -16.067 35.147 1.00 28.46 204 ASP B CA 1
ATOM 3258 C C . ASP B 1 206 ? -2.853 -15.447 34.587 1.00 32.20 204 ASP B C 1
ATOM 3259 O O . ASP B 1 206 ? -2.798 -14.660 33.637 1.00 35.91 204 ASP B O 1
ATOM 3264 N N . LYS B 1 207 ? -4.011 -15.771 35.174 1.00 30.43 205 LYS B N 1
ATOM 3265 C CA . LYS B 1 207 ? -5.257 -15.116 34.776 1.00 34.86 205 LYS B CA 1
ATOM 3266 C C . LYS B 1 207 ? -5.129 -13.596 34.822 1.00 35.60 205 LYS B C 1
ATOM 3267 O O . LYS B 1 207 ? -5.666 -12.888 33.961 1.00 35.04 205 LYS B O 1
ATOM 3273 N N . GLN B 1 208 ? -4.408 -13.076 35.812 1.00 31.67 206 GLN B N 1
ATOM 3274 C CA . GLN B 1 208 ? -4.225 -11.634 35.909 1.00 31.90 206 GLN B CA 1
ATOM 3275 C C . GLN B 1 208 ? -3.231 -11.113 34.877 1.00 32.83 206 GLN B C 1
ATOM 3276 O O . GLN B 1 208 ? -3.503 -10.126 34.186 1.00 30.50 206 GLN B O 1
ATOM 3282 N N . THR B 1 209 ? -2.059 -11.739 34.776 1.00 27.70 207 THR B N 1
ATOM 3283 C CA . THR B 1 209 ? -1.024 -11.251 33.868 1.00 33.72 207 THR B CA 1
ATOM 3284 C C . THR B 1 209 ? -1.340 -11.501 32.395 1.00 39.30 207 THR B C 1
ATOM 3285 O O . THR B 1 209 ? -0.653 -10.950 31.531 1.00 40.34 207 THR B O 1
ATOM 3289 N N . ASN B 1 210 ? -2.314 -12.349 32.079 1.00 45.40 208 ASN B N 1
ATOM 3290 C CA . ASN B 1 210 ? -2.718 -12.523 30.692 1.00 42.58 208 ASN B CA 1
ATOM 3291 C C . ASN B 1 210 ? -3.782 -11.522 30.274 1.00 46.85 208 ASN B C 1
ATOM 3292 O O . ASN B 1 210 ? -4.070 -11.406 29.077 1.00 52.07 208 ASN B O 1
ATOM 3297 N N . ALA B 1 211 ? -4.381 -10.815 31.232 1.00 40.11 209 ALA B N 1
ATOM 3298 C CA . ALA B 1 211 ? -5.365 -9.786 30.948 1.00 40.11 209 ALA B CA 1
ATOM 3299 C C . ALA B 1 211 ? -4.763 -8.392 30.959 1.00 39.51 209 ALA B C 1
ATOM 3300 O O . ALA B 1 211 ? -5.476 -7.422 30.689 1.00 41.23 209 ALA B O 1
ATOM 3302 N N . ILE B 1 212 ? -3.475 -8.259 31.269 1.00 37.92 210 ILE B N 1
ATOM 3303 C CA . ILE B 1 212 ? -2.863 -6.937 31.259 1.00 35.22 210 ILE B CA 1
ATOM 3304 C C . ILE B 1 212 ? -2.458 -6.597 29.831 1.00 39.36 210 ILE B C 1
ATOM 3305 O O . ILE B 1 212 ? -2.736 -7.354 28.892 1.00 38.38 210 ILE B O 1
ATOM 3310 N N . THR B 1 213 ? -1.799 -5.453 29.667 1.00 29.17 211 THR B N 1
ATOM 3311 C CA . THR B 1 213 ? -1.403 -4.972 28.353 1.00 31.34 211 THR B CA 1
ATOM 3312 C C . THR B 1 213 ? -0.689 -6.053 27.552 1.00 32.23 211 THR B C 1
ATOM 3313 O O . THR B 1 213 ? 0.015 -6.907 28.100 1.00 26.46 211 THR B O 1
ATOM 3317 N N . ASP B 1 214 ? -0.874 -6.007 26.234 1.00 28.37 212 ASP B N 1
ATOM 3318 C CA . ASP B 1 214 ? -0.135 -6.896 25.349 1.00 30.52 212 ASP B CA 1
ATOM 3319 C C . ASP B 1 214 ? 1.318 -6.478 25.188 1.00 26.97 212 ASP B C 1
ATOM 3320 O O . ASP B 1 214 ? 2.122 -7.265 24.678 1.00 21.32 212 ASP B O 1
ATOM 3325 N N . ASN B 1 215 ? 1.673 -5.270 25.631 1.00 21.78 213 ASN B N 1
ATOM 3326 C CA . ASN B 1 215 ? 3.042 -4.784 25.531 1.00 22.49 213 ASN B CA 1
ATOM 3327 C C . ASN B 1 215 ? 3.920 -5.471 26.575 1.00 20.81 213 ASN B C 1
ATOM 3328 O O . ASN B 1 215 ? 3.723 -5.272 27.778 1.00 20.46 213 ASN B O 1
ATOM 3333 N N . TYR B 1 216 ? 4.901 -6.261 26.106 1.00 22.60 214 TYR B N 1
ATOM 3334 C CA . TYR B 1 216 ? 5.794 -6.999 26.998 1.00 22.03 214 TYR B CA 1
ATOM 3335 C C . TYR B 1 216 ? 6.436 -6.086 28.025 1.00 23.08 214 TYR B C 1
ATOM 3336 O O . TYR B 1 216 ? 6.550 -6.446 29.203 1.00 21.67 214 TYR B O 1
ATOM 3345 N N . GLN B 1 217 ? 6.912 -4.924 27.581 1.00 20.01 215 GLN B N 1
ATOM 3346 C CA . GLN B 1 217 ? 7.684 -4.051 28.452 1.00 23.58 215 GLN B CA 1
ATOM 3347 C C . GLN B 1 217 ? 6.821 -3.525 29.587 1.00 21.02 215 GLN B C 1
ATOM 3348 O O . GLN B 1 217 ? 7.213 -3.589 30.758 1.00 19.35 215 GLN B O 1
ATOM 3354 N N . GLN B 1 218 ? 5.626 -3.028 29.261 1.00 21.54 216 GLN B N 1
ATOM 3355 C CA . GLN B 1 218 ? 4.754 -2.486 30.294 1.00 23.87 216 GLN B CA 1
ATOM 3356 C C . GLN B 1 218 ? 4.155 -3.596 31.147 1.00 22.37 216 GLN B C 1
ATOM 3357 O O . GLN B 1 218 ? 3.938 -3.398 32.345 1.00 22.20 216 GLN B O 1
ATOM 3363 N N . ALA B 1 219 ? 3.893 -4.765 30.554 1.00 21.19 217 ALA B N 1
ATOM 3364 C CA 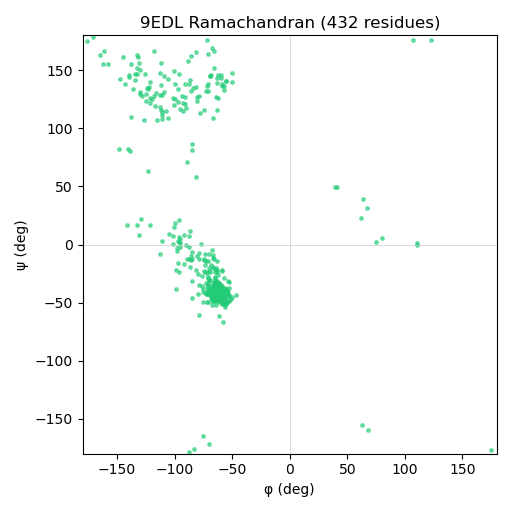. ALA B 1 219 ? 3.488 -5.911 31.357 1.00 19.65 217 ALA B CA 1
ATOM 3365 C C . ALA B 1 219 ? 4.552 -6.236 32.390 1.00 19.78 217 ALA B C 1
ATOM 3366 O O . ALA B 1 219 ? 4.239 -6.474 33.561 1.00 22.12 217 ALA B O 1
ATOM 3368 N N . ALA B 1 220 ? 5.824 -6.222 31.980 1.00 17.04 218 ALA B N 1
ATOM 3369 C CA . ALA B 1 220 ? 6.902 -6.487 32.925 1.00 17.64 218 ALA B CA 1
ATOM 3370 C C . ALA B 1 220 ? 6.963 -5.418 34.009 1.00 22.38 218 ALA B C 1
ATOM 3371 O O . ALA B 1 220 ? 7.142 -5.732 35.193 1.00 16.92 218 ALA B O 1
ATOM 3373 N N . LYS B 1 221 ? 6.829 -4.142 33.627 1.00 20.53 219 LYS B N 1
ATOM 3374 C CA . LYS B 1 221 ? 6.801 -3.089 34.635 1.00 19.54 219 LYS B CA 1
ATOM 3375 C C . LYS B 1 221 ? 5.643 -3.292 35.605 1.00 20.36 219 LYS B C 1
ATOM 3376 O O . LYS B 1 221 ? 5.789 -3.077 36.815 1.00 21.58 219 LYS B O 1
ATOM 3382 N N . TRP B 1 222 ? 4.482 -3.706 35.097 1.00 21.27 220 TRP B N 1
ATOM 3383 C CA . TRP B 1 222 ? 3.340 -3.942 35.978 1.00 23.02 220 TRP B CA 1
ATOM 3384 C C . TRP B 1 222 ? 3.629 -5.082 36.946 1.00 22.59 220 TRP B C 1
ATOM 3385 O O . TRP B 1 222 ? 3.329 -4.994 38.146 1.00 18.61 220 TRP B O 1
ATOM 3396 N N . VAL B 1 223 ? 4.208 -6.170 36.430 1.00 18.08 221 VAL B N 1
ATOM 3397 C CA . VAL B 1 223 ? 4.563 -7.308 37.273 1.00 16.21 221 VAL B CA 1
ATOM 3398 C C . VAL B 1 223 ? 5.518 -6.881 38.382 1.00 21.88 221 VAL B C 1
ATOM 3399 O O . VAL B 1 223 ? 5.273 -7.146 39.566 1.00 23.67 221 VAL B O 1
ATOM 3403 N N . ALA B 1 224 ? 6.608 -6.187 38.019 1.00 20.82 222 ALA B N 1
ATOM 3404 C CA . ALA B 1 224 ? 7.604 -5.792 39.013 1.00 24.04 222 ALA B CA 1
ATOM 3405 C C . ALA B 1 224 ? 7.002 -4.881 40.073 1.00 22.32 222 ALA B C 1
ATOM 3406 O O . ALA B 1 224 ? 7.249 -5.064 41.272 1.00 21.60 222 ALA B O 1
ATOM 3408 N N . THR B 1 225 ? 6.208 -3.894 39.653 1.00 24.62 223 THR B N 1
ATOM 3409 C CA . THR B 1 225 ? 5.575 -2.998 40.616 1.00 24.88 223 THR B CA 1
ATOM 3410 C C . THR B 1 225 ? 4.679 -3.771 41.580 1.00 24.33 223 THR B C 1
ATOM 3411 O O . THR B 1 225 ? 4.639 -3.477 42.781 1.00 23.25 223 THR B O 1
ATOM 3415 N N . ASN B 1 226 ? 3.947 -4.755 41.062 1.00 23.94 224 ASN B N 1
ATOM 3416 C CA . ASN B 1 226 ? 3.051 -5.559 41.884 1.00 22.84 224 ASN B CA 1
ATOM 3417 C C . ASN B 1 226 ? 3.825 -6.433 42.859 1.00 24.64 224 ASN B C 1
ATOM 3418 O O . ASN B 1 226 ? 3.464 -6.537 44.034 1.00 24.56 224 ASN B O 1
ATOM 3423 N N . ILE B 1 227 ? 4.872 -7.101 42.373 1.00 21.19 225 ILE B N 1
ATOM 3424 C CA . ILE B 1 227 ? 5.727 -7.892 43.252 1.00 21.96 225 ILE B CA 1
ATOM 3425 C C . ILE B 1 227 ? 6.274 -7.025 44.379 1.00 22.56 225 ILE B C 1
ATOM 3426 O O . ILE B 1 227 ? 6.215 -7.397 45.558 1.00 21.58 225 ILE B O 1
ATOM 3431 N N . GLN B 1 228 ? 6.800 -5.845 44.032 1.00 21.48 226 GLN B N 1
ATOM 3432 C CA . GLN B 1 228 ? 7.379 -4.970 45.045 1.00 22.82 226 GLN B CA 1
ATOM 3433 C C . GLN B 1 228 ? 6.358 -4.611 46.107 1.00 25.39 226 GLN B C 1
ATOM 3434 O O . GLN B 1 228 ? 6.665 -4.624 47.306 1.00 25.99 226 GLN B O 1
ATOM 3440 N N . ALA B 1 229 ? 5.140 -4.270 45.689 1.00 27.96 227 ALA B N 1
ATOM 3441 C CA . ALA B 1 229 ? 4.111 -3.930 46.663 1.00 27.44 227 ALA B CA 1
ATOM 3442 C C . ALA B 1 229 ? 3.795 -5.117 47.571 1.00 27.57 227 ALA B C 1
ATOM 3443 O O . ALA B 1 229 ? 3.611 -4.946 48.782 1.00 27.04 227 ALA B O 1
ATOM 3445 N N . GLN B 1 230 ? 3.752 -6.333 47.014 1.00 24.14 228 GLN B N 1
ATOM 3446 C CA . GLN B 1 230 ? 3.462 -7.491 47.849 1.00 30.06 228 GLN B CA 1
ATOM 3447 C C . GLN B 1 230 ? 4.594 -7.752 48.834 1.00 29.76 228 GLN B C 1
ATOM 3448 O O . GLN B 1 230 ? 4.346 -8.124 49.986 1.00 28.70 228 GLN B O 1
ATOM 3454 N N . LEU B 1 231 ? 5.842 -7.584 48.390 1.00 26.80 229 LEU B N 1
ATOM 3455 C CA . LEU B 1 231 ? 6.978 -7.682 49.302 1.00 28.28 229 LEU B CA 1
ATOM 3456 C C . LEU B 1 231 ? 6.851 -6.690 50.451 1.00 31.94 229 LEU B C 1
ATOM 3457 O O . LEU B 1 231 ? 7.099 -7.040 51.611 1.00 33.17 229 LEU B O 1
ATOM 3462 N N . ASN B 1 232 ? 6.466 -5.446 50.149 1.00 29.26 230 ASN B N 1
ATOM 3463 C CA . ASN B 1 232 ? 6.289 -4.448 51.199 1.00 30.03 230 ASN B CA 1
ATOM 3464 C C . ASN B 1 232 ? 5.131 -4.781 52.130 1.00 32.71 230 ASN B C 1
ATOM 3465 O O . ASN B 1 232 ? 5.060 -4.223 53.230 1.00 34.70 230 ASN B O 1
ATOM 3470 N N . ASN B 1 233 ? 4.206 -5.643 51.699 1.00 28.07 231 ASN B N 1
ATOM 3471 C CA . ASN B 1 233 ? 3.112 -6.075 52.560 1.00 36.97 231 ASN B CA 1
ATOM 3472 C C . ASN B 1 233 ? 3.561 -7.056 53.627 1.00 34.58 231 ASN B C 1
ATOM 3473 O O . ASN B 1 233 ? 2.801 -7.315 54.565 1.00 33.87 231 ASN B O 1
ATOM 3478 N N . ILE B 1 234 ? 4.759 -7.614 53.502 1.00 34.89 232 ILE B N 1
ATOM 3479 C CA . ILE B 1 234 ? 5.250 -8.642 54.412 1.00 37.24 232 ILE B CA 1
ATOM 3480 C C . ILE B 1 234 ? 6.185 -7.979 55.410 1.00 42.90 232 ILE B C 1
ATOM 3481 O O . ILE B 1 234 ? 7.210 -7.405 55.028 1.00 39.62 232 ILE B O 1
ATOM 3486 N N . LYS B 1 235 ? 5.839 -8.072 56.689 1.00 54.70 233 LYS B N 1
ATOM 3487 C CA . LYS B 1 235 ? 6.509 -7.300 57.723 1.00 55.53 233 LYS B CA 1
ATOM 3488 C C . LYS B 1 235 ? 7.124 -8.177 58.802 1.00 67.48 233 LYS B C 1
ATOM 3489 O O . LYS B 1 235 ? 8.030 -8.964 58.525 1.00 74.05 233 LYS B O 1
#

Nearest PDB structures (foldseek):
  9edl-assembly1_A  TM=1.005E+00  e=2.591E-36  Francisella tularensis subsp. tularensis SCHU S4
  7jve-assembly2_D  TM=7.732E-01  e=9.816E-11  Salmonella enterica subsp. enterica serovar Typhimurium
  6mhh-assembly1_A-3  TM=7.651E-01  e=3.995E-08  Proteus mirabilis
  5idr-assembly1_C  TM=7.632E-01  e=5.285E-07  Proteus mirabilis ATCC 29906
  4n30-assembly1_A  TM=6.319E-01  e=3.666E-06  Pseudomonas aeruginosa

Sequence (448 aa):
HKTSNDYAKIIAIPDIVKDLLSDPSTPTVGPQDANKAVVVFFDYGCGKCAEISKEINKLMKENPNVKFIFKAYPSVKRDAKVANYASLVANEAYLQGGSELFLAYNKAIFAQRETNGELTDDQDVDNVVKRLGIKVNDTKLKQKAAAEELDTRKLGKLIGFQGPHSFVILPTNLASMNANNDLGNNVDKVYVISDKQTNAITDNYQQAAKWVATNIQAQLNNIKASVNHKTSNDYAKIIAIPDIVKDLLSDPSTPTVGPQQDANKAVVVFFDYGCGKCAEISKEINKLMKENPNVKFIFKAYPSVKRDAKVANYASLVANEAYLQGGSELFLAYNKAIFAQRETNGELTDQDVDNVVKRLGIKVNDTKLKQQKAAAEELDTRKLGKLIGFQGPHSFVILPTNLASMNANDLGNNVDKVYVISDKQTNAITDNYQQAAKWVATNIQAQLNNIK

B-factor: mean 32.95, std 11.39, range [14.66, 108.02]

InterPro domains:
  IPR012336 Thioredoxin-like fold [PF13462] (57-169)
  IPR036249 Thioredoxin-like superfamily [SSF52833] (47-201)

Solvent-accessible surface area: 20674 Å² total; per-residue (Å²): 220,91,121,82,58,90,24,19,123,68,0,5,80,31,112,2,0,102,53,0,11,55,44,121,65,3,5,7,19,28,43,130,125,7,105,48,0,0,0,4,1,9,3,1,9,13,9,21,4,1,30,5,10,90,21,3,33,120,10,9,159,137,19,82,110,11,15,0,3,10,1,5,4,1,10,117,175,97,102,29,101,45,6,8,4,0,6,16,0,2,43,54,0,34,102,6,9,22,36,65,6,0,50,12,0,3,132,14,0,10,46,62,36,75,105,77,48,101,18,48,42,107,15,0,14,75,8,13,154,124,1,32,10,122,38,87,54,79,128,20,70,110,90,4,64,87,99,52,14,111,21,28,99,7,0,105,105,0,19,3,108,5,7,13,0,0,0,0,0,10,30,88,1,24,102,38,86,58,124,59,0,43,124,24,36,110,87,9,71,29,2,9,6,81,87,0,77,79,52,30,134,76,101,96,91,0,1,83,89,1,12,96,30,0,49,44,32,1,103,120,29,126,142,55,29,95,118,201,42,58,104,96,24,9,139,58,0,20,76,30,105,17,0,98,52,1,15,62,43,118,45,3,4,24,19,38,53,165,127,7,73,31,0,0,0,6,1,10,2,0,5,20,5,11,4,1,22,5,12,85,25,2,30,101,7,34,170,115,15,103,95,5,26,2,3,12,1,6,0,1,21,72,191,108,104,17,100,36,4,9,1,0,7,19,0,1,37,48,0,46,120,65,32,27,44,146,35,0,51,44,0,4,143,19,0,10,46,57,14,21,85,60,1,42,16,50,46,129,15,0,29,72,0,13,161,150,53,58,9,149,34,91,64,108,122,14,71,111,68,5,56,76,88,41,15,118,20,35,102,5,0,78,113,3,28,0,104,6,7,16,0,1,0,0,0,8,28,88,1,18,100,38,95,60,129,71,1,32,118,20,51,98,82,13,57,13,5,2,6,158,24,0,85,73,18,61,72,28,22,116,104,0,0,101,45,0,8,88,31,0,46,47,33,1,89,66,12,208

Radius of gyration: 25.35 Å; Cα contacts (8 Å, |Δi|>4): 781; chains: 2; bounding box: 44×67×75 Å

Foldseek 3Di:
DPPDDLLLLLCLALVLLCVQLPDPLWAKAADNPAFKEKEFEAFLFDLLSLLLLVLVVVLCVVCRSYMYTYQYAHAPVDDCLQRQLLRVLLSQLCVVPNNVSSSQSSNQSSVVCNPPVGGDNVSSVVSCVVSVGDDPSVVSSVCSNPDDDPSNVSCVSSPANGGPKMKMATSCSNVDHSVRSNVVSVRIDIDGPVNLVVPDPPSNVSSVVSSVVNVVSVVVDD/DALQDADDLLLLVLCLALVLVCCQQPVPLWAKDADPQAFKEKEFEAFLFDLLRLLLVVLVVVVCVVCRRYMYTYQYAHAPVDQRLQRQLLNVLLSQLCVVPNNVSSVQSSNQSSVVCNVPVGGDNVSSVVSCVVSVGDDPSVVSSVCSNPDDDPSNVSCVSSPANGGPKMKMATSCLNVDDSVVSVVRSVLIGISGPVSLVPDDPDSNVSSVVSSVSNVVSNVVHD

Secondary structure (DSSP, 8-state):
-TT---HHHHH-SHHHHHHHHH-TTS-EES-TT-SEEEEEEE-TT-HHHHHHHHHHHHHHHH-TTSEEEEEE---SSS--HHHHHHHHHHHHHHHHHHHHHHHHHHHHHHHHHHHHSS--HHHHHHHHHHHT----HHHHHHHHHH---HHHHHHHHHT--SSSEEEEEEGGGGG--HHHHHTTGGG-EEE-HHHHHHH-S-HHHHHHHHHHHHHHHHHH--/--TTSPPPTHHHHHHTSHHHHHHHHH-TTS-EES-TT-SEEEEEEE-TT-HHHHHHHHHHHHHHHS-TTEEEEEEE---TTS--HHHHHHHHHHHHHHHHHHHHHHHHHHHHHHHHHHHHSS--HHHHHHHHHHHT----HHHHHHHHHH---HHHHHHHHHT--SSSEEEEEEGGGGG--HHHHHTTGGG-EEE-HHHHTSS-S-HHHHHHHHHHHHHHHHHT--

Organism: Francisella tularensis subsp. tularensis (strain SCHU S4 / Schu 4) (NCBI:txid177416)